Protein AF-A0AAE1BL27-F1 (afdb_monomer_lite)

Sequence (439 aa):
MKFLVLLSLVAVCSARPGFVFLLPASGSTGTPSFDPSQLTNLQQTLAQFIQSQSPVRVLDEPTTLAEEPAPAPVEEAAPVVEEAAPVVEEAAPVEEAAPVEEAVPVEEVILIEEAPLVDPSVNALDAQFAPFIFPGDDPAVVAAKRDHFAAVMAALDRNAATVPAAEQELTAAELEVAEQEAAELLAVEAEAAELAEVEAAERAAVEAEAAEQAEIEAAELAAAEAEAAELAEIEAAEQAAAEAE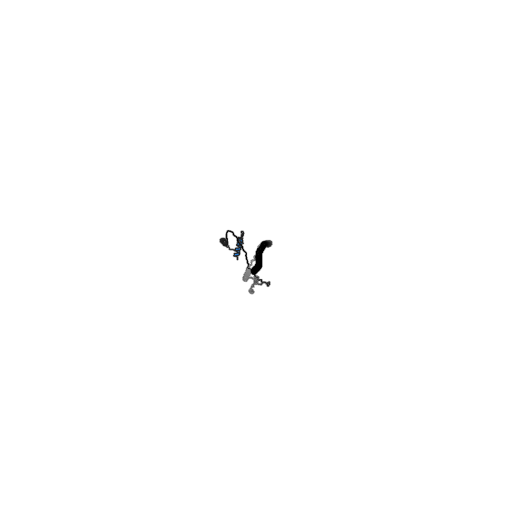AAEQAELEAAELAAAEVEAAEQAELEAAELAEIEAAEQAAAEAEAAELAEVEAAEQAAVELEAAEQAEVEAAAAEQAELEAAEQAELEAAEQAELEAAEQAEAEAVAAEQAELEAAEQAELEAAEQAELEAAEQAELEAAEQAELEAAEQAEAEAVAAEQAEVEAAEQAEAEAAAEAEAQAEQEAAAEAEAGAA

Secondary structure (DSSP, 8-state):
-HHHHHHHHHHHHTTSTTPPP-PPP---S------HHHHHHHHHHHHHHHHHT--------------------------------------------------------PPPP-PPP--STT----TTTGGG--TT--HHHHHHHHHHHHHHHHHHHHHHH----------HHHHHHHHHHHHHHHHHHHHHHHHHHHHHHHHHHHHHHHHHHHHHHHHHHHHHHHHHHHHHHHHHHHHHHHHHHHHHHHHHHHHHHHHHHHHHHHHHHHHHHHHHHHHHHHHHHHHHHHHHHHHHHHHHHHHHHHHHHHHHHHHHHHHHHHHHHHHHHHHHHHHHHHHHHHHHHHHHHHHHHHHHHHHHHHHHHHHHHHHHHHHHHHHHHHHHHHHHHHHHHHHHHHHHHHHHHHHHHHHHHHHHHHHHHHHHHHHHHHHHGGGGS--

Structure (mmCIF, N/CA/C/O backbone):
data_AF-A0AAE1BL27-F1
#
_entry.id   AF-A0AAE1BL27-F1
#
loop_
_atom_site.group_PDB
_atom_site.id
_atom_site.type_symbol
_atom_site.label_atom_id
_atom_site.label_alt_id
_atom_site.label_comp_id
_atom_site.label_asym_id
_atom_site.label_entity_id
_atom_site.label_seq_id
_atom_site.pdbx_PDB_ins_code
_atom_site.Cartn_x
_atom_site.Cartn_y
_atom_site.Cartn_z
_atom_site.occupancy
_atom_site.B_iso_or_equiv
_atom_site.auth_seq_id
_atom_site.auth_comp_id
_atom_site.auth_asym_id
_atom_site.auth_atom_id
_atom_site.pdbx_PDB_model_num
ATOM 1 N N . MET A 1 1 ? -3.739 25.158 -26.200 1.00 50.59 1 MET A N 1
ATOM 2 C CA . MET A 1 1 ? -2.924 23.921 -26.232 1.00 50.59 1 MET A CA 1
ATOM 3 C C . MET A 1 1 ? -1.432 24.213 -26.392 1.00 50.59 1 MET A C 1
ATOM 5 O O . MET A 1 1 ? -0.796 24.266 -25.356 1.00 50.59 1 MET A O 1
ATOM 9 N N . LYS A 1 2 ? -0.862 24.494 -27.581 1.00 43.53 2 LYS A N 1
ATOM 10 C CA . LYS A 1 2 ? 0.613 24.630 -27.758 1.00 43.53 2 LYS A CA 1
ATOM 11 C C . LYS A 1 2 ? 1.339 25.522 -26.720 1.00 43.53 2 LYS A C 1
ATOM 13 O O . LYS A 1 2 ? 2.343 25.092 -26.172 1.00 43.53 2 LYS A O 1
ATOM 18 N N . PHE A 1 3 ? 0.799 26.697 -26.375 1.00 45.34 3 PHE A N 1
ATOM 19 C CA . PHE A 1 3 ? 1.361 27.561 -25.315 1.00 45.34 3 PHE A CA 1
ATOM 20 C C . PHE A 1 3 ? 1.290 26.970 -23.893 1.00 45.34 3 PHE A C 1
ATOM 22 O O . PHE A 1 3 ? 2.192 27.211 -23.101 1.00 45.34 3 PHE A O 1
ATOM 29 N N . LEU A 1 4 ? 0.250 26.194 -23.569 1.00 49.28 4 LEU A N 1
ATOM 30 C CA . LEU A 1 4 ? 0.111 25.528 -22.266 1.00 49.28 4 LEU A CA 1
ATOM 31 C C . LEU A 1 4 ? 1.145 24.409 -22.104 1.00 49.28 4 LEU A C 1
ATOM 33 O O . LEU A 1 4 ? 1.776 24.339 -21.060 1.00 49.28 4 LEU A O 1
ATOM 37 N N . VAL A 1 5 ? 1.377 23.615 -23.158 1.00 55.53 5 VAL A N 1
ATOM 38 C CA . VAL A 1 5 ? 2.412 22.561 -23.174 1.00 55.53 5 VAL A CA 1
ATOM 39 C C . VAL A 1 5 ? 3.809 23.158 -22.965 1.00 55.53 5 VAL A C 1
ATOM 41 O O . VAL A 1 5 ? 4.604 22.626 -22.196 1.00 55.53 5 VAL A O 1
ATOM 44 N N . LEU A 1 6 ? 4.097 24.296 -23.605 1.00 54.53 6 LEU A N 1
ATOM 45 C CA . LEU A 1 6 ? 5.369 25.006 -23.438 1.00 54.53 6 LEU A CA 1
ATOM 46 C C . LEU A 1 6 ? 5.528 25.572 -22.014 1.00 54.53 6 LEU A C 1
ATOM 48 O O . LEU A 1 6 ? 6.613 25.493 -21.444 1.00 54.53 6 LEU A O 1
ATOM 52 N N . LEU A 1 7 ? 4.447 26.084 -21.414 1.00 58.38 7 LEU A N 1
ATOM 53 C CA . LEU A 1 7 ? 4.449 26.580 -20.035 1.00 58.38 7 LEU A CA 1
ATOM 54 C C . LEU A 1 7 ? 4.675 25.450 -19.015 1.00 58.38 7 LEU A C 1
ATOM 56 O O . LEU A 1 7 ? 5.484 25.612 -18.103 1.00 58.38 7 LEU A O 1
ATOM 60 N N . SER A 1 8 ? 4.013 24.298 -19.184 1.00 49.38 8 SER A N 1
ATOM 61 C CA . SER A 1 8 ? 4.203 23.134 -18.309 1.00 49.38 8 SER A CA 1
ATOM 62 C C . SER A 1 8 ? 5.601 22.528 -18.442 1.00 49.38 8 SER A C 1
ATOM 64 O O . SER A 1 8 ? 6.199 22.176 -17.429 1.00 49.38 8 SER A O 1
ATOM 66 N N . LEU A 1 9 ? 6.165 22.472 -19.657 1.00 51.19 9 LEU A N 1
ATOM 67 C CA . LEU A 1 9 ? 7.529 21.979 -19.868 1.00 51.19 9 LEU A CA 1
ATOM 68 C C . LEU A 1 9 ? 8.559 22.857 -19.134 1.00 51.19 9 LEU A C 1
ATOM 70 O O . LEU A 1 9 ? 9.419 22.345 -18.423 1.00 51.19 9 LEU A O 1
ATOM 74 N N . VAL A 1 10 ? 8.427 24.187 -19.233 1.00 59.84 10 VAL A N 1
ATOM 75 C CA . VAL A 1 10 ? 9.307 25.138 -18.530 1.00 59.84 10 VAL A CA 1
ATOM 76 C C . VAL A 1 10 ? 9.161 25.032 -17.008 1.00 59.84 10 VAL A C 1
ATOM 78 O O . VAL A 1 10 ? 10.174 25.045 -16.308 1.00 59.84 10 VAL A O 1
ATOM 81 N N . ALA A 1 11 ? 7.937 24.878 -16.492 1.00 53.44 11 ALA A N 1
ATOM 82 C CA . ALA A 1 11 ? 7.698 24.705 -15.059 1.00 53.44 11 ALA A CA 1
ATOM 83 C C . ALA A 1 11 ? 8.398 23.446 -14.507 1.00 53.44 11 ALA A C 1
ATOM 85 O O . ALA A 1 11 ? 9.106 23.533 -13.503 1.00 53.44 11 ALA A O 1
ATOM 86 N N . VAL A 1 12 ? 8.296 22.311 -15.208 1.00 53.03 12 VAL A N 1
ATOM 87 C CA . VAL A 1 12 ? 8.992 21.063 -14.841 1.00 53.03 12 VAL A CA 1
ATOM 88 C C . VAL A 1 12 ? 10.515 21.232 -14.898 1.00 53.03 12 VAL A C 1
ATOM 90 O O . VAL A 1 12 ? 11.209 20.840 -13.960 1.00 53.03 12 VAL A O 1
ATOM 93 N N . CYS A 1 13 ? 11.056 21.882 -15.935 1.00 50.94 13 CYS A N 1
ATOM 94 C CA . CYS A 1 13 ? 12.497 22.145 -16.027 1.00 50.94 13 CYS A CA 1
ATOM 95 C C . CYS A 1 13 ? 13.019 23.040 -14.889 1.00 50.94 13 CYS A C 1
ATOM 97 O O . CYS A 1 13 ? 14.136 22.833 -14.417 1.00 50.94 13 CYS A O 1
ATOM 99 N N . SER A 1 14 ? 12.228 24.007 -14.409 1.00 51.62 14 SER A N 1
ATOM 100 C CA . SER A 1 14 ? 12.650 24.911 -13.325 1.00 51.62 14 SER A CA 1
ATOM 101 C C . SER A 1 14 ? 12.805 24.251 -11.945 1.00 51.62 14 SER A C 1
ATOM 103 O O . SER A 1 14 ? 13.386 24.864 -11.051 1.00 51.62 14 SER A O 1
ATOM 105 N N . ALA A 1 15 ? 12.359 23.001 -11.771 1.00 46.34 15 ALA A N 1
ATOM 106 C CA . ALA A 1 15 ? 12.457 22.264 -10.508 1.00 46.34 15 ALA A CA 1
ATOM 107 C C . ALA A 1 15 ? 13.798 21.522 -10.295 1.00 46.34 15 ALA A C 1
ATOM 109 O O . ALA A 1 15 ? 14.047 21.025 -9.197 1.00 46.34 15 ALA A O 1
ATOM 110 N N . ARG A 1 16 ? 14.679 21.437 -11.308 1.00 40.88 16 ARG A N 1
ATOM 111 C CA . ARG A 1 16 ? 15.981 20.741 -11.221 1.00 40.88 16 ARG A CA 1
ATOM 112 C C . ARG A 1 16 ? 17.151 21.660 -11.623 1.00 40.88 16 ARG A C 1
ATOM 114 O O . ARG A 1 16 ? 17.292 21.977 -12.806 1.00 40.88 16 ARG A O 1
ATOM 121 N N . PRO A 1 17 ? 18.040 22.062 -10.691 1.00 39.34 17 PRO A N 1
ATOM 122 C CA . PRO A 1 17 ? 19.210 22.872 -11.022 1.00 39.34 17 PRO A CA 1
ATOM 123 C C . PRO A 1 17 ? 20.283 22.017 -11.718 1.00 39.34 17 PRO A C 1
ATOM 125 O O . PRO A 1 17 ? 21.026 21.293 -11.064 1.00 39.34 17 PRO A O 1
ATOM 128 N N . GLY A 1 18 ? 20.376 22.108 -13.049 1.00 46.38 18 GLY A N 1
ATOM 129 C CA . GLY A 1 18 ? 21.448 21.444 -13.807 1.00 46.38 18 GLY A CA 1
ATOM 130 C C . GLY A 1 18 ? 21.264 21.330 -15.324 1.00 46.38 18 GLY A C 1
ATOM 131 O O . GLY A 1 18 ? 22.245 21.087 -16.022 1.00 46.38 18 GLY A O 1
ATOM 132 N N . PHE A 1 19 ? 20.054 21.516 -15.863 1.00 36.66 19 PHE A N 1
ATOM 133 C CA . PHE A 1 19 ? 19.816 21.325 -17.300 1.00 36.66 19 PHE A CA 1
ATOM 134 C C . PHE A 1 19 ? 20.403 22.447 -18.172 1.00 36.66 19 PHE A C 1
ATOM 136 O O . PHE A 1 19 ? 20.003 23.608 -18.079 1.00 36.66 19 PHE A O 1
ATOM 143 N N . VAL A 1 20 ? 21.317 22.069 -19.071 1.00 39.59 20 VAL A N 1
ATOM 144 C CA . VAL A 1 20 ? 21.867 22.918 -20.137 1.00 39.59 20 VAL A CA 1
ATOM 145 C C . VAL A 1 20 ? 21.203 22.536 -21.458 1.00 39.59 20 VAL A C 1
ATOM 147 O O . VAL A 1 20 ? 21.199 21.369 -21.836 1.00 39.59 20 VAL A O 1
ATOM 150 N N . PHE A 1 21 ? 20.652 23.517 -22.174 1.00 33.75 21 PHE A N 1
ATOM 151 C CA . PHE A 1 21 ? 20.040 23.294 -23.485 1.00 33.75 21 PHE A CA 1
ATOM 152 C C . PHE A 1 21 ? 21.085 23.382 -24.606 1.00 33.75 21 PHE A C 1
ATOM 154 O O . PHE A 1 21 ? 21.694 24.433 -24.809 1.00 33.75 21 PHE A O 1
ATOM 161 N N . LEU A 1 22 ? 21.223 22.308 -25.383 1.00 37.34 22 LEU A N 1
ATOM 162 C CA . LEU A 1 22 ? 21.825 22.325 -26.716 1.00 37.34 22 LEU A CA 1
ATOM 163 C C . LEU A 1 22 ? 20.698 22.181 -27.745 1.00 37.34 22 LEU A C 1
ATOM 165 O O . LEU A 1 22 ? 19.935 21.220 -27.689 1.00 37.34 22 LEU A O 1
ATOM 169 N N . LEU A 1 23 ? 20.575 23.138 -28.671 1.00 37.84 23 LEU A N 1
ATOM 170 C CA . LEU A 1 23 ? 19.689 23.004 -29.833 1.00 37.84 23 LEU A CA 1
ATOM 171 C C . LEU A 1 23 ? 20.493 22.522 -31.050 1.00 37.84 23 LEU A C 1
ATOM 173 O O . LEU A 1 23 ? 21.597 23.027 -31.272 1.00 37.84 23 LEU A O 1
ATOM 177 N N . PRO A 1 24 ? 19.939 21.619 -31.880 1.00 34.69 24 PRO A N 1
ATOM 178 C CA . PRO A 1 24 ? 20.549 21.261 -33.152 1.00 34.69 24 PRO A CA 1
ATOM 179 C C . PRO A 1 24 ? 20.460 22.436 -34.132 1.00 34.69 24 PRO A C 1
ATOM 181 O O . PRO A 1 24 ? 19.420 23.085 -34.267 1.00 34.69 24 PRO A O 1
ATOM 184 N N . ALA A 1 25 ? 21.547 22.696 -34.855 1.00 37.59 25 ALA A N 1
ATOM 185 C CA . ALA A 1 25 ? 21.521 23.622 -35.978 1.00 37.59 25 ALA A CA 1
ATOM 186 C C . ALA A 1 25 ? 20.874 22.939 -37.193 1.00 37.59 25 ALA A C 1
ATOM 188 O O . ALA A 1 25 ? 21.264 21.843 -37.588 1.00 37.59 25 ALA A O 1
ATOM 189 N N . SER A 1 26 ? 19.896 23.590 -37.817 1.00 36.06 26 SER A N 1
ATOM 190 C CA . SER A 1 26 ? 19.336 23.178 -39.109 1.00 36.06 26 SER A CA 1
ATOM 191 C C . SER A 1 26 ? 19.057 24.415 -39.954 1.00 36.06 26 SER A C 1
ATOM 193 O O . SER A 1 26 ? 18.599 25.440 -39.448 1.00 36.06 26 SER A O 1
ATOM 195 N N . GLY A 1 27 ? 19.445 24.354 -41.227 1.00 42.00 27 GLY A N 1
ATOM 196 C CA . GLY A 1 27 ? 19.665 25.544 -42.044 1.00 42.00 27 GLY A CA 1
ATOM 197 C C . GLY A 1 27 ? 18.388 26.231 -42.526 1.00 42.00 27 GLY A C 1
ATOM 198 O O . GLY A 1 27 ? 17.584 25.639 -43.239 1.00 42.00 27 GLY A O 1
ATOM 199 N N . SER A 1 28 ? 18.266 27.526 -42.233 1.00 32.38 28 SER A N 1
ATOM 200 C CA . SER A 1 28 ? 17.448 28.466 -43.005 1.00 32.38 28 SER A CA 1
ATOM 201 C C . SER A 1 28 ? 18.057 29.866 -42.907 1.00 32.38 28 SER A C 1
ATOM 203 O O . SER A 1 28 ? 18.417 30.326 -41.822 1.00 32.38 28 SER A O 1
ATOM 205 N N . THR A 1 29 ? 18.235 30.544 -44.041 1.00 46.62 29 THR A N 1
ATOM 206 C CA . THR A 1 29 ? 18.938 31.833 -44.108 1.00 46.62 29 THR A CA 1
ATOM 207 C C . THR A 1 29 ? 18.036 32.994 -43.690 1.00 46.62 29 THR A C 1
ATOM 209 O O . THR A 1 29 ? 17.378 33.616 -44.523 1.00 46.62 29 THR A O 1
ATOM 212 N N . GLY A 1 30 ? 18.044 33.324 -42.401 1.00 40.16 30 GLY A N 1
ATOM 213 C CA . GLY A 1 30 ? 17.404 34.527 -41.871 1.00 40.16 30 GLY A CA 1
ATOM 214 C C . GLY A 1 30 ? 17.525 34.590 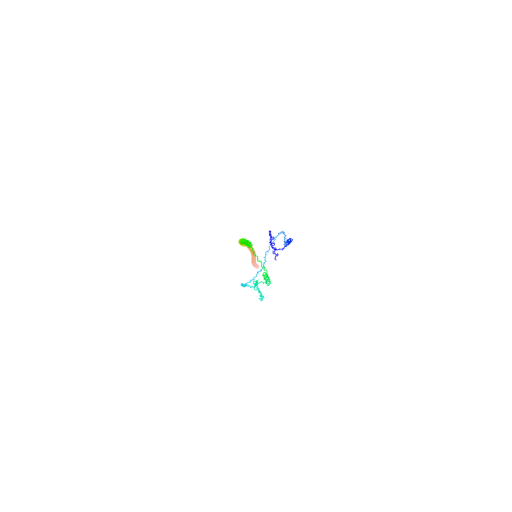-40.355 1.00 40.16 30 GLY A C 1
ATOM 215 O O . GLY A 1 30 ? 16.884 33.813 -39.659 1.00 40.16 30 GLY A O 1
ATOM 216 N N . THR A 1 31 ? 18.352 35.495 -39.832 1.00 37.22 31 THR A N 1
ATOM 217 C CA . THR A 1 31 ? 18.609 35.618 -38.391 1.00 37.22 31 THR A CA 1
ATOM 218 C C . THR A 1 31 ? 17.473 36.361 -37.673 1.00 37.22 31 THR A C 1
ATOM 220 O O . THR A 1 31 ? 17.333 37.574 -37.854 1.00 37.22 31 THR A O 1
ATOM 223 N N . PRO A 1 32 ? 16.681 35.711 -36.795 1.00 39.69 32 PRO A N 1
ATOM 224 C CA . PRO A 1 32 ? 15.852 36.445 -35.850 1.00 39.69 32 PRO A CA 1
ATOM 225 C C . PRO A 1 32 ? 16.770 37.074 -34.794 1.00 39.69 32 PRO A C 1
ATOM 227 O O . PRO A 1 32 ? 17.386 36.377 -33.989 1.00 39.69 32 PRO A O 1
ATOM 230 N N . SER A 1 33 ? 16.889 38.403 -34.799 1.00 45.19 33 SER A N 1
ATOM 231 C CA . SER A 1 33 ? 17.621 39.120 -33.750 1.00 45.19 33 SER A CA 1
ATOM 232 C C . SER A 1 33 ? 16.857 38.993 -32.429 1.00 45.19 33 SER A C 1
ATOM 234 O O . SER A 1 33 ? 15.801 39.601 -32.253 1.00 45.19 33 SER A O 1
ATOM 236 N N . PHE A 1 34 ? 17.363 38.159 -31.519 1.00 46.19 34 PHE A N 1
ATOM 237 C CA . PHE A 1 34 ? 16.756 37.952 -30.209 1.00 46.19 34 PHE A CA 1
ATOM 238 C C . PHE A 1 34 ? 17.209 39.055 -29.246 1.00 46.19 34 PHE A C 1
ATOM 240 O O . PHE A 1 34 ? 18.353 39.071 -28.792 1.00 46.19 34 PHE A O 1
ATOM 247 N N . ASP A 1 35 ? 16.314 39.998 -28.958 1.00 54.22 35 ASP A N 1
ATOM 248 C CA . ASP A 1 35 ? 16.591 41.122 -28.065 1.00 54.22 35 ASP A CA 1
ATOM 249 C C . ASP A 1 35 ? 16.587 40.651 -26.591 1.00 54.22 35 ASP A C 1
ATOM 251 O O . ASP A 1 35 ? 15.551 40.179 -26.106 1.00 54.22 35 ASP A O 1
ATOM 255 N N . PRO A 1 36 ? 17.702 40.779 -25.841 1.00 56.50 36 PRO A N 1
ATOM 256 C CA . PRO A 1 36 ? 17.787 40.300 -24.461 1.00 56.50 36 PRO A CA 1
ATOM 257 C C . PRO A 1 36 ? 16.819 41.015 -23.505 1.00 56.50 36 PRO A C 1
ATOM 259 O O . PRO A 1 36 ? 16.487 40.453 -22.461 1.00 56.50 36 PRO A O 1
ATOM 262 N N . SER A 1 37 ? 16.303 42.199 -23.861 1.00 59.06 37 SER A N 1
ATOM 263 C CA . SER A 1 37 ? 15.263 42.873 -23.075 1.00 59.06 37 SER A CA 1
ATOM 264 C C . SER A 1 37 ? 13.960 42.067 -23.006 1.00 59.06 37 SER A C 1
ATOM 266 O O . SER A 1 37 ? 13.284 42.111 -21.978 1.00 59.06 37 SER A O 1
ATOM 268 N N . GLN A 1 38 ? 13.633 41.271 -24.034 1.00 57.62 38 GLN A N 1
ATOM 269 C CA . GLN A 1 38 ? 12.452 40.395 -24.049 1.00 57.62 38 GLN A CA 1
ATOM 270 C C . GLN A 1 38 ? 12.534 39.333 -22.943 1.00 57.62 38 GLN A C 1
ATOM 272 O O . GLN A 1 38 ? 11.566 39.122 -22.212 1.00 57.62 38 GLN A O 1
ATOM 277 N N . LEU A 1 39 ? 13.706 38.708 -22.775 1.00 62.69 39 LEU A N 1
ATOM 278 C CA . LEU A 1 39 ? 13.932 37.687 -21.749 1.00 62.69 39 LEU A CA 1
ATOM 279 C C . LEU A 1 39 ? 13.813 38.283 -20.338 1.00 62.69 39 LEU A C 1
ATOM 281 O O . LEU A 1 39 ? 13.140 37.716 -19.478 1.00 62.69 39 LEU A O 1
ATOM 285 N N . THR A 1 40 ? 14.417 39.456 -20.114 1.00 66.25 40 THR A N 1
ATOM 286 C CA . THR A 1 40 ? 14.345 40.173 -18.831 1.00 66.25 40 THR A CA 1
ATOM 287 C C . THR A 1 40 ? 12.910 40.577 -18.483 1.00 66.25 40 THR A C 1
ATOM 289 O O . THR A 1 40 ? 12.493 40.447 -17.333 1.00 66.25 40 THR A O 1
ATOM 292 N N . ASN A 1 41 ? 12.133 41.026 -19.472 1.00 62.56 41 ASN A N 1
ATOM 293 C CA . ASN A 1 41 ? 10.742 41.435 -19.285 1.00 62.56 41 ASN A CA 1
ATOM 294 C C . ASN A 1 41 ? 9.838 40.225 -18.964 1.00 62.56 41 ASN A C 1
ATOM 296 O O . ASN A 1 41 ? 9.024 40.280 -18.040 1.00 62.56 41 ASN A O 1
ATOM 300 N N . LEU A 1 42 ? 10.055 39.086 -19.637 1.00 63.25 42 LEU A N 1
ATOM 301 C CA . LEU A 1 42 ? 9.363 37.827 -19.341 1.00 63.25 42 LEU A CA 1
ATOM 302 C C . LEU A 1 42 ? 9.673 37.318 -17.920 1.00 63.25 42 LEU A C 1
ATOM 304 O O . LEU A 1 42 ? 8.758 36.922 -17.200 1.00 63.25 42 LEU A O 1
ATOM 308 N N . GLN A 1 43 ? 10.936 37.392 -17.484 1.00 68.88 43 GLN A N 1
ATOM 309 C CA . GLN A 1 43 ? 11.344 37.034 -16.119 1.00 68.88 43 GLN A CA 1
ATOM 310 C C . GLN A 1 43 ? 10.717 37.951 -15.057 1.00 68.88 43 GLN A C 1
ATOM 312 O O . GLN A 1 43 ? 10.205 37.454 -14.054 1.00 68.88 43 GLN A O 1
ATOM 317 N N . GLN A 1 44 ? 10.692 39.273 -15.274 1.00 69.31 44 GLN A N 1
ATOM 318 C CA . GLN A 1 44 ? 9.998 40.202 -14.368 1.00 69.31 44 GLN A CA 1
ATOM 319 C C . GLN A 1 44 ? 8.484 39.948 -14.320 1.00 69.31 44 GLN A C 1
ATOM 321 O O . GLN A 1 44 ? 7.899 39.979 -13.237 1.00 69.31 44 GLN A O 1
ATOM 326 N N . THR A 1 45 ? 7.864 39.640 -15.462 1.00 68.81 45 THR A N 1
ATOM 327 C CA . THR A 1 45 ? 6.432 39.309 -15.536 1.00 68.81 45 THR A CA 1
ATOM 328 C C . THR A 1 45 ? 6.110 38.035 -14.747 1.00 68.81 45 THR A C 1
ATOM 330 O O . THR A 1 45 ? 5.161 38.033 -13.963 1.00 68.81 45 THR A O 1
ATOM 333 N N . LEU A 1 46 ? 6.928 36.977 -14.864 1.00 61.97 46 LEU A N 1
ATOM 334 C CA . LEU A 1 46 ? 6.778 35.764 -14.045 1.00 61.97 46 LEU A CA 1
ATOM 335 C C . LEU A 1 46 ? 6.947 36.054 -12.546 1.00 61.97 46 LEU A C 1
ATOM 337 O O . LEU A 1 46 ? 6.147 35.585 -11.738 1.00 61.97 46 LEU A O 1
ATOM 341 N N . ALA A 1 47 ? 7.958 36.842 -12.168 1.00 66.44 47 ALA A N 1
ATOM 342 C CA . ALA A 1 47 ? 8.223 37.177 -10.770 1.00 66.44 47 ALA A CA 1
ATOM 343 C C . ALA A 1 47 ? 7.053 37.944 -10.124 1.00 66.44 47 ALA A C 1
ATOM 345 O O . ALA A 1 47 ? 6.650 37.620 -9.006 1.00 66.44 47 ALA A O 1
ATOM 346 N N . GLN A 1 48 ? 6.460 38.909 -10.838 1.00 67.50 48 GLN A N 1
ATOM 347 C CA . GLN A 1 48 ? 5.252 39.604 -10.379 1.00 67.50 48 GLN A CA 1
ATOM 348 C C . GLN A 1 48 ? 4.037 38.672 -10.299 1.00 67.50 48 GLN A C 1
ATOM 350 O O . GLN A 1 48 ? 3.274 38.753 -9.337 1.00 67.50 48 GLN A O 1
ATOM 355 N N . PHE A 1 49 ? 3.869 37.759 -11.261 1.00 64.38 49 PHE A N 1
ATOM 356 C CA . PHE A 1 49 ? 2.776 36.788 -11.237 1.00 64.38 49 PHE A CA 1
ATOM 357 C C . PHE A 1 49 ? 2.859 35.873 -10.004 1.00 64.38 49 PHE A C 1
ATOM 359 O O . PHE A 1 49 ? 1.885 35.774 -9.260 1.00 64.38 49 PHE A O 1
ATOM 366 N N . ILE A 1 50 ? 4.033 35.301 -9.712 1.00 64.25 50 ILE A N 1
ATOM 367 C CA . ILE A 1 50 ? 4.267 34.451 -8.530 1.00 64.25 50 ILE A CA 1
ATOM 368 C C . ILE A 1 50 ? 4.001 35.224 -7.223 1.00 64.25 50 ILE A C 1
ATOM 370 O O . ILE A 1 50 ? 3.303 34.724 -6.338 1.00 64.25 50 ILE A O 1
ATOM 374 N N . GLN A 1 51 ? 4.465 36.476 -7.123 1.00 65.44 51 GLN A N 1
ATOM 375 C CA . GLN A 1 51 ? 4.190 37.332 -5.960 1.00 65.44 51 GLN A CA 1
ATOM 376 C C . GLN A 1 51 ? 2.693 37.656 -5.796 1.00 65.44 51 GLN A C 1
ATOM 378 O O . GLN A 1 51 ? 2.223 37.792 -4.669 1.00 65.44 51 GLN A O 1
ATOM 383 N N . SER A 1 52 ? 1.923 37.725 -6.888 1.00 59.53 52 SER A N 1
ATOM 384 C CA . SER A 1 52 ? 0.473 37.979 -6.842 1.00 59.53 52 SER A CA 1
ATOM 385 C C . SER A 1 52 ? -0.380 36.778 -6.403 1.00 59.53 52 SER A C 1
ATOM 387 O O . SER A 1 52 ? -1.540 36.965 -6.043 1.00 59.53 52 SER A O 1
ATOM 389 N N . GLN A 1 53 ? 0.170 35.559 -6.432 1.00 54.41 53 GLN A N 1
ATOM 390 C CA . GLN A 1 53 ? -0.550 34.303 -6.161 1.00 54.41 53 GLN A CA 1
ATOM 391 C C . GLN A 1 53 ? -0.292 33.729 -4.752 1.00 54.41 53 GLN A C 1
ATOM 393 O O . GLN A 1 53 ? -0.696 32.607 -4.468 1.00 54.41 53 GLN A O 1
ATOM 398 N N . SER A 1 54 ? 0.389 34.465 -3.865 1.00 41.03 54 SER A N 1
ATOM 399 C CA . SER A 1 54 ? 0.891 33.948 -2.578 1.00 41.03 54 SER A CA 1
ATOM 400 C C . SER A 1 54 ? 0.058 34.398 -1.356 1.00 41.03 54 SER A C 1
ATOM 402 O O . SER A 1 54 ? 0.316 35.479 -0.822 1.00 41.03 54 SER A O 1
ATOM 404 N N . PRO A 1 55 ? -0.896 33.596 -0.833 1.00 40.59 55 PRO A N 1
ATOM 405 C CA . PRO A 1 55 ? -1.636 33.915 0.392 1.00 40.59 55 PRO A CA 1
ATOM 406 C C . PRO A 1 55 ? -0.845 33.546 1.664 1.00 40.59 55 PRO A C 1
ATOM 408 O O . PRO A 1 55 ? -1.277 32.719 2.465 1.00 40.59 55 PRO A O 1
ATOM 411 N N . VAL A 1 56 ? 0.321 34.163 1.882 1.00 34.28 56 VAL A N 1
ATOM 412 C CA . VAL A 1 56 ? 1.118 33.931 3.103 1.00 34.28 56 VAL A CA 1
ATOM 413 C C . VAL A 1 56 ? 0.485 34.660 4.293 1.00 34.28 56 VAL A C 1
ATOM 415 O O . VAL A 1 56 ? 0.762 35.833 4.546 1.00 34.28 56 VAL A O 1
ATOM 418 N N . ARG A 1 57 ? -0.358 33.955 5.055 1.00 31.62 57 ARG A N 1
ATOM 419 C CA . ARG A 1 57 ? -0.718 34.354 6.422 1.00 31.62 57 ARG A CA 1
ATOM 420 C C . ARG A 1 57 ? 0.347 33.856 7.394 1.00 31.62 57 ARG A C 1
ATOM 422 O O . ARG A 1 57 ? 0.387 32.675 7.712 1.00 31.62 57 ARG A O 1
ATOM 429 N N . VAL A 1 58 ? 1.161 34.779 7.898 1.00 36.00 58 VAL A N 1
ATOM 430 C CA . VAL A 1 58 ? 1.857 34.591 9.176 1.00 36.00 58 VAL A CA 1
ATOM 431 C C . VAL A 1 58 ? 0.850 34.878 10.289 1.00 36.00 58 VAL A C 1
ATOM 433 O O . VAL A 1 58 ? 0.246 35.951 10.286 1.00 36.00 58 VAL A O 1
ATOM 436 N N . LEU A 1 59 ? 0.675 33.941 11.218 1.00 30.12 59 LEU A N 1
ATOM 437 C CA . LEU A 1 59 ? 0.006 34.156 12.500 1.00 30.12 59 LEU A CA 1
ATOM 438 C C . LEU A 1 59 ? 0.742 33.363 13.581 1.00 30.12 59 LEU A C 1
ATOM 440 O O . LEU A 1 59 ? 1.042 32.187 13.382 1.00 30.12 59 LEU A O 1
ATOM 444 N N . ASP A 1 60 ? 1.024 34.023 14.700 1.00 31.89 60 ASP A N 1
ATOM 445 C CA . ASP A 1 60 ? 1.522 33.400 15.922 1.00 31.89 60 ASP A CA 1
ATOM 446 C C . ASP A 1 60 ? 0.437 32.548 16.612 1.00 31.89 60 ASP A C 1
ATOM 448 O O . ASP A 1 60 ? -0.764 32.809 16.497 1.00 31.89 60 ASP A O 1
ATOM 452 N N . GLU A 1 61 ? 0.887 31.563 17.388 1.00 32.66 61 GLU A N 1
ATOM 453 C CA . GLU A 1 61 ? 0.121 30.867 18.435 1.00 32.66 61 GLU A CA 1
ATOM 454 C C . GLU A 1 61 ? -0.335 31.846 19.553 1.00 32.66 61 GLU A C 1
ATOM 456 O O . GLU A 1 61 ? 0.341 32.863 19.752 1.00 32.66 61 GLU A O 1
ATOM 461 N N . PRO A 1 62 ? -1.440 31.590 20.311 1.00 45.03 62 PRO A N 1
ATOM 462 C CA . PRO A 1 62 ? -1.557 30.363 21.123 1.00 45.03 62 PRO A CA 1
ATOM 463 C C . PRO A 1 62 ? -2.955 29.750 21.411 1.00 45.03 62 PRO A C 1
ATOM 465 O O . PRO A 1 62 ? -3.963 30.437 21.544 1.00 45.03 62 PRO A O 1
ATOM 468 N N . THR A 1 63 ? -2.931 28.431 21.643 1.00 29.02 63 THR A N 1
ATOM 469 C CA . THR A 1 63 ? -3.663 27.637 22.663 1.00 29.02 63 THR A CA 1
ATOM 470 C C . THR A 1 63 ? -5.125 27.970 23.032 1.00 29.02 63 THR A C 1
ATOM 472 O O . THR A 1 63 ? -5.336 28.896 23.809 1.00 29.02 63 THR A O 1
ATOM 475 N N . THR A 1 64 ? -6.074 27.066 22.709 1.00 29.09 64 THR A N 1
ATOM 476 C CA . THR A 1 64 ? -6.899 26.301 23.697 1.00 29.09 64 THR A CA 1
ATOM 477 C C . THR A 1 64 ? -7.821 25.228 23.069 1.00 29.09 64 THR A C 1
ATOM 479 O O . THR A 1 64 ? -8.164 25.291 21.896 1.00 29.09 64 THR A O 1
ATOM 482 N N . LEU A 1 65 ? -8.206 24.248 23.906 1.00 28.33 65 LEU A N 1
ATOM 483 C CA . LEU A 1 65 ? -9.240 23.197 23.757 1.00 28.33 65 LEU A CA 1
ATOM 484 C C . LEU A 1 65 ? -10.523 23.566 22.971 1.00 28.33 65 LEU A C 1
ATOM 486 O O . LEU A 1 65 ? -11.104 24.610 23.263 1.00 28.33 65 LEU A O 1
ATOM 490 N N . ALA A 1 66 ? -11.057 22.634 22.157 1.00 29.52 66 ALA A N 1
ATOM 491 C CA . ALA A 1 66 ? -12.268 21.827 22.469 1.00 29.52 66 ALA A CA 1
ATOM 492 C C . ALA A 1 66 ? -12.874 21.080 21.243 1.00 29.52 66 ALA A C 1
ATOM 494 O O . ALA A 1 66 ? -12.767 21.558 20.121 1.00 29.52 66 ALA A O 1
ATOM 495 N N . GLU A 1 67 ? -13.532 19.945 21.530 1.00 32.06 67 GLU A N 1
ATOM 496 C CA . GLU A 1 67 ? -14.636 19.248 20.818 1.00 32.06 67 GLU A CA 1
ATOM 497 C C . GLU A 1 67 ? -14.621 18.988 19.286 1.00 32.06 67 GLU A C 1
ATOM 499 O O . GLU A 1 67 ? -14.674 19.883 18.445 1.00 32.06 67 GLU A O 1
ATOM 504 N N . GLU A 1 68 ? -14.720 17.693 18.958 1.00 35.75 68 GLU A N 1
ATOM 505 C CA . GLU A 1 68 ? -15.332 17.127 17.739 1.00 35.75 68 GLU A CA 1
ATOM 506 C C . GLU A 1 68 ? -16.884 17.236 17.813 1.00 35.75 68 GLU A C 1
ATOM 508 O O . GLU A 1 68 ? -17.399 17.480 18.910 1.00 35.75 68 GLU A O 1
ATOM 513 N N . PRO A 1 69 ? -17.668 17.066 16.716 1.00 46.50 69 PRO A N 1
ATOM 514 C CA . PRO A 1 69 ? -18.104 15.697 16.360 1.00 46.50 69 PRO A CA 1
ATOM 515 C C . PRO A 1 69 ? -18.418 15.394 14.864 1.00 46.50 69 PRO A C 1
ATOM 517 O O . PRO A 1 69 ? -18.983 16.219 14.147 1.00 46.50 69 PRO A O 1
ATOM 520 N N . ALA A 1 70 ? -18.144 14.145 14.467 1.00 35.50 70 ALA A N 1
ATOM 521 C CA . ALA A 1 70 ? -18.894 13.183 13.631 1.00 35.50 70 ALA A CA 1
ATOM 522 C C . ALA A 1 70 ? -19.648 13.609 12.324 1.00 35.50 70 ALA A C 1
ATOM 524 O O . ALA A 1 70 ? -20.472 14.526 12.336 1.00 35.50 70 ALA A O 1
ATOM 525 N N . PRO A 1 71 ? -19.497 12.860 11.199 1.00 53.28 71 PRO A N 1
ATOM 526 C CA . PRO A 1 71 ? -20.145 13.139 9.900 1.00 53.28 71 PRO A CA 1
ATOM 527 C C . PRO A 1 71 ? -21.298 12.181 9.497 1.00 53.28 71 PRO A C 1
ATOM 529 O O . PRO A 1 71 ? -21.327 11.032 9.925 1.00 53.28 71 PRO A O 1
ATOM 532 N N . ALA A 1 72 ? -22.187 12.620 8.583 1.00 33.97 72 ALA A N 1
ATOM 533 C CA . ALA A 1 72 ? -23.093 11.803 7.733 1.00 33.97 72 ALA A CA 1
ATOM 534 C C . ALA A 1 72 ? -23.967 12.704 6.808 1.00 33.97 72 ALA A C 1
ATOM 536 O O . ALA A 1 72 ? -24.164 13.871 7.153 1.00 33.97 72 ALA A O 1
ATOM 537 N N . PRO A 1 73 ? -24.640 12.198 5.743 1.00 45.00 73 PRO A N 1
ATOM 538 C CA . PRO A 1 73 ? -24.261 11.115 4.819 1.00 45.00 73 PRO A CA 1
ATOM 539 C C . PRO A 1 73 ? -24.496 11.433 3.307 1.00 45.00 73 PRO A C 1
ATOM 541 O O . PRO A 1 73 ? -25.236 12.344 2.955 1.00 45.00 73 PRO A O 1
ATOM 544 N N . VAL A 1 74 ? -23.890 10.608 2.438 1.00 32.44 74 VAL A N 1
ATOM 545 C CA . VAL A 1 74 ? -24.357 10.077 1.122 1.00 32.44 74 VAL A CA 1
ATOM 546 C C . VAL A 1 74 ? -25.314 10.901 0.225 1.00 32.44 74 VAL A C 1
ATOM 548 O O . VAL A 1 74 ? -26.461 11.147 0.582 1.00 32.44 74 VAL A O 1
ATOM 551 N N . GLU A 1 75 ? -24.937 11.057 -1.055 1.00 35.34 75 GLU A N 1
ATOM 552 C CA . GLU A 1 75 ? -25.868 10.809 -2.177 1.00 35.34 75 GLU A CA 1
ATOM 553 C C . GLU A 1 75 ? -25.181 9.936 -3.254 1.00 35.34 75 GLU A C 1
ATOM 555 O O . GLU A 1 75 ? -23.962 9.987 -3.423 1.00 35.34 75 GLU A O 1
ATOM 560 N N . GLU A 1 76 ? -25.955 9.085 -3.932 1.00 31.52 76 GLU A N 1
ATOM 561 C CA . GLU A 1 76 ? -25.503 7.969 -4.777 1.00 31.52 76 GLU A CA 1
ATOM 562 C C . GLU A 1 76 ? -25.983 8.149 -6.230 1.00 31.52 76 GLU A C 1
ATOM 564 O O . GLU A 1 76 ? -27.156 8.442 -6.465 1.00 31.52 76 GLU A O 1
ATOM 569 N N . ALA A 1 77 ? -25.108 7.930 -7.222 1.00 32.03 77 ALA A N 1
ATOM 570 C CA . ALA A 1 77 ? -25.491 7.913 -8.639 1.00 32.03 77 ALA A CA 1
ATOM 571 C C . ALA A 1 77 ? -24.610 6.954 -9.465 1.00 32.03 77 ALA A C 1
ATOM 573 O O . ALA A 1 77 ? -23.492 7.290 -9.856 1.00 32.03 77 ALA A O 1
ATOM 574 N N . ALA A 1 78 ? -25.126 5.754 -9.745 1.00 34.44 78 ALA A N 1
ATOM 575 C CA . ALA A 1 78 ? -24.454 4.736 -10.556 1.00 34.44 78 ALA A CA 1
ATOM 576 C C . ALA A 1 78 ? -24.535 5.021 -12.081 1.00 34.44 78 ALA A C 1
ATOM 578 O O . ALA A 1 78 ? -25.486 5.661 -12.540 1.00 34.44 78 ALA A O 1
ATOM 579 N N . PRO A 1 79 ? -23.568 4.538 -12.892 1.00 37.06 79 PRO A N 1
ATOM 580 C CA . PRO A 1 79 ? -23.561 4.726 -14.346 1.00 37.06 79 PRO A CA 1
ATOM 581 C C . PRO A 1 79 ? -24.514 3.765 -15.080 1.00 37.06 79 PRO A C 1
ATOM 583 O O . PRO A 1 79 ? -24.858 2.696 -14.577 1.00 37.06 79 PRO A O 1
ATOM 586 N N . VAL A 1 80 ? -24.885 4.115 -16.317 1.00 32.69 80 VAL A N 1
ATOM 587 C CA . VAL A 1 80 ? -25.685 3.265 -17.218 1.00 32.69 80 VAL A CA 1
ATOM 588 C C . VAL A 1 80 ? -24.884 2.926 -18.477 1.00 32.69 80 VAL A C 1
ATOM 590 O O . VAL A 1 80 ? -24.202 3.777 -19.043 1.00 32.69 80 VAL A O 1
ATOM 593 N N . VAL A 1 81 ? -24.974 1.660 -18.885 1.00 32.38 81 VAL A N 1
ATOM 594 C CA . VAL A 1 81 ? -24.287 1.045 -20.031 1.00 32.38 81 VAL A CA 1
ATOM 595 C C . VAL A 1 81 ? -25.048 1.305 -21.336 1.00 32.38 81 VAL A C 1
ATOM 597 O O . VAL A 1 81 ? -26.277 1.288 -21.334 1.00 32.38 81 VAL A O 1
ATOM 600 N N . GLU A 1 82 ? -24.339 1.405 -22.463 1.00 34.19 82 GLU A N 1
ATOM 601 C CA . GLU A 1 82 ? -24.881 0.953 -23.751 1.00 34.19 82 GLU A CA 1
ATOM 602 C C . GLU A 1 82 ? -23.818 0.160 -24.535 1.00 34.19 82 GLU A C 1
ATOM 604 O O . GLU A 1 82 ? -22.644 0.528 -24.572 1.00 34.19 82 GLU A O 1
ATOM 609 N N . GLU A 1 83 ? -24.236 -0.965 -25.117 1.00 33.78 83 GLU A N 1
ATOM 610 C CA . GLU A 1 83 ? -23.416 -1.956 -25.826 1.00 33.78 83 GLU A CA 1
ATOM 611 C C . GLU A 1 83 ? -23.963 -2.112 -27.254 1.00 33.78 83 GLU A C 1
ATOM 613 O O . GLU A 1 83 ? -25.163 -2.334 -27.422 1.00 33.78 83 GLU A O 1
ATOM 618 N N . ALA A 1 84 ? -23.114 -2.030 -28.288 1.00 31.67 84 ALA A N 1
ATOM 619 C CA . ALA A 1 84 ? -23.525 -2.328 -29.666 1.00 31.67 84 ALA A CA 1
ATOM 620 C C . ALA A 1 84 ? -22.357 -2.738 -30.588 1.00 31.67 84 ALA A C 1
ATOM 622 O O . ALA A 1 84 ? -21.391 -1.997 -30.762 1.00 31.67 84 ALA A O 1
ATOM 623 N N . ALA A 1 85 ? -22.496 -3.900 -31.235 1.00 32.84 85 ALA A N 1
ATOM 624 C CA . ALA A 1 85 ? -21.674 -4.442 -32.332 1.00 32.84 85 ALA A CA 1
ATOM 625 C C . ALA A 1 85 ? -22.489 -5.576 -33.030 1.00 32.84 85 ALA A C 1
ATOM 627 O O . ALA A 1 85 ? -23.616 -5.817 -32.582 1.00 32.84 85 ALA A O 1
ATOM 628 N N . PRO A 1 86 ? -21.993 -6.357 -34.026 1.00 49.00 86 PRO A N 1
ATOM 629 C CA . PRO A 1 86 ? -20.803 -6.235 -34.896 1.00 49.00 86 PRO A CA 1
ATOM 630 C C . PRO A 1 86 ? -21.107 -6.521 -36.414 1.00 49.00 86 PRO A C 1
ATOM 632 O O . PRO A 1 86 ? -22.267 -6.621 -36.804 1.00 49.00 86 PRO A O 1
ATOM 635 N N . VAL A 1 87 ? -20.056 -6.797 -37.224 1.00 29.22 87 VAL A N 1
ATOM 636 C CA . VAL A 1 87 ? -20.037 -7.445 -38.585 1.00 29.22 87 VAL A CA 1
ATOM 637 C C . VAL A 1 87 ? -20.619 -6.563 -39.739 1.00 29.22 87 VAL A C 1
ATOM 639 O O . VAL A 1 87 ? -21.390 -5.653 -39.465 1.00 29.22 87 VAL A O 1
ATOM 642 N N . VAL A 1 88 ? -20.249 -6.628 -41.039 1.00 30.41 88 VAL A N 1
ATOM 643 C CA . VAL A 1 88 ? -19.977 -7.741 -41.991 1.00 30.41 88 VAL A CA 1
ATOM 644 C C . VAL A 1 88 ? -19.072 -7.307 -43.183 1.00 30.41 88 VAL A C 1
ATOM 646 O O . VAL A 1 88 ? -19.339 -6.245 -43.729 1.00 30.41 88 VAL A O 1
ATOM 649 N N . GLU A 1 89 ? -18.108 -8.168 -43.589 1.00 30.52 89 GLU A N 1
ATOM 650 C CA . GLU A 1 89 ? -17.403 -8.351 -44.911 1.00 30.52 89 GLU A CA 1
ATOM 651 C C . GLU A 1 89 ? -16.882 -7.093 -45.692 1.00 30.52 89 GLU A C 1
ATOM 653 O O . GLU A 1 89 ? -17.056 -5.965 -45.254 1.00 30.52 89 GLU A O 1
ATOM 658 N N . GLU A 1 90 ? -16.097 -7.139 -46.785 1.00 32.28 90 GLU A N 1
ATOM 659 C CA . GLU A 1 90 ? -15.719 -8.186 -47.765 1.00 32.28 90 GLU A CA 1
ATOM 660 C C . GLU A 1 90 ? -14.242 -8.025 -48.249 1.00 32.28 90 GLU A C 1
ATOM 662 O O . GLU A 1 90 ? -13.459 -7.294 -47.644 1.00 32.28 90 GLU A O 1
ATOM 667 N N . ALA A 1 91 ? -13.825 -8.748 -49.299 1.00 31.58 91 ALA A N 1
ATOM 668 C CA . ALA A 1 91 ? -12.424 -8.967 -49.688 1.00 31.58 91 ALA A CA 1
ATOM 669 C C . ALA A 1 91 ? -11.876 -8.044 -50.807 1.00 31.58 91 ALA A C 1
ATOM 671 O O . ALA A 1 91 ? -12.613 -7.351 -51.503 1.00 31.58 91 ALA A O 1
ATOM 672 N N . ALA A 1 92 ? -10.554 -8.099 -51.019 1.00 37.28 92 ALA A N 1
ATOM 673 C CA . ALA A 1 92 ? -9.888 -7.602 -52.231 1.00 37.28 92 ALA A CA 1
ATOM 674 C C . ALA A 1 92 ? -10.092 -8.561 -53.427 1.00 37.28 92 ALA A C 1
ATOM 676 O O . ALA A 1 92 ? -10.398 -9.740 -53.223 1.00 37.28 92 ALA A O 1
ATOM 677 N N . PRO A 1 93 ? -9.844 -8.103 -54.671 1.00 42.47 93 PRO A N 1
ATOM 678 C CA . PRO A 1 93 ? -8.639 -8.618 -55.340 1.00 42.47 93 PRO A CA 1
ATOM 679 C C . PRO A 1 93 ? -7.886 -7.611 -56.243 1.00 42.47 93 PRO A C 1
ATOM 681 O O . PRO A 1 93 ? -8.256 -6.451 -56.398 1.00 42.47 93 PRO A O 1
ATOM 684 N N . VAL A 1 94 ? -6.791 -8.117 -56.820 1.00 35.72 94 VAL A N 1
ATOM 685 C CA . VAL A 1 94 ? -5.870 -7.504 -57.797 1.00 35.72 94 VAL A CA 1
ATOM 686 C C . VAL A 1 94 ? -6.518 -7.321 -59.181 1.00 35.72 94 VAL A C 1
ATOM 688 O O . VAL A 1 94 ? -7.312 -8.165 -59.585 1.00 35.72 94 VAL A O 1
ATOM 691 N N . GLU A 1 95 ? -6.069 -6.324 -59.956 1.00 37.09 95 GLU A N 1
ATOM 692 C CA . GLU A 1 95 ? -5.999 -6.432 -61.426 1.00 37.09 95 GLU A CA 1
ATOM 693 C C . GLU A 1 95 ? -4.649 -5.940 -61.984 1.00 37.09 95 GLU A C 1
ATOM 695 O O . GLU A 1 95 ? -3.922 -5.173 -61.351 1.00 37.09 95 GLU A O 1
ATOM 700 N N . GLU A 1 96 ? -4.329 -6.434 -63.180 1.00 31.91 96 GLU A N 1
ATOM 701 C CA . GLU A 1 96 ? -3.061 -6.337 -63.909 1.00 31.91 96 GLU A CA 1
ATOM 702 C C . GLU A 1 96 ? -3.371 -5.876 -65.346 1.00 31.91 96 GLU A C 1
ATOM 704 O O . GLU A 1 96 ? -4.233 -6.466 -65.999 1.00 31.91 96 GLU A O 1
ATOM 709 N N . ALA A 1 97 ? -2.696 -4.842 -65.866 1.00 33.53 97 ALA A N 1
ATOM 710 C CA . ALA A 1 97 ? -2.895 -4.382 -67.247 1.00 33.53 97 ALA A CA 1
ATOM 711 C C . ALA A 1 97 ? -1.624 -3.775 -67.875 1.00 33.53 97 ALA A C 1
ATOM 713 O O . ALA A 1 97 ? -0.845 -3.092 -67.213 1.00 33.53 97 ALA A O 1
ATOM 714 N N . ALA A 1 98 ? -1.436 -4.043 -69.170 1.00 36.69 98 ALA A N 1
ATOM 715 C CA . ALA A 1 98 ? -0.210 -3.809 -69.943 1.00 36.69 98 ALA A CA 1
ATOM 716 C C . ALA A 1 98 ? -0.213 -2.456 -70.726 1.00 36.69 98 ALA A C 1
ATOM 718 O O . ALA A 1 98 ? -1.234 -1.764 -70.729 1.00 36.69 98 ALA A O 1
ATOM 719 N N . PRO A 1 99 ? 0.905 -2.038 -71.372 1.00 43.19 99 PRO A N 1
ATOM 720 C CA . PRO A 1 99 ? 1.068 -0.695 -71.955 1.00 43.19 99 PRO A CA 1
ATOM 721 C C . PRO A 1 99 ? 0.579 -0.563 -73.417 1.00 43.19 99 PRO A C 1
ATOM 723 O O . PRO A 1 99 ? 0.114 -1.527 -74.021 1.00 43.19 99 PRO A O 1
ATOM 726 N N . VAL A 1 100 ? 0.702 0.647 -73.988 1.00 35.00 100 VAL A N 1
ATOM 727 C CA . VAL A 1 100 ? 0.307 1.026 -75.367 1.00 35.00 100 VAL A CA 1
ATOM 728 C C . VAL A 1 100 ? 1.443 1.816 -76.064 1.00 35.00 100 VAL A C 1
ATOM 730 O O . VAL A 1 100 ? 2.340 2.318 -75.388 1.00 35.00 100 VAL A O 1
ATOM 733 N N . GLU A 1 101 ? 1.440 1.858 -77.404 1.00 35.34 101 GLU A N 1
ATOM 734 C CA . GLU A 1 101 ? 2.609 2.034 -78.297 1.0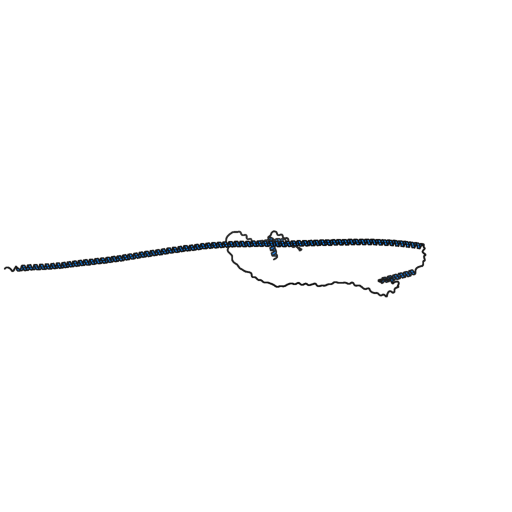0 35.34 101 GLU A CA 1
ATOM 735 C C . GLU A 1 101 ? 2.787 3.433 -78.973 1.00 35.34 101 GLU A C 1
ATOM 737 O O . GLU A 1 101 ? 2.099 4.393 -78.636 1.00 35.34 101 GLU A O 1
ATOM 742 N N . GLU A 1 102 ? 3.677 3.467 -79.990 1.00 32.69 102 GLU A N 1
ATOM 743 C CA . GLU A 1 102 ? 3.919 4.479 -81.054 1.00 32.69 102 GLU A CA 1
ATOM 744 C C . GLU A 1 102 ? 4.669 5.789 -80.698 1.00 32.69 102 GLU A C 1
ATOM 746 O O . GLU A 1 102 ? 4.506 6.338 -79.615 1.00 32.69 102 GLU A O 1
ATOM 751 N N . ALA A 1 103 ? 5.479 6.424 -81.573 1.00 32.16 103 ALA A N 1
ATOM 752 C CA . ALA A 1 103 ? 6.215 6.070 -82.821 1.00 32.16 103 ALA A CA 1
ATOM 753 C C . ALA A 1 103 ? 7.174 7.274 -83.159 1.00 32.16 103 ALA A C 1
ATOM 755 O O . ALA A 1 103 ? 7.260 8.191 -82.346 1.00 32.16 103 ALA A O 1
ATOM 756 N N . VAL A 1 104 ? 7.953 7.434 -84.251 1.00 36.62 104 VAL A N 1
ATOM 757 C CA . VAL A 1 104 ? 8.163 6.772 -85.568 1.00 36.62 104 VAL A CA 1
ATOM 758 C C . VAL A 1 104 ? 9.639 7.027 -86.010 1.00 36.62 104 VAL A C 1
ATOM 760 O O . VAL A 1 104 ? 10.128 8.127 -85.745 1.00 36.62 104 VAL A O 1
ATOM 763 N N . PRO A 1 105 ? 10.359 6.119 -86.712 1.00 39.03 105 PRO A N 1
ATOM 764 C CA . PRO A 1 105 ? 11.644 6.433 -87.369 1.00 39.03 105 PRO A CA 1
ATOM 765 C C . PRO A 1 105 ? 11.473 7.055 -88.775 1.00 39.03 105 PRO A C 1
ATOM 767 O O . PRO A 1 105 ? 10.422 6.911 -89.397 1.00 39.03 105 PRO A O 1
ATOM 770 N N . VAL A 1 106 ? 12.520 7.708 -89.302 1.00 36.50 106 VAL A N 1
ATOM 771 C CA . VAL A 1 106 ? 12.542 8.321 -90.649 1.00 36.50 106 VAL A CA 1
ATOM 772 C C . VAL A 1 106 ? 13.754 7.830 -91.448 1.00 36.50 106 VAL A C 1
ATOM 774 O O . VAL A 1 106 ? 14.885 7.935 -90.981 1.00 36.50 106 VAL A O 1
ATOM 777 N N . GLU A 1 107 ? 13.511 7.332 -92.662 1.00 38.09 107 GLU A N 1
ATOM 778 C CA . GLU A 1 107 ? 14.533 7.067 -93.685 1.00 38.09 107 GLU A CA 1
ATOM 779 C C . GLU A 1 107 ? 14.650 8.267 -94.642 1.00 38.09 107 GLU A C 1
ATOM 781 O O . GLU A 1 107 ? 13.645 8.906 -94.957 1.00 38.09 107 GLU A O 1
ATOM 786 N N . GLU A 1 108 ? 15.846 8.533 -95.177 1.00 34.78 108 GLU A N 1
ATOM 787 C CA . GLU A 1 108 ? 16.037 9.449 -96.310 1.00 34.78 108 GLU A CA 1
ATOM 788 C C . GLU A 1 108 ? 16.900 8.782 -97.393 1.00 34.78 108 GLU A C 1
ATOM 790 O O . GLU A 1 108 ? 17.915 8.148 -97.104 1.00 34.78 108 GLU A O 1
ATOM 795 N N . VAL A 1 109 ? 16.464 8.890 -98.652 1.00 34.38 109 VAL A N 1
ATOM 796 C CA . VAL A 1 109 ? 17.037 8.179 -99.806 1.00 34.38 109 VAL A CA 1
ATOM 797 C C . VAL A 1 109 ? 17.615 9.186 -100.794 1.00 34.38 109 VAL A C 1
ATOM 799 O O . VAL A 1 109 ? 16.898 10.045 -101.304 1.00 34.38 109 VAL A O 1
ATOM 802 N N . ILE A 1 110 ? 18.905 9.053 -101.107 1.00 35.38 110 ILE A N 1
ATOM 803 C CA . ILE A 1 110 ? 19.595 9.917 -102.073 1.00 35.38 110 ILE A CA 1
ATOM 804 C C . ILE A 1 110 ? 19.390 9.376 -103.497 1.00 35.38 110 ILE A C 1
ATOM 806 O O . ILE A 1 110 ? 19.562 8.185 -103.759 1.00 35.38 110 ILE A O 1
ATOM 810 N N . LEU A 1 111 ? 19.004 10.265 -104.414 1.00 33.19 111 LEU A N 1
ATOM 811 C CA . LEU A 1 111 ? 18.683 9.949 -105.809 1.00 33.19 111 LEU A CA 1
ATOM 812 C C . LEU A 1 111 ? 19.916 9.990 -106.728 1.00 33.19 111 LEU A C 1
ATOM 814 O O . LEU A 1 111 ? 20.905 10.662 -106.447 1.00 33.19 111 LEU A O 1
ATOM 818 N N . ILE A 1 112 ? 19.813 9.295 -107.863 1.00 34.09 112 ILE A N 1
ATOM 819 C CA . ILE A 1 112 ? 20.783 9.312 -108.968 1.00 34.09 112 ILE A CA 1
ATOM 820 C C . ILE A 1 112 ? 20.198 10.177 -110.095 1.00 34.09 112 ILE A C 1
ATOM 822 O O . ILE A 1 112 ? 19.055 9.947 -110.492 1.00 34.09 112 ILE A O 1
ATOM 826 N N . GLU A 1 113 ? 20.961 11.138 -110.625 1.00 38.41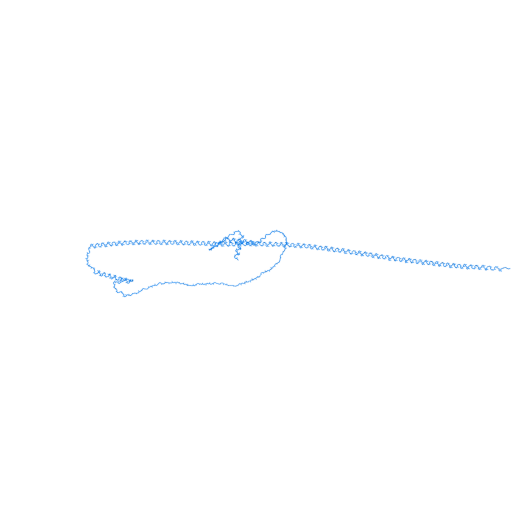 113 GLU A N 1
ATOM 827 C CA . GLU A 1 113 ? 20.567 11.932 -111.804 1.00 38.41 113 GLU A CA 1
ATOM 828 C C . GLU A 1 113 ? 21.116 11.366 -113.127 1.00 38.41 113 GLU A C 1
ATOM 830 O O . GLU A 1 113 ? 22.112 10.641 -113.170 1.00 38.41 113 GLU A O 1
ATOM 835 N N . GLU A 1 114 ? 20.425 11.694 -114.221 1.00 33.44 114 GLU A N 1
ATOM 836 C CA . GLU A 1 114 ? 20.558 11.084 -115.549 1.00 33.44 114 GLU A CA 1
ATOM 837 C C . GLU A 1 114 ? 21.198 12.055 -116.566 1.00 33.44 114 GLU A C 1
ATOM 839 O O . GLU A 1 114 ? 20.922 13.255 -116.560 1.00 33.44 114 GLU A O 1
ATOM 844 N N . ALA A 1 115 ? 22.056 11.548 -117.460 1.00 36.22 115 ALA A N 1
ATOM 845 C CA . ALA A 1 115 ? 22.810 12.369 -118.415 1.00 36.22 115 ALA A CA 1
ATOM 846 C C . ALA A 1 115 ? 22.110 12.503 -119.793 1.00 36.22 115 ALA A C 1
ATOM 848 O O . ALA A 1 115 ? 21.614 11.507 -120.325 1.00 36.22 115 ALA A O 1
ATOM 849 N N . PRO A 1 116 ? 22.104 13.694 -120.429 1.00 43.69 116 PRO A N 1
ATOM 850 C CA . PRO A 1 116 ? 21.396 13.922 -121.690 1.00 43.69 116 PRO A CA 1
ATOM 851 C C . PRO A 1 116 ? 22.172 13.465 -122.942 1.00 43.69 116 PRO A C 1
ATOM 853 O O . PRO A 1 116 ? 23.368 13.709 -123.093 1.00 43.69 116 PRO A O 1
ATOM 856 N N . LEU A 1 117 ? 21.444 12.878 -123.897 1.00 39.00 117 LEU A N 1
ATOM 857 C CA . LEU A 1 117 ? 21.920 12.539 -125.247 1.00 39.00 117 LEU A CA 1
ATOM 858 C C . LEU A 1 117 ? 21.997 13.776 -126.161 1.00 39.00 117 LEU A C 1
ATOM 860 O O . LEU A 1 117 ? 21.092 14.610 -126.153 1.00 39.00 117 LEU A O 1
ATOM 864 N N . VAL A 1 118 ? 23.021 13.845 -127.024 1.00 37.94 118 VAL A N 1
ATOM 865 C CA . VAL A 1 118 ? 23.155 14.860 -128.091 1.00 37.94 118 VAL A CA 1
ATOM 866 C C . VAL A 1 118 ? 23.531 14.203 -129.431 1.00 37.94 118 VAL A C 1
ATOM 868 O O . VAL A 1 118 ? 24.160 13.148 -129.474 1.00 37.94 118 VAL A O 1
ATOM 871 N N . ASP A 1 119 ? 23.069 14.819 -130.520 1.00 34.97 119 ASP A N 1
ATOM 872 C CA . ASP A 1 119 ? 22.947 14.295 -131.888 1.00 34.97 119 ASP A CA 1
ATOM 873 C C . ASP A 1 119 ? 24.265 13.800 -132.552 1.00 34.97 119 ASP A C 1
ATOM 875 O O . ASP A 1 119 ? 25.261 14.532 -132.566 1.00 34.97 119 ASP A O 1
ATOM 879 N N . PRO A 1 120 ? 24.294 12.599 -133.176 1.00 39.31 120 PRO A N 1
ATOM 880 C CA . PRO A 1 120 ? 25.481 12.066 -133.855 1.00 39.31 120 PRO A CA 1
ATOM 881 C C . PRO A 1 120 ? 25.791 12.692 -135.234 1.00 39.31 120 PRO A C 1
ATOM 883 O O . PRO A 1 120 ? 26.799 12.331 -135.843 1.00 39.31 120 PRO A O 1
ATOM 886 N N . SER A 1 121 ? 24.962 13.591 -135.779 1.00 44.12 121 SER A N 1
ATOM 887 C CA . SER A 1 121 ? 25.030 13.985 -137.199 1.00 44.12 121 SER A CA 1
ATOM 888 C C . SER A 1 121 ? 26.084 15.044 -137.579 1.00 44.12 121 SER A C 1
ATOM 890 O O . SER A 1 121 ? 26.071 15.521 -138.715 1.00 44.12 121 SER A O 1
ATOM 892 N N . VAL A 1 122 ? 26.970 15.464 -136.666 1.00 41.62 122 VAL A N 1
ATOM 893 C CA . VAL A 1 122 ? 27.858 16.639 -136.866 1.00 41.62 122 VAL A CA 1
ATOM 894 C C . VAL A 1 122 ? 29.288 16.275 -137.319 1.00 41.62 122 VAL A C 1
ATOM 896 O O . VAL A 1 122 ? 29.992 17.110 -137.887 1.00 41.62 122 VAL A O 1
ATOM 899 N N . ASN A 1 123 ? 29.729 15.026 -137.133 1.00 42.09 123 ASN A N 1
ATOM 900 C CA . ASN A 1 123 ? 31.126 14.608 -137.338 1.00 42.09 123 ASN A CA 1
ATOM 901 C C . ASN A 1 123 ? 31.471 14.195 -138.784 1.00 42.09 123 ASN A C 1
ATOM 903 O O . ASN A 1 123 ? 31.930 13.084 -139.045 1.00 42.09 123 ASN A O 1
ATOM 907 N N . ALA A 1 124 ? 31.320 15.122 -139.731 1.00 51.06 124 ALA A N 1
ATOM 908 C CA . ALA A 1 124 ? 31.933 15.016 -141.059 1.00 51.06 124 ALA A CA 1
ATOM 909 C C . ALA A 1 124 ? 33.403 15.493 -141.014 1.00 51.06 124 ALA A C 1
ATOM 911 O O . ALA A 1 124 ? 33.736 16.563 -141.522 1.00 51.06 124 ALA A O 1
ATOM 912 N N . LEU A 1 125 ? 34.272 14.717 -140.354 1.00 51.72 125 LEU A N 1
ATOM 913 C CA . LEU A 1 125 ? 35.694 15.029 -140.151 1.00 51.72 125 LEU A CA 1
ATOM 914 C C . LEU A 1 125 ? 36.619 13.983 -140.787 1.00 51.72 125 LEU A C 1
ATOM 916 O O . LEU A 1 125 ? 36.227 12.842 -141.027 1.00 51.72 125 LEU A O 1
ATOM 920 N N . ASP A 1 126 ? 37.854 14.402 -141.070 1.00 58.84 126 ASP A N 1
ATOM 921 C CA . ASP A 1 126 ? 38.878 13.566 -141.696 1.00 58.84 126 ASP A CA 1
ATOM 922 C C . ASP A 1 126 ? 39.251 12.373 -140.795 1.00 58.84 126 ASP A C 1
ATOM 924 O O . ASP A 1 126 ? 39.447 12.522 -139.584 1.00 58.84 126 ASP A O 1
ATOM 928 N N . ALA A 1 127 ? 39.370 11.184 -141.391 1.00 62.88 127 ALA A N 1
ATOM 929 C CA . ALA A 1 127 ? 39.582 9.923 -140.680 1.00 62.88 127 ALA A CA 1
ATOM 930 C C . ALA A 1 127 ? 40.892 9.894 -139.869 1.00 62.88 127 ALA A C 1
ATOM 932 O O . ALA A 1 127 ? 41.025 9.095 -138.945 1.00 62.88 127 ALA A O 1
ATOM 933 N N . GLN A 1 128 ? 41.841 10.779 -140.189 1.00 68.12 128 GLN A N 1
ATOM 934 C CA . GLN A 1 128 ? 43.121 10.916 -139.489 1.00 68.12 128 GLN A CA 1
ATOM 935 C C . GLN A 1 128 ? 43.005 11.628 -138.127 1.00 68.12 128 GLN A C 1
ATOM 937 O O . GLN A 1 128 ? 43.861 11.430 -137.269 1.00 68.12 128 GLN A O 1
ATOM 942 N N . PHE A 1 129 ? 41.959 12.435 -137.905 1.00 75.94 129 PHE A N 1
ATOM 943 C CA . PHE A 1 129 ? 41.767 13.188 -136.655 1.00 75.94 129 PHE A CA 1
ATOM 944 C C . PHE A 1 129 ? 40.950 12.419 -135.601 1.00 75.94 129 PHE A C 1
ATOM 946 O O . PHE A 1 129 ? 41.107 12.649 -134.402 1.00 75.94 129 PHE A O 1
ATOM 953 N N . ALA A 1 130 ? 40.114 11.469 -136.032 1.00 69.50 130 ALA A N 1
ATOM 954 C CA . ALA A 1 130 ? 39.221 10.696 -135.163 1.00 69.50 130 ALA A CA 1
ATOM 955 C C . ALA A 1 130 ? 39.878 10.026 -133.925 1.00 69.50 130 ALA A C 1
ATOM 957 O O . ALA A 1 130 ? 39.213 9.987 -132.891 1.00 69.50 130 ALA A O 1
ATOM 958 N N . PRO A 1 131 ? 41.142 9.542 -133.951 1.00 77.06 131 PRO A N 1
ATOM 959 C CA . PRO A 1 131 ? 41.776 8.931 -132.773 1.00 77.06 131 PRO A CA 1
ATOM 960 C C . PRO A 1 131 ? 42.104 9.892 -131.617 1.00 77.06 131 PRO A C 1
ATOM 962 O O . PRO A 1 131 ? 42.450 9.425 -130.536 1.00 77.06 131 PRO A O 1
ATOM 965 N N . PHE A 1 132 ? 42.049 11.213 -131.830 1.00 70.56 132 PHE A N 1
ATOM 966 C CA . PHE A 1 132 ? 42.536 12.221 -130.873 1.00 70.56 132 PHE A CA 1
ATOM 967 C C . PHE A 1 132 ? 41.428 12.901 -130.044 1.00 70.56 132 PHE A C 1
ATOM 969 O O . PHE A 1 132 ? 41.707 13.831 -129.280 1.00 70.56 132 PHE A O 1
ATOM 976 N N . ILE A 1 133 ? 40.181 12.440 -130.182 1.00 76.69 133 ILE A N 1
ATOM 977 C CA . ILE A 1 133 ? 39.025 12.879 -129.388 1.00 76.69 133 ILE A CA 1
ATOM 978 C C . ILE A 1 133 ? 38.701 11.783 -128.369 1.00 76.69 133 ILE A C 1
ATOM 980 O O . ILE A 1 133 ? 38.424 10.646 -128.750 1.00 76.69 133 ILE A O 1
ATOM 984 N N . PHE A 1 134 ? 38.705 12.121 -127.081 1.00 79.06 134 PHE A N 1
ATOM 985 C CA . PHE A 1 134 ? 38.360 11.193 -126.005 1.00 79.06 134 PHE A CA 1
ATOM 986 C C . PHE A 1 134 ? 36.882 11.336 -125.604 1.00 79.06 134 PHE A C 1
ATOM 988 O O . PHE A 1 134 ? 36.338 12.445 -125.644 1.00 79.06 134 PHE A O 1
ATOM 995 N N . PRO A 1 135 ? 36.209 10.249 -125.176 1.00 67.31 135 PRO A N 1
ATOM 996 C CA . PRO A 1 135 ? 34.872 10.342 -124.596 1.00 67.31 135 PRO A CA 1
ATOM 997 C C . PRO A 1 135 ? 34.888 11.259 -123.364 1.00 67.31 135 PRO A C 1
ATOM 999 O O . PRO A 1 135 ? 35.560 10.957 -122.381 1.00 67.31 135 PRO A O 1
ATOM 1002 N N . GLY A 1 136 ? 34.163 12.380 -123.430 1.00 73.25 136 GLY A N 1
ATOM 1003 C CA . GLY A 1 136 ? 34.135 13.402 -122.375 1.00 73.25 136 GLY A CA 1
ATOM 1004 C C . GLY A 1 136 ? 34.963 14.666 -122.646 1.00 73.25 136 GLY A C 1
ATOM 1005 O O . GLY A 1 136 ? 34.956 15.559 -121.804 1.00 73.25 136 GLY A O 1
ATOM 1006 N N . ASP A 1 137 ? 35.639 14.792 -123.796 1.00 78.69 137 ASP A N 1
ATOM 1007 C CA . ASP A 1 137 ? 36.224 16.075 -124.219 1.00 78.69 137 ASP A CA 1
ATOM 1008 C C . ASP A 1 137 ? 35.140 17.164 -124.383 1.00 78.69 137 ASP A C 1
ATOM 1010 O O . ASP A 1 137 ? 34.171 16.989 -125.125 1.00 78.69 137 ASP A O 1
ATOM 1014 N N . ASP A 1 138 ? 35.335 18.323 -123.745 1.00 76.12 138 ASP A N 1
ATOM 1015 C CA . ASP A 1 138 ? 34.475 19.503 -123.912 1.00 76.12 138 ASP A CA 1
ATOM 1016 C C . ASP A 1 138 ? 34.516 20.028 -125.372 1.00 76.12 138 ASP A C 1
ATOM 1018 O O . ASP A 1 138 ? 35.590 20.032 -125.987 1.00 76.12 138 ASP A O 1
ATOM 1022 N N . PRO A 1 139 ? 33.403 20.523 -125.955 1.00 75.75 139 PRO A N 1
ATOM 1023 C CA . PRO A 1 139 ? 33.376 21.026 -127.332 1.00 75.75 139 PRO A CA 1
ATOM 1024 C C . PRO A 1 139 ? 34.438 22.091 -127.667 1.00 75.75 139 PRO A C 1
ATOM 1026 O O . PRO A 1 139 ? 34.938 22.121 -128.794 1.00 75.75 139 PRO A O 1
ATOM 1029 N N . ALA A 1 140 ? 34.822 22.946 -126.713 1.00 74.44 140 ALA A N 1
ATOM 1030 C CA . ALA A 1 140 ? 35.899 23.919 -126.888 1.00 74.44 140 ALA A CA 1
ATOM 1031 C C . ALA A 1 140 ? 37.287 23.254 -126.897 1.00 74.44 140 ALA A C 1
ATOM 1033 O O . ALA A 1 140 ? 38.163 23.672 -127.658 1.00 74.44 140 ALA A O 1
ATOM 1034 N N . VAL A 1 141 ? 37.480 22.182 -126.120 1.00 77.81 141 VAL A N 1
ATOM 1035 C CA . VAL A 1 141 ? 38.699 21.356 -126.146 1.00 77.81 141 VAL A CA 1
ATOM 1036 C C . VAL A 1 141 ? 38.807 20.598 -127.471 1.00 77.81 141 VAL A C 1
ATOM 1038 O O . VAL A 1 141 ? 39.881 20.588 -128.072 1.00 77.81 141 VAL A O 1
ATOM 1041 N N . VAL A 1 142 ? 37.704 20.044 -127.993 1.00 78.62 142 VAL A N 1
ATOM 1042 C CA . VAL A 1 142 ? 37.675 19.413 -129.328 1.00 78.62 142 VAL A CA 1
ATOM 1043 C C . VAL A 1 142 ? 38.019 20.425 -130.426 1.00 78.62 142 VAL A C 1
ATOM 1045 O O . VAL A 1 142 ? 38.833 20.126 -131.302 1.00 78.62 142 VAL A O 1
ATOM 1048 N N . ALA A 1 143 ? 37.465 21.642 -130.366 1.00 77.81 143 ALA A N 1
ATOM 1049 C CA . ALA A 1 143 ? 37.791 22.709 -131.313 1.00 77.81 143 ALA A CA 1
ATOM 1050 C C . ALA A 1 143 ? 39.278 23.109 -131.251 1.00 77.81 143 ALA A C 1
ATOM 1052 O O . ALA A 1 143 ? 39.938 23.176 -132.288 1.00 77.81 143 ALA A O 1
ATOM 1053 N N . ALA A 1 144 ? 39.835 23.292 -130.048 1.00 79.69 144 ALA A N 1
ATOM 1054 C CA . ALA A 1 144 ? 41.250 23.611 -129.859 1.00 79.69 144 ALA A CA 1
ATOM 1055 C C . ALA A 1 144 ? 42.179 22.488 -130.359 1.00 79.69 144 ALA A C 1
ATOM 1057 O O . ALA A 1 144 ? 43.156 22.765 -131.057 1.00 79.69 144 ALA A O 1
ATOM 1058 N N . LYS A 1 145 ? 41.851 21.218 -130.073 1.00 83.25 145 LYS A N 1
ATOM 1059 C CA . LYS A 1 145 ? 42.566 20.039 -130.595 1.00 83.25 145 LYS A CA 1
ATOM 1060 C C . LYS A 1 145 ? 42.535 19.989 -132.124 1.00 83.25 145 LYS A C 1
ATOM 1062 O O . LYS A 1 145 ? 43.569 19.742 -132.741 1.00 83.25 145 LYS A O 1
ATOM 1067 N N . ARG A 1 146 ? 41.381 20.269 -132.742 1.00 81.56 146 ARG A N 1
ATOM 1068 C CA . ARG A 1 146 ? 41.219 20.297 -134.206 1.00 81.56 146 ARG A CA 1
ATOM 1069 C C . ARG A 1 146 ? 42.064 21.393 -134.847 1.00 81.56 146 ARG A C 1
ATOM 1071 O O . ARG A 1 146 ? 42.753 21.135 -135.829 1.00 81.56 146 ARG A O 1
ATOM 1078 N N . ASP A 1 147 ? 42.030 22.600 -134.293 1.00 80.25 147 ASP A N 1
ATOM 1079 C CA . ASP A 1 147 ? 42.746 23.744 -134.859 1.00 80.25 147 ASP A CA 1
ATOM 1080 C C . ASP A 1 147 ? 44.267 23.612 -134.646 1.00 80.25 147 ASP A C 1
ATOM 1082 O O . ASP A 1 147 ? 45.047 23.980 -135.526 1.00 80.25 147 ASP A O 1
ATOM 1086 N N . HIS A 1 148 ? 44.700 22.976 -133.549 1.00 82.75 148 HIS A N 1
ATOM 1087 C CA . HIS A 1 148 ? 46.088 22.550 -133.361 1.00 82.75 148 HIS A CA 1
ATOM 1088 C C . HIS A 1 148 ? 46.508 21.473 -134.376 1.00 82.75 148 HIS A C 1
ATOM 1090 O O . HIS A 1 148 ? 47.539 21.625 -135.026 1.00 82.75 148 HIS A O 1
ATOM 1096 N N . PHE A 1 149 ? 45.706 20.421 -134.581 1.00 83.75 149 PHE A N 1
ATOM 1097 C CA . PHE A 1 149 ? 45.997 19.374 -135.569 1.00 83.75 149 PHE A CA 1
ATOM 1098 C C . PHE A 1 149 ? 46.073 19.940 -136.996 1.00 83.75 149 PHE A C 1
ATOM 1100 O O . PHE A 1 149 ? 47.001 19.630 -137.741 1.00 83.75 149 PHE A O 1
ATOM 1107 N N . ALA A 1 150 ? 45.166 20.853 -137.358 1.00 77.19 150 ALA A N 1
ATOM 1108 C CA . ALA A 1 150 ? 45.214 21.575 -138.627 1.00 77.19 150 ALA A CA 1
ATOM 1109 C C . ALA A 1 150 ? 46.488 22.432 -138.763 1.00 77.19 150 ALA A C 1
ATOM 1111 O O . ALA A 1 150 ? 47.092 22.464 -139.835 1.00 77.19 150 ALA A O 1
ATOM 1112 N N . ALA A 1 151 ? 46.942 23.084 -137.686 1.00 78.88 151 ALA A N 1
ATOM 1113 C CA . ALA A 1 151 ? 48.203 23.825 -137.674 1.00 78.88 151 ALA A CA 1
ATOM 1114 C C . ALA A 1 151 ? 49.437 22.911 -137.811 1.00 78.88 151 ALA A C 1
ATOM 1116 O O . ALA A 1 151 ? 50.377 23.284 -138.515 1.00 78.88 151 ALA A O 1
ATOM 1117 N N . VAL A 1 152 ? 49.424 21.720 -137.199 1.00 81.44 152 VAL A N 1
ATOM 1118 C CA . VAL A 1 152 ? 50.484 20.700 -137.314 1.00 81.44 152 VAL A CA 1
ATOM 1119 C C . VAL A 1 152 ? 50.551 20.129 -138.731 1.00 81.44 152 VAL A C 1
ATOM 1121 O O . VAL A 1 152 ? 51.626 20.123 -139.328 1.00 81.44 152 VAL A O 1
ATOM 1124 N N . MET A 1 153 ? 49.421 19.740 -139.329 1.00 79.38 153 MET A N 1
ATOM 1125 C CA . MET A 1 153 ? 49.387 19.266 -140.721 1.00 79.38 153 MET A CA 1
ATOM 1126 C C . MET A 1 153 ? 49.827 20.370 -141.695 1.00 79.38 153 MET A C 1
ATOM 1128 O O . MET A 1 153 ? 50.703 20.150 -142.528 1.00 79.38 153 MET A O 1
ATOM 1132 N N . ALA A 1 154 ? 49.355 21.607 -141.503 1.00 74.56 154 ALA A N 1
ATOM 1133 C CA . ALA A 1 154 ? 49.804 22.763 -142.281 1.00 74.56 154 ALA A CA 1
ATOM 1134 C C . ALA A 1 154 ? 51.263 23.184 -142.000 1.00 74.56 154 ALA A C 1
ATOM 1136 O O . ALA A 1 154 ? 51.769 24.080 -142.685 1.00 74.56 154 ALA A O 1
ATOM 1137 N N . ALA A 1 155 ? 51.935 22.614 -140.994 1.00 73.44 155 ALA A N 1
ATOM 1138 C CA . ALA A 1 155 ? 53.374 22.747 -140.765 1.00 73.44 155 ALA A CA 1
ATOM 1139 C C . ALA A 1 155 ? 54.154 21.607 -141.443 1.00 73.44 155 ALA A C 1
ATOM 1141 O O . ALA A 1 155 ? 55.173 21.877 -142.075 1.00 73.44 155 ALA A O 1
ATOM 1142 N N . LEU A 1 156 ? 53.643 20.371 -141.397 1.00 76.38 156 LEU A N 1
ATOM 1143 C CA . LEU A 1 156 ? 54.189 19.215 -142.119 1.00 76.38 156 LEU A CA 1
ATOM 1144 C C . LEU A 1 156 ? 54.181 19.436 -143.640 1.00 76.38 156 LEU A C 1
ATOM 1146 O O . LEU A 1 156 ? 55.226 19.283 -144.269 1.00 76.38 156 LEU A O 1
ATOM 1150 N N . ASP A 1 157 ? 53.070 19.911 -144.212 1.00 70.38 157 ASP A N 1
ATOM 1151 C CA . ASP A 1 157 ? 52.983 20.285 -145.636 1.00 70.38 157 ASP A CA 1
ATOM 1152 C C . ASP A 1 157 ? 53.959 21.417 -146.005 1.00 70.38 157 ASP A C 1
ATOM 1154 O O . ASP A 1 157 ? 54.506 21.453 -147.108 1.00 70.38 157 ASP A O 1
ATOM 1158 N N . ARG A 1 158 ? 54.224 22.342 -145.071 1.00 61.84 158 ARG A N 1
ATOM 1159 C CA . ARG A 1 158 ? 55.231 23.398 -145.259 1.00 61.84 158 ARG A CA 1
ATOM 1160 C C . ARG A 1 158 ? 56.648 22.833 -145.253 1.00 61.84 158 ARG A C 1
ATOM 1162 O O . ARG A 1 158 ? 57.434 23.212 -146.114 1.00 61.84 158 ARG A O 1
ATOM 1169 N N . ASN A 1 159 ? 56.952 21.901 -144.351 1.00 56.28 159 ASN A N 1
ATOM 1170 C CA . ASN A 1 159 ? 58.246 21.219 -144.308 1.00 56.28 159 ASN A CA 1
ATOM 1171 C C . ASN A 1 159 ? 58.479 20.381 -145.578 1.00 56.28 159 ASN A C 1
ATOM 1173 O O . ASN A 1 159 ? 59.563 20.435 -146.154 1.00 56.28 159 ASN A O 1
ATOM 1177 N N . ALA A 1 160 ? 57.447 19.693 -146.078 1.00 55.53 160 ALA A N 1
ATOM 1178 C CA . ALA A 1 160 ? 57.489 18.976 -147.354 1.00 55.53 160 ALA A CA 1
ATOM 1179 C C . ALA A 1 160 ? 57.743 19.901 -148.565 1.00 55.53 160 ALA A C 1
ATOM 1181 O O . ALA A 1 160 ? 58.278 19.455 -149.580 1.00 55.53 160 ALA A O 1
ATOM 1182 N N . ALA A 1 161 ? 57.401 21.191 -148.462 1.00 49.66 161 ALA A N 1
ATOM 1183 C CA . ALA A 1 161 ? 57.627 22.190 -149.504 1.00 49.66 161 ALA A CA 1
ATOM 1184 C C . ALA A 1 161 ? 58.992 22.910 -149.422 1.00 49.66 161 ALA A C 1
ATOM 1186 O O . ALA A 1 161 ? 59.348 23.615 -150.369 1.00 49.66 161 ALA A O 1
ATOM 1187 N N . THR A 1 162 ? 59.760 22.772 -148.330 1.00 45.78 162 THR A N 1
ATOM 1188 C CA . THR A 1 162 ? 61.015 23.526 -148.119 1.00 45.78 162 THR A CA 1
ATOM 1189 C C . THR A 1 162 ? 62.175 22.691 -147.565 1.00 45.78 162 THR A C 1
ATOM 1191 O O . THR A 1 162 ? 62.771 23.050 -146.551 1.00 45.78 162 THR A O 1
ATOM 1194 N N . VAL A 1 163 ? 62.570 21.632 -148.278 1.00 41.72 163 VAL A N 1
ATOM 1195 C CA . VAL A 1 163 ? 63.897 21.008 -148.113 1.00 41.72 163 VAL A CA 1
ATOM 1196 C C . VAL A 1 163 ? 64.759 21.313 -149.346 1.00 41.72 163 VAL A C 1
ATOM 1198 O O . VAL A 1 163 ? 64.594 20.662 -150.380 1.00 41.72 163 VAL A O 1
ATOM 1201 N N . PRO A 1 164 ? 65.678 22.297 -149.294 1.00 43.62 164 PRO A N 1
ATOM 1202 C CA . PRO A 1 164 ? 66.716 22.415 -150.309 1.00 43.62 164 PRO A CA 1
ATOM 1203 C C . PRO A 1 164 ? 67.693 21.245 -150.145 1.00 43.62 164 PRO A C 1
ATOM 1205 O O . PRO A 1 164 ? 68.308 21.093 -149.091 1.00 43.62 164 PRO A O 1
ATOM 1208 N N . ALA A 1 165 ? 67.838 20.417 -151.180 1.00 35.81 165 ALA A N 1
ATOM 1209 C CA . ALA A 1 165 ? 68.775 19.298 -151.171 1.00 35.81 165 ALA A CA 1
ATOM 1210 C C . ALA A 1 165 ? 70.225 19.812 -151.109 1.00 35.81 165 ALA A C 1
ATOM 1212 O O . ALA A 1 165 ? 70.800 20.223 -152.117 1.00 35.81 165 ALA A O 1
ATOM 1213 N N . ALA A 1 166 ? 70.793 19.804 -149.905 1.00 38.59 166 ALA A N 1
ATOM 1214 C CA . ALA A 1 166 ? 72.200 20.054 -149.636 1.00 38.59 166 ALA A CA 1
ATOM 1215 C C . ALA A 1 166 ? 72.838 18.738 -149.177 1.00 38.59 166 ALA A C 1
ATOM 1217 O O . ALA A 1 166 ? 72.936 18.465 -147.983 1.00 38.59 166 ALA A O 1
ATOM 1218 N N . GLU A 1 167 ? 73.231 17.910 -150.143 1.00 40.00 167 GLU A N 1
ATOM 1219 C CA . GLU A 1 167 ? 74.022 16.704 -149.899 1.00 40.00 167 GLU A CA 1
ATOM 1220 C C . GLU A 1 167 ? 75.396 17.128 -149.354 1.00 40.00 167 GLU A C 1
ATOM 1222 O O . GLU A 1 167 ? 76.272 17.561 -150.102 1.00 40.00 167 GLU A O 1
ATOM 1227 N N . GLN A 1 168 ? 75.564 17.063 -148.031 1.00 42.84 168 GLN A N 1
ATOM 1228 C CA . GLN A 1 168 ? 76.868 17.174 -147.385 1.00 42.84 168 GLN A CA 1
ATOM 1229 C C . GLN A 1 168 ? 77.370 15.765 -147.082 1.00 42.84 168 GLN A C 1
ATOM 1231 O O . GLN A 1 168 ? 76.807 15.059 -146.247 1.00 42.84 168 GLN A O 1
ATOM 1236 N N . GLU A 1 169 ? 78.426 15.354 -147.784 1.00 46.56 169 GLU A N 1
ATOM 1237 C CA . GLU A 1 169 ? 79.184 14.148 -147.458 1.00 46.56 169 GLU A CA 1
ATOM 1238 C C . GLU A 1 169 ? 79.914 14.380 -146.126 1.00 46.56 169 GLU A C 1
ATOM 1240 O O . GLU A 1 169 ? 81.008 14.945 -146.106 1.00 46.56 169 GLU A O 1
ATOM 1245 N N . LEU A 1 170 ? 79.291 13.975 -145.012 1.00 46.81 170 LEU A N 1
ATOM 1246 C CA . LEU A 1 170 ? 79.946 13.923 -143.701 1.00 46.81 170 LEU A CA 1
ATOM 1247 C C . LEU A 1 170 ? 81.225 13.092 -143.816 1.00 46.81 170 LEU A C 1
ATOM 1249 O O . LEU A 1 170 ? 81.211 11.968 -144.329 1.00 46.81 170 LEU A O 1
ATOM 1253 N N . THR A 1 171 ? 82.345 13.646 -143.362 1.00 54.81 171 THR A N 1
ATOM 1254 C CA . THR A 1 171 ? 83.633 12.965 -143.473 1.00 54.81 171 THR A CA 1
ATOM 1255 C C . THR A 1 171 ? 83.739 11.851 -142.433 1.00 54.81 171 THR A C 1
ATOM 1257 O O . THR A 1 171 ? 83.134 11.908 -141.365 1.00 54.81 171 THR A O 1
ATOM 1260 N N . ALA A 1 172 ? 84.543 10.823 -142.719 1.00 59.00 172 ALA A N 1
ATOM 1261 C CA . ALA A 1 172 ? 84.671 9.663 -141.831 1.00 59.00 172 ALA A CA 1
ATOM 1262 C C . ALA A 1 172 ? 85.121 10.023 -140.397 1.00 59.00 172 ALA A C 1
ATOM 1264 O O . ALA A 1 172 ? 84.761 9.321 -139.461 1.00 59.00 172 ALA A O 1
ATOM 1265 N N . ALA A 1 173 ? 85.851 11.132 -140.222 1.00 60.22 173 ALA A N 1
ATOM 1266 C CA . ALA A 1 173 ? 86.256 11.631 -138.908 1.00 60.22 173 ALA A CA 1
ATOM 1267 C C . ALA A 1 173 ? 85.107 12.313 -138.140 1.00 60.22 173 ALA A C 1
ATOM 1269 O O . ALA A 1 173 ? 85.074 12.255 -136.917 1.00 60.22 173 ALA A O 1
ATOM 1270 N N . GLU A 1 174 ? 84.155 12.943 -138.835 1.00 58.28 174 GLU A N 1
ATOM 1271 C CA . GLU A 1 174 ? 82.956 13.521 -138.209 1.00 58.28 174 GLU A CA 1
ATOM 1272 C C . GLU A 1 174 ? 81.978 12.418 -137.778 1.00 58.28 174 GLU A C 1
ATOM 1274 O O . GLU A 1 174 ? 81.318 12.558 -136.753 1.00 58.28 174 GLU A 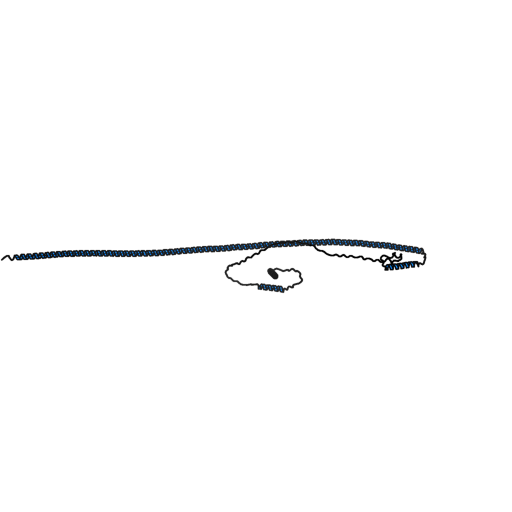O 1
ATOM 1279 N N . LEU A 1 175 ? 81.942 11.292 -138.506 1.00 60.03 175 LEU A N 1
ATOM 1280 C CA . LEU A 1 175 ? 81.222 10.090 -138.080 1.00 60.03 175 LEU A CA 1
ATOM 1281 C C . LEU A 1 175 ? 81.870 9.450 -136.840 1.00 60.03 175 LEU A C 1
ATOM 1283 O O . LEU A 1 175 ? 81.168 9.165 -135.880 1.00 60.03 175 LEU A O 1
ATOM 1287 N N . GLU A 1 176 ? 83.195 9.265 -136.834 1.00 63.47 176 GLU A N 1
ATOM 1288 C CA . GLU A 1 176 ? 83.931 8.655 -135.711 1.00 63.47 176 GLU A CA 1
ATOM 1289 C C . GLU A 1 176 ? 83.808 9.489 -134.419 1.00 63.47 176 GLU A C 1
ATOM 1291 O O . GLU A 1 176 ? 83.609 8.932 -133.340 1.00 63.47 176 GLU A O 1
ATOM 1296 N N . VAL A 1 177 ? 83.820 10.827 -134.525 1.00 66.31 177 VAL A N 1
ATOM 1297 C CA . VAL A 1 177 ? 83.526 11.726 -133.392 1.00 66.31 177 VAL A CA 1
ATOM 1298 C C . VAL A 1 177 ? 82.065 11.618 -132.949 1.00 66.31 177 VAL A C 1
ATOM 1300 O O . VAL A 1 177 ? 81.821 11.507 -131.753 1.00 66.31 177 VAL A O 1
ATOM 1303 N N . ALA A 1 178 ? 81.095 11.591 -133.868 1.00 65.31 178 ALA A N 1
ATOM 1304 C CA . ALA A 1 178 ? 79.682 11.445 -133.508 1.00 65.31 178 ALA A CA 1
ATOM 1305 C C . ALA A 1 178 ? 79.358 10.074 -132.877 1.00 65.31 178 ALA A C 1
ATOM 1307 O O . ALA A 1 178 ? 78.518 9.995 -131.982 1.00 65.31 178 ALA A O 1
ATOM 1308 N N . GLU A 1 179 ? 80.034 9.000 -133.297 1.00 67.56 179 GLU A N 1
ATOM 1309 C CA . GLU A 1 179 ? 79.935 7.675 -132.670 1.00 67.56 179 GLU A CA 1
ATOM 1310 C C . GLU A 1 179 ? 80.567 7.666 -131.268 1.00 67.56 179 GLU A C 1
ATOM 1312 O O . GLU A 1 179 ? 80.002 7.060 -130.356 1.00 67.56 179 GLU A O 1
ATOM 1317 N N . GLN A 1 180 ? 81.680 8.383 -131.056 1.00 71.62 180 GLN A N 1
ATOM 1318 C CA . GLN A 1 180 ? 82.273 8.556 -129.725 1.00 71.62 180 GLN A CA 1
ATOM 1319 C C . GLN A 1 180 ? 81.393 9.424 -128.805 1.00 71.62 180 GLN A C 1
ATOM 1321 O O . GLN A 1 180 ? 81.138 9.018 -127.676 1.00 71.62 180 GLN A O 1
ATOM 1326 N N . GLU A 1 181 ? 80.873 10.564 -129.269 1.00 74.31 181 GLU A N 1
ATOM 1327 C CA . GLU A 1 181 ? 79.956 11.415 -128.490 1.00 74.31 181 GLU A CA 1
ATOM 1328 C C . GLU A 1 181 ? 78.655 10.669 -128.140 1.00 74.31 181 GLU A C 1
ATOM 1330 O O . GLU A 1 181 ? 78.165 10.774 -127.016 1.00 74.31 181 GLU A O 1
ATOM 1335 N N . ALA A 1 182 ? 78.122 9.847 -129.052 1.00 71.00 182 ALA A N 1
ATOM 1336 C CA . ALA A 1 182 ? 76.981 8.977 -128.765 1.00 71.00 182 ALA A CA 1
ATOM 1337 C C . ALA A 1 182 ? 77.318 7.872 -127.745 1.00 71.00 182 ALA A C 1
ATOM 1339 O O . ALA A 1 182 ? 76.487 7.558 -126.894 1.00 71.00 182 ALA A O 1
ATOM 1340 N N . ALA A 1 183 ? 78.523 7.295 -127.794 1.00 73.81 183 ALA A N 1
ATOM 1341 C CA . ALA A 1 183 ? 78.972 6.306 -126.814 1.00 73.81 183 ALA A CA 1
ATOM 1342 C C . ALA A 1 183 ? 79.211 6.922 -125.423 1.00 73.81 183 ALA A C 1
ATOM 1344 O O . ALA A 1 183 ? 78.862 6.305 -124.419 1.00 73.81 183 ALA A O 1
ATOM 1345 N N . GLU A 1 184 ? 79.751 8.142 -125.352 1.00 73.56 184 GLU A N 1
ATOM 1346 C CA . GLU A 1 184 ? 79.925 8.888 -124.100 1.00 73.56 184 GLU A CA 1
ATOM 1347 C C . GLU A 1 184 ? 78.571 9.317 -123.509 1.00 73.56 184 GLU A C 1
ATOM 1349 O O . GLU A 1 184 ? 78.364 9.176 -122.305 1.00 73.56 184 GLU A O 1
ATOM 1354 N N . LEU A 1 185 ? 77.602 9.733 -124.335 1.00 74.50 185 LEU A N 1
ATOM 1355 C CA . LEU A 1 185 ? 76.233 10.002 -123.877 1.00 74.50 185 LEU A CA 1
ATOM 1356 C C . LEU A 1 185 ? 75.523 8.740 -123.367 1.00 74.50 185 LEU A C 1
ATOM 1358 O O . LEU A 1 185 ? 74.898 8.798 -122.313 1.00 74.50 185 LEU A O 1
ATOM 1362 N N . LEU A 1 186 ? 75.656 7.598 -124.052 1.00 74.06 186 LEU A N 1
ATOM 1363 C CA . LEU A 1 186 ? 75.099 6.320 -123.585 1.00 74.06 186 LEU A CA 1
ATOM 1364 C C . LEU A 1 186 ? 75.774 5.818 -122.298 1.00 74.06 186 LEU A C 1
ATOM 1366 O O . LEU A 1 186 ? 75.115 5.183 -121.477 1.00 74.06 186 LEU A O 1
ATOM 1370 N N . ALA A 1 187 ? 77.062 6.111 -122.094 1.00 74.31 187 ALA A N 1
ATOM 1371 C CA . ALA A 1 187 ? 77.746 5.823 -120.835 1.00 74.31 187 ALA A CA 1
ATOM 1372 C C . ALA A 1 187 ? 77.208 6.697 -119.690 1.00 74.31 187 ALA A C 1
ATOM 1374 O O . ALA A 1 187 ? 76.896 6.172 -118.626 1.00 74.31 187 ALA A O 1
ATOM 1375 N N . VAL A 1 188 ? 77.012 8.001 -119.922 1.00 77.19 188 VAL A N 1
ATOM 1376 C CA . VAL A 1 188 ? 76.411 8.917 -118.935 1.00 77.19 188 VAL A CA 1
ATOM 1377 C C . VAL A 1 188 ? 74.945 8.568 -118.646 1.00 77.19 188 VAL A C 1
ATOM 1379 O O . VAL A 1 188 ? 74.513 8.670 -117.501 1.00 77.19 188 VAL A O 1
ATOM 1382 N N . GLU A 1 189 ? 74.176 8.118 -119.641 1.00 76.12 189 GLU A N 1
ATOM 1383 C CA . GLU A 1 189 ? 72.803 7.628 -119.447 1.00 76.12 189 GLU A CA 1
ATOM 1384 C C . GLU A 1 189 ? 72.776 6.328 -118.622 1.00 76.12 189 GLU A C 1
ATOM 1386 O O . GLU A 1 189 ? 71.924 6.178 -117.747 1.00 76.12 189 GLU A O 1
ATOM 1391 N N . ALA A 1 190 ? 73.744 5.425 -118.824 1.00 76.88 190 ALA A N 1
ATOM 1392 C CA . ALA A 1 190 ? 73.896 4.215 -118.016 1.00 76.88 190 ALA A CA 1
ATOM 1393 C C . ALA A 1 190 ? 74.336 4.512 -116.568 1.00 76.88 190 ALA A C 1
ATOM 1395 O O . ALA A 1 190 ? 73.746 3.965 -115.639 1.00 76.88 190 ALA A O 1
ATOM 1396 N N . GLU A 1 191 ? 75.305 5.409 -116.353 1.00 79.75 191 GLU A N 1
ATOM 1397 C CA . GLU A 1 191 ? 75.714 5.855 -115.009 1.00 79.75 191 GLU A CA 1
ATOM 1398 C C . GLU A 1 191 ? 74.563 6.575 -114.281 1.00 79.75 191 GLU A C 1
ATOM 1400 O O . GLU A 1 191 ? 74.345 6.360 -113.088 1.00 79.75 191 GLU A O 1
ATOM 1405 N N . ALA A 1 192 ? 73.773 7.386 -114.994 1.00 77.00 192 ALA A N 1
ATOM 1406 C CA . ALA A 1 192 ? 72.580 8.025 -114.442 1.00 77.00 192 ALA A CA 1
ATOM 1407 C C . ALA A 1 192 ? 71.469 7.015 -114.099 1.00 77.00 192 ALA A C 1
ATOM 1409 O O . ALA A 1 192 ? 70.760 7.213 -113.112 1.00 77.00 192 ALA A O 1
ATOM 1410 N N . ALA A 1 193 ? 71.325 5.934 -114.872 1.00 79.38 193 ALA A N 1
ATOM 1411 C CA . ALA A 1 193 ? 70.399 4.847 -114.562 1.00 79.38 193 ALA A CA 1
ATOM 1412 C C . ALA A 1 193 ? 70.848 4.044 -113.327 1.00 79.38 193 ALA A C 1
ATOM 1414 O O . ALA A 1 193 ? 70.029 3.804 -112.445 1.00 79.38 193 ALA A O 1
ATOM 1415 N N . GLU A 1 194 ? 72.137 3.703 -113.210 1.00 81.62 194 GLU A N 1
ATOM 1416 C CA . GLU A 1 194 ? 72.688 3.019 -112.027 1.00 81.62 194 GLU A CA 1
ATOM 1417 C C . GLU A 1 194 ? 72.508 3.871 -110.758 1.00 81.62 194 GLU A C 1
ATOM 1419 O O . GLU A 1 194 ? 72.027 3.377 -109.739 1.00 81.62 194 GLU A O 1
ATOM 1424 N N . LEU A 1 195 ? 72.789 5.178 -110.829 1.00 85.12 195 LEU A N 1
ATOM 1425 C CA . LEU A 1 195 ? 72.543 6.105 -109.717 1.00 85.12 195 LEU A CA 1
ATOM 1426 C C . LEU A 1 195 ? 71.050 6.237 -109.374 1.00 85.12 195 LEU A C 1
ATOM 1428 O O . LEU A 1 195 ? 70.709 6.331 -108.197 1.00 85.12 195 LEU A O 1
ATOM 1432 N N . ALA A 1 196 ? 70.153 6.206 -110.364 1.00 83.94 196 ALA A N 1
ATOM 1433 C CA . ALA A 1 196 ? 68.710 6.230 -110.125 1.00 83.94 196 ALA A CA 1
ATOM 1434 C C . ALA A 1 196 ? 68.194 4.930 -109.478 1.00 83.94 196 ALA A C 1
ATOM 1436 O O . ALA A 1 196 ? 67.307 4.993 -108.626 1.00 83.94 196 ALA A O 1
ATOM 1437 N N . GLU A 1 197 ? 68.752 3.767 -109.831 1.00 84.12 197 GLU A N 1
ATOM 1438 C CA . GLU A 1 197 ? 68.455 2.495 -109.157 1.00 84.12 197 GLU A CA 1
ATOM 1439 C C . GLU A 1 197 ? 68.978 2.484 -107.711 1.00 84.12 197 GLU A C 1
ATOM 1441 O O . GLU A 1 197 ? 68.264 2.030 -106.814 1.00 84.12 197 GLU A O 1
ATOM 1446 N N . VAL A 1 198 ? 70.164 3.051 -107.451 1.00 87.06 198 VAL A N 1
ATOM 1447 C CA . VAL A 1 198 ? 70.701 3.214 -106.087 1.00 87.06 198 VAL A CA 1
ATOM 1448 C C . VAL A 1 198 ? 69.847 4.180 -105.260 1.00 87.06 198 VAL A C 1
ATOM 1450 O O . VAL A 1 198 ? 69.425 3.810 -104.167 1.00 87.06 198 VAL A O 1
ATOM 1453 N N . GLU A 1 199 ? 69.503 5.368 -105.771 1.00 88.06 199 GLU A N 1
ATOM 1454 C CA . GLU A 1 199 ? 68.610 6.302 -105.062 1.00 88.06 199 GLU A CA 1
ATOM 1455 C C . GLU A 1 199 ? 67.218 5.699 -104.801 1.00 88.06 199 GLU A C 1
ATOM 1457 O O . GLU A 1 199 ? 66.614 5.965 -103.760 1.00 88.06 199 GLU A O 1
ATOM 1462 N N . ALA A 1 200 ? 66.688 4.889 -105.724 1.00 84.75 200 ALA A N 1
ATOM 1463 C CA . ALA A 1 200 ? 65.423 4.188 -105.519 1.00 84.75 200 ALA A CA 1
ATOM 1464 C C . ALA A 1 200 ? 65.538 3.110 -104.426 1.00 84.75 200 ALA A C 1
ATOM 1466 O O . ALA A 1 200 ? 64.643 2.999 -103.588 1.00 84.75 200 ALA A O 1
ATOM 1467 N N . ALA A 1 201 ? 66.642 2.357 -104.396 1.00 87.75 201 ALA A N 1
ATOM 1468 C CA . ALA A 1 201 ? 66.909 1.355 -103.368 1.00 87.75 201 ALA A CA 1
ATOM 1469 C C . ALA A 1 201 ? 67.131 1.981 -101.980 1.00 87.75 201 ALA A C 1
ATOM 1471 O O . ALA A 1 201 ? 66.587 1.479 -100.999 1.00 87.75 201 ALA A O 1
ATOM 1472 N N . GLU A 1 202 ? 67.862 3.097 -101.886 1.00 89.25 202 GLU A N 1
ATOM 1473 C CA . GLU A 1 202 ? 68.054 3.836 -100.629 1.00 89.25 202 GLU A CA 1
ATOM 1474 C C . GLU A 1 202 ? 66.729 4.396 -100.093 1.00 89.25 202 GLU A C 1
ATOM 1476 O O . GLU A 1 202 ? 66.438 4.260 -98.905 1.00 89.25 202 GLU A O 1
ATOM 1481 N N . ARG A 1 203 ? 65.873 4.961 -100.958 1.00 89.62 203 ARG A N 1
ATOM 1482 C CA . ARG A 1 203 ? 64.537 5.430 -100.549 1.00 89.62 203 ARG A CA 1
ATOM 1483 C C . ARG A 1 203 ? 63.640 4.282 -100.090 1.00 89.62 203 ARG A C 1
ATOM 1485 O O . ARG A 1 203 ? 62.985 4.424 -99.065 1.00 89.62 203 ARG A O 1
ATOM 1492 N N . ALA A 1 204 ? 63.648 3.150 -100.795 1.00 90.62 204 ALA A N 1
ATOM 1493 C CA . ALA A 1 204 ? 62.886 1.964 -100.404 1.00 90.62 204 ALA A CA 1
ATOM 1494 C C . ALA A 1 204 ? 63.384 1.354 -99.078 1.00 90.62 204 ALA A C 1
ATOM 1496 O O . ALA A 1 204 ? 62.577 0.855 -98.298 1.00 90.62 204 ALA A O 1
ATOM 1497 N N . ALA A 1 205 ? 64.689 1.426 -98.794 1.00 89.88 205 ALA A N 1
ATOM 1498 C CA . ALA A 1 205 ? 65.250 1.020 -97.507 1.00 89.88 205 ALA A CA 1
ATOM 1499 C C . ALA A 1 205 ? 64.795 1.949 -96.370 1.00 89.88 205 ALA A C 1
ATOM 1501 O O . ALA A 1 205 ? 64.324 1.462 -95.348 1.00 89.88 205 ALA A O 1
ATOM 1502 N N . VAL A 1 206 ? 64.844 3.273 -96.564 1.00 91.94 206 VAL A N 1
ATOM 1503 C CA . VAL A 1 206 ? 64.354 4.252 -95.573 1.00 91.94 206 VAL A CA 1
ATOM 1504 C C . VAL A 1 206 ? 62.838 4.140 -95.356 1.00 91.94 206 VAL A C 1
ATOM 1506 O O . VAL A 1 206 ? 62.373 4.273 -94.228 1.00 91.94 206 VAL A O 1
ATOM 1509 N N . GLU A 1 207 ? 62.057 3.860 -96.403 1.00 91.69 207 GLU A N 1
ATOM 1510 C CA . GLU A 1 207 ? 60.613 3.605 -96.291 1.00 91.69 207 GLU A CA 1
ATOM 1511 C C . GLU A 1 207 ? 60.322 2.307 -95.515 1.00 91.69 207 GLU A C 1
ATOM 1513 O O . GLU A 1 207 ? 59.415 2.284 -94.683 1.00 91.69 207 GLU A O 1
ATOM 1518 N N . ALA A 1 208 ? 61.128 1.256 -95.707 1.00 90.44 208 ALA A N 1
ATOM 1519 C CA . ALA A 1 208 ? 61.030 0.016 -94.938 1.00 90.44 208 ALA A CA 1
ATOM 1520 C C . ALA A 1 208 ? 61.442 0.193 -93.463 1.00 90.44 208 ALA A C 1
ATOM 1522 O O . ALA A 1 208 ? 60.720 -0.263 -92.581 1.00 90.44 208 ALA A O 1
ATOM 1523 N N . GLU A 1 209 ? 62.543 0.899 -93.177 1.00 92.56 209 GLU A N 1
ATOM 1524 C CA . GLU A 1 209 ? 62.968 1.217 -91.803 1.00 92.56 209 GLU A CA 1
ATOM 1525 C C . GLU A 1 209 ? 61.931 2.086 -91.071 1.00 92.56 209 GLU A C 1
ATOM 1527 O O . GLU A 1 209 ? 61.679 1.882 -89.884 1.00 92.56 209 GLU A O 1
ATOM 1532 N N . ALA A 1 210 ? 61.291 3.029 -91.773 1.00 90.88 210 ALA A N 1
ATOM 1533 C CA . ALA A 1 210 ? 60.205 3.839 -91.224 1.00 90.88 210 ALA A CA 1
ATOM 1534 C C . ALA A 1 210 ? 58.924 3.019 -90.976 1.00 90.88 210 ALA A C 1
ATOM 1536 O O . ALA A 1 210 ? 58.226 3.265 -89.993 1.00 90.88 210 ALA A O 1
ATOM 1537 N N . ALA A 1 211 ? 58.621 2.034 -91.828 1.00 91.75 211 ALA A N 1
ATOM 1538 C CA . ALA A 1 211 ? 57.500 1.118 -91.623 1.00 91.75 211 ALA A CA 1
ATOM 1539 C C . ALA A 1 211 ? 57.735 0.171 -90.431 1.00 91.75 211 ALA A C 1
ATOM 1541 O O . ALA A 1 211 ? 56.826 -0.015 -89.626 1.00 91.75 211 ALA A O 1
ATOM 1542 N N . GLU A 1 212 ? 58.950 -0.367 -90.271 1.00 93.88 212 GLU A N 1
ATOM 1543 C CA . GLU A 1 212 ? 59.331 -1.192 -89.114 1.00 93.88 212 GLU A CA 1
ATOM 1544 C C . GLU A 1 212 ? 59.260 -0.384 -87.806 1.00 93.88 212 GLU A C 1
ATOM 1546 O O . GLU A 1 212 ? 58.691 -0.850 -86.821 1.00 93.88 212 GLU A O 1
ATOM 1551 N N . GLN A 1 213 ? 59.743 0.865 -87.806 1.00 91.31 213 GLN A N 1
ATOM 1552 C CA . GLN A 1 213 ? 59.610 1.769 -86.655 1.00 91.31 213 GLN A CA 1
ATOM 1553 C C . GLN A 1 213 ? 58.142 2.070 -86.319 1.00 91.31 213 GLN A C 1
ATOM 1555 O O . GLN A 1 213 ? 57.774 2.030 -85.148 1.00 91.31 213 GLN A O 1
ATOM 1560 N N . ALA A 1 214 ? 57.286 2.296 -87.320 1.00 93.00 214 ALA A N 1
ATOM 1561 C CA . ALA A 1 214 ? 55.857 2.521 -87.101 1.00 93.00 214 ALA A CA 1
ATOM 1562 C C . ALA A 1 214 ? 55.117 1.272 -86.574 1.00 93.00 214 ALA A C 1
ATOM 1564 O O . ALA A 1 214 ? 54.187 1.411 -85.781 1.00 93.00 214 ALA A O 1
ATOM 1565 N N . GLU A 1 215 ? 55.521 0.059 -86.974 1.00 93.75 215 GLU A N 1
ATOM 1566 C CA . GLU A 1 215 ? 54.984 -1.190 -86.409 1.00 93.75 215 GLU A CA 1
ATOM 1567 C C . GLU A 1 215 ? 55.413 -1.368 -84.941 1.00 93.75 215 GLU A C 1
ATOM 1569 O O . GLU A 1 215 ? 54.588 -1.743 -84.106 1.00 93.75 215 GLU A O 1
ATOM 1574 N N . ILE A 1 216 ? 56.662 -1.024 -84.603 1.00 94.75 216 ILE A N 1
ATOM 1575 C CA . ILE A 1 216 ? 57.171 -1.049 -83.223 1.00 94.75 216 ILE A CA 1
ATOM 1576 C C . ILE A 1 216 ? 56.443 -0.019 -82.347 1.00 94.75 216 ILE A C 1
ATOM 1578 O O . ILE A 1 216 ? 55.919 -0.395 -81.302 1.00 94.75 216 ILE A O 1
ATOM 1582 N N . GLU A 1 217 ? 56.336 1.247 -82.770 1.00 95.00 217 GLU A N 1
ATOM 1583 C CA . GLU A 1 217 ? 55.619 2.288 -82.011 1.00 95.00 217 GLU A CA 1
ATOM 1584 C C . GLU A 1 217 ? 54.137 1.926 -81.796 1.00 95.00 217 GLU A C 1
ATOM 1586 O O . GLU A 1 217 ? 53.595 2.136 -80.709 1.00 95.00 217 GLU A O 1
ATOM 1591 N N . ALA A 1 218 ? 53.480 1.325 -82.796 1.00 93.06 218 ALA A N 1
ATOM 1592 C CA . ALA A 1 218 ? 52.104 0.846 -82.667 1.00 93.06 218 ALA A CA 1
ATOM 1593 C C . ALA A 1 218 ? 51.976 -0.344 -81.696 1.00 93.06 218 ALA A C 1
ATOM 1595 O O . ALA A 1 218 ? 51.003 -0.417 -80.943 1.00 93.06 218 ALA A O 1
ATOM 1596 N N . ALA A 1 219 ? 52.948 -1.262 -81.684 1.00 94.06 219 ALA A N 1
ATOM 1597 C CA . ALA A 1 219 ? 52.974 -2.394 -80.761 1.00 94.06 219 ALA A CA 1
ATOM 1598 C C . ALA A 1 219 ? 53.271 -1.965 -79.313 1.00 94.06 219 ALA A C 1
ATOM 1600 O O . ALA A 1 219 ? 52.633 -2.470 -78.389 1.00 94.06 219 ALA A O 1
ATOM 1601 N N . GLU A 1 220 ? 54.187 -1.013 -79.105 1.00 95.56 220 GLU A N 1
ATOM 1602 C CA . GLU A 1 220 ? 54.476 -0.434 -77.785 1.00 95.56 220 GLU A CA 1
ATOM 1603 C C . GLU A 1 220 ? 53.270 0.344 -77.235 1.00 95.56 220 GLU A C 1
ATOM 1605 O O . GLU A 1 220 ? 52.924 0.186 -76.063 1.00 95.56 220 GLU A O 1
ATOM 1610 N N . LEU A 1 221 ? 52.569 1.114 -78.078 1.00 95.00 221 LEU A N 1
ATOM 1611 C CA . LEU A 1 221 ? 51.334 1.800 -77.687 1.00 95.00 221 LEU A CA 1
ATOM 1612 C C . LEU A 1 221 ? 50.227 0.805 -77.313 1.00 95.00 221 LEU A C 1
ATOM 1614 O O . LEU A 1 221 ? 49.611 0.956 -76.261 1.00 95.00 221 LEU A O 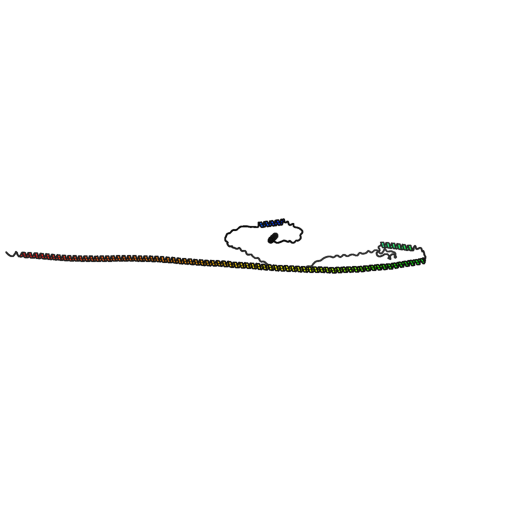1
ATOM 1618 N N . ALA A 1 222 ? 50.006 -0.240 -78.117 1.00 95.06 222 ALA A N 1
ATOM 1619 C CA . ALA A 1 222 ? 48.995 -1.257 -77.821 1.00 95.06 222 ALA A CA 1
ATOM 1620 C C . ALA A 1 222 ? 49.313 -2.059 -76.543 1.00 95.06 222 ALA A C 1
ATOM 1622 O O . ALA A 1 222 ? 48.398 -2.451 -75.818 1.00 95.06 222 ALA A O 1
ATOM 1623 N N . ALA A 1 223 ? 50.596 -2.278 -76.235 1.00 94.56 223 ALA A N 1
ATOM 1624 C CA . ALA A 1 223 ? 51.022 -2.871 -74.969 1.00 94.56 223 ALA A CA 1
ATOM 1625 C C . ALA A 1 223 ? 50.750 -1.932 -73.780 1.00 94.56 223 ALA A C 1
ATOM 1627 O O . ALA A 1 223 ? 50.190 -2.370 -72.779 1.00 94.56 223 ALA A O 1
ATOM 1628 N N . ALA A 1 224 ? 51.066 -0.639 -73.906 1.00 94.94 224 ALA A N 1
ATOM 1629 C CA . ALA A 1 224 ? 50.800 0.352 -72.864 1.00 94.94 224 ALA A CA 1
ATOM 1630 C C . ALA A 1 224 ? 49.293 0.563 -72.609 1.00 94.94 224 ALA A C 1
ATOM 1632 O O . ALA A 1 224 ? 48.883 0.730 -71.461 1.00 94.94 224 ALA A O 1
ATOM 1633 N N . GLU A 1 225 ? 48.453 0.515 -73.650 1.00 94.06 225 GLU A N 1
ATOM 1634 C CA . GLU A 1 225 ? 46.990 0.533 -73.502 1.00 94.06 225 GLU A CA 1
ATOM 1635 C C . GLU A 1 225 ? 46.464 -0.735 -72.806 1.00 94.06 225 GLU A C 1
ATOM 1637 O O . GLU A 1 225 ? 45.549 -0.642 -71.987 1.00 94.06 225 GLU A O 1
ATOM 1642 N N . ALA A 1 226 ? 47.061 -1.905 -73.066 1.00 94.44 226 ALA A N 1
ATOM 1643 C CA . ALA A 1 226 ? 46.708 -3.149 -72.381 1.00 94.44 226 ALA A CA 1
ATOM 1644 C C . ALA A 1 226 ? 47.120 -3.145 -70.895 1.00 94.44 226 ALA A C 1
ATOM 1646 O O . ALA A 1 226 ? 46.303 -3.492 -70.044 1.00 94.44 226 ALA A O 1
ATOM 1647 N N . GLU A 1 227 ? 48.336 -2.692 -70.565 1.00 95.88 227 GLU A N 1
ATOM 1648 C CA . GLU A 1 227 ? 48.785 -2.531 -69.171 1.00 95.88 227 GLU A CA 1
ATOM 1649 C C . GLU A 1 227 ? 47.915 -1.511 -68.413 1.00 95.88 227 GLU A C 1
ATOM 1651 O O . GLU A 1 227 ? 47.532 -1.745 -67.266 1.00 95.88 227 GLU A O 1
ATOM 1656 N N . ALA A 1 228 ? 47.535 -0.402 -69.059 1.00 93.62 228 ALA A N 1
ATOM 1657 C CA . ALA A 1 228 ? 46.625 0.582 -68.474 1.00 93.62 228 ALA A CA 1
ATOM 1658 C C . ALA A 1 228 ? 45.209 0.021 -68.239 1.00 93.62 228 ALA A C 1
ATOM 1660 O O . ALA A 1 228 ? 44.572 0.378 -67.247 1.00 93.62 228 ALA A O 1
ATOM 1661 N N . ALA A 1 229 ? 44.722 -0.865 -69.115 1.00 94.81 229 ALA A N 1
ATOM 1662 C CA . ALA A 1 229 ? 43.437 -1.538 -68.942 1.00 94.81 229 ALA A CA 1
ATOM 1663 C C . ALA A 1 229 ? 43.462 -2.564 -67.793 1.00 94.81 229 ALA A C 1
ATOM 1665 O O . ALA A 1 229 ? 42.531 -2.582 -66.990 1.00 94.81 229 ALA A O 1
ATOM 1666 N N . GLU A 1 230 ? 44.530 -3.362 -67.663 1.00 96.44 230 GLU A N 1
ATOM 1667 C CA . GLU A 1 230 ? 44.700 -4.310 -66.547 1.00 96.44 230 GLU A CA 1
ATOM 1668 C C . GLU A 1 230 ? 44.772 -3.574 -65.199 1.00 96.44 230 GLU A C 1
ATOM 1670 O O . GLU A 1 230 ? 44.083 -3.943 -64.248 1.00 96.44 230 GLU A O 1
ATOM 1675 N N . LEU A 1 231 ? 45.526 -2.471 -65.126 1.00 95.25 231 LEU A N 1
ATOM 1676 C CA . LEU A 1 231 ? 45.583 -1.624 -63.930 1.00 95.25 231 LEU A CA 1
ATOM 1677 C C . LEU A 1 231 ? 44.222 -1.000 -63.577 1.00 95.25 231 LEU A C 1
ATOM 1679 O O . LEU A 1 231 ? 43.884 -0.922 -62.397 1.00 95.25 231 LEU A O 1
ATOM 1683 N N . ALA A 1 232 ? 43.426 -0.596 -64.571 1.00 95.56 232 ALA A N 1
ATOM 1684 C CA . ALA A 1 232 ? 42.083 -0.063 -64.345 1.00 95.56 232 ALA A CA 1
ATOM 1685 C C . ALA A 1 232 ? 41.080 -1.139 -63.878 1.00 95.56 232 ALA A C 1
ATOM 1687 O O . ALA A 1 232 ? 40.209 -0.839 -63.062 1.00 95.56 232 ALA A O 1
ATOM 1688 N N . GLU A 1 233 ? 41.205 -2.386 -64.348 1.00 95.62 233 GLU A N 1
ATOM 1689 C CA . GLU A 1 233 ? 40.407 -3.515 -63.844 1.00 95.62 233 GLU A CA 1
ATOM 1690 C C . GLU A 1 233 ? 40.771 -3.845 -62.386 1.00 95.62 233 GLU A C 1
ATOM 1692 O O . GLU A 1 233 ? 39.877 -4.052 -61.564 1.00 95.62 233 GLU A O 1
ATOM 1697 N N . ILE A 1 234 ? 42.063 -3.807 -62.038 1.00 96.31 234 ILE A N 1
ATOM 1698 C CA . ILE A 1 234 ? 42.540 -3.989 -60.659 1.00 96.31 234 ILE A CA 1
ATOM 1699 C C . ILE A 1 234 ? 42.026 -2.866 -59.746 1.00 96.31 234 ILE A C 1
ATOM 1701 O O . ILE A 1 234 ? 41.453 -3.166 -58.701 1.00 96.31 234 ILE A O 1
ATOM 1705 N N . GLU A 1 235 ? 42.158 -1.590 -60.133 1.00 96.75 235 GLU A N 1
ATOM 1706 C CA . GLU A 1 235 ? 41.675 -0.469 -59.310 1.00 96.75 235 GLU A CA 1
ATOM 1707 C C . GLU A 1 235 ? 40.150 -0.534 -59.107 1.00 96.75 235 GLU A C 1
ATOM 1709 O O . GLU A 1 235 ? 39.661 -0.337 -57.994 1.00 96.75 235 GLU A O 1
ATOM 1714 N N . ALA A 1 236 ? 39.385 -0.884 -60.149 1.00 95.00 236 ALA A N 1
ATOM 1715 C CA . ALA A 1 236 ? 37.940 -1.078 -60.037 1.00 95.00 236 ALA A CA 1
ATOM 1716 C C . ALA A 1 236 ? 37.571 -2.252 -59.108 1.00 95.00 236 ALA A C 1
ATOM 1718 O O . ALA A 1 236 ? 36.610 -2.150 -58.342 1.00 95.00 236 ALA A O 1
ATOM 1719 N N . ALA A 1 237 ? 38.335 -3.349 -59.138 1.00 95.44 237 ALA A N 1
ATOM 1720 C CA . ALA A 1 237 ? 38.137 -4.488 -58.245 1.00 95.44 237 ALA A CA 1
ATOM 1721 C C . ALA A 1 237 ? 38.490 -4.157 -56.782 1.00 95.44 237 ALA A C 1
ATOM 1723 O O . ALA A 1 237 ? 37.759 -4.562 -55.877 1.00 95.44 237 ALA A O 1
ATOM 1724 N N . GLU A 1 238 ? 39.558 -3.391 -56.537 1.00 96.94 238 GLU A N 1
ATOM 1725 C CA . GLU A 1 238 ? 39.926 -2.915 -55.196 1.00 96.94 238 GLU A CA 1
ATOM 1726 C C . GLU A 1 238 ? 38.882 -1.936 -54.633 1.00 96.94 238 GLU A C 1
ATOM 1728 O O . GLU A 1 238 ? 38.483 -2.068 -53.474 1.00 96.94 238 GLU A O 1
ATOM 1733 N N . GLN A 1 239 ? 38.369 -1.008 -55.451 1.00 94.06 239 GLN A N 1
ATOM 1734 C CA . GLN A 1 239 ? 37.285 -0.100 -55.052 1.00 94.06 239 GLN A CA 1
ATOM 1735 C C . GLN A 1 239 ? 35.993 -0.864 -54.716 1.00 94.06 239 GLN A C 1
ATOM 1737 O O . GLN A 1 239 ? 35.395 -0.616 -53.670 1.00 94.06 239 GLN A O 1
ATOM 1742 N N . ALA A 1 240 ? 35.594 -1.836 -55.545 1.00 96.12 240 ALA A N 1
ATOM 1743 C CA . ALA A 1 240 ? 34.410 -2.660 -55.294 1.00 96.12 240 ALA A CA 1
ATOM 1744 C C . ALA A 1 240 ? 34.554 -3.551 -54.043 1.00 96.12 240 ALA A C 1
ATOM 1746 O O . ALA A 1 240 ? 33.584 -3.752 -53.312 1.00 96.12 240 ALA A O 1
ATOM 1747 N N . ALA A 1 241 ? 35.759 -4.061 -53.763 1.00 96.62 241 ALA A N 1
ATOM 1748 C CA . ALA A 1 241 ? 36.040 -4.809 -52.539 1.00 96.62 241 ALA A CA 1
ATOM 1749 C C . ALA A 1 241 ? 35.954 -3.916 -51.287 1.00 96.62 241 ALA A C 1
ATOM 1751 O O . ALA A 1 241 ? 35.369 -4.328 -50.287 1.00 96.62 241 ALA A O 1
ATOM 1752 N N . ALA A 1 242 ? 36.473 -2.686 -51.353 1.00 96.50 242 ALA A N 1
ATOM 1753 C CA . ALA A 1 242 ? 36.390 -1.724 -50.255 1.00 96.50 242 ALA A CA 1
ATOM 1754 C C . ALA A 1 242 ? 34.950 -1.238 -49.993 1.00 96.50 242 ALA A C 1
ATOM 1756 O O . ALA A 1 242 ? 34.567 -1.064 -48.837 1.00 96.50 242 ALA A O 1
ATOM 1757 N N . GLU A 1 243 ? 34.133 -1.055 -51.037 1.00 96.50 243 GLU A N 1
ATOM 1758 C CA . GLU A 1 243 ? 32.702 -0.745 -50.889 1.00 96.50 243 GLU A CA 1
ATOM 1759 C C . GLU A 1 243 ? 31.935 -1.917 -50.250 1.00 96.50 243 GLU A C 1
ATOM 1761 O O . GLU A 1 243 ? 31.112 -1.699 -49.362 1.00 96.50 243 GLU A O 1
ATOM 1766 N N . ALA A 1 244 ? 32.251 -3.161 -50.630 1.00 95.81 244 ALA A N 1
ATOM 1767 C CA . ALA A 1 244 ? 31.662 -4.353 -50.023 1.00 95.81 244 ALA A CA 1
ATOM 1768 C C . ALA A 1 244 ? 32.049 -4.519 -48.539 1.00 95.81 244 ALA A C 1
ATOM 1770 O O . ALA A 1 244 ? 31.177 -4.793 -47.717 1.00 95.81 244 ALA A O 1
ATOM 1771 N N . GLU A 1 245 ? 33.320 -4.301 -48.175 1.00 97.19 245 GLU A N 1
ATOM 1772 C CA . GLU A 1 245 ? 33.766 -4.351 -46.773 1.00 97.19 245 GLU A CA 1
ATOM 1773 C C . GLU A 1 245 ? 33.098 -3.247 -45.934 1.00 97.19 245 GLU A C 1
ATOM 1775 O O . GLU A 1 245 ? 32.630 -3.506 -44.825 1.00 97.19 245 GLU A O 1
ATOM 1780 N N . ALA A 1 246 ? 32.976 -2.029 -46.474 1.00 95.69 246 ALA A N 1
ATOM 1781 C CA . ALA A 1 246 ? 32.274 -0.932 -45.808 1.00 95.69 246 ALA A CA 1
ATOM 1782 C C . ALA A 1 246 ? 30.769 -1.214 -45.624 1.00 95.69 246 ALA A C 1
ATOM 1784 O O . ALA A 1 246 ? 30.192 -0.818 -44.610 1.00 95.69 246 ALA A O 1
ATOM 1785 N N . ALA A 1 247 ? 30.134 -1.913 -46.571 1.00 95.62 247 ALA A N 1
ATOM 1786 C CA . ALA A 1 247 ? 28.742 -2.342 -46.452 1.00 95.62 247 ALA A CA 1
ATOM 1787 C C . ALA A 1 247 ? 28.556 -3.433 -45.380 1.00 95.62 247 ALA A C 1
ATOM 1789 O O . ALA A 1 247 ? 27.631 -3.329 -44.577 1.00 95.62 247 ALA A O 1
ATOM 1790 N N . GLU A 1 248 ? 29.450 -4.429 -45.312 1.00 97.44 248 GLU A N 1
ATOM 1791 C CA . GLU A 1 248 ? 29.428 -5.464 -44.263 1.00 97.44 248 GLU A CA 1
ATOM 1792 C C . GLU A 1 248 ? 29.648 -4.851 -42.869 1.00 97.44 248 GLU A C 1
ATOM 1794 O O . GLU A 1 248 ? 28.910 -5.159 -41.933 1.00 97.44 248 GLU A O 1
ATOM 1799 N N . GLN A 1 249 ? 30.596 -3.916 -42.732 1.00 94.94 249 GLN A N 1
ATOM 1800 C CA . GLN A 1 249 ? 30.814 -3.179 -41.481 1.00 94.94 249 GLN A CA 1
ATOM 1801 C C . GLN A 1 249 ? 29.572 -2.368 -41.070 1.00 94.94 249 GLN A C 1
ATOM 1803 O O . GLN A 1 249 ? 29.176 -2.415 -39.907 1.00 94.94 249 GLN A O 1
ATOM 1808 N N . ALA A 1 250 ? 28.909 -1.687 -42.011 1.00 96.00 250 ALA A N 1
ATOM 1809 C CA . ALA A 1 250 ? 27.688 -0.931 -41.731 1.00 96.00 250 ALA A CA 1
ATOM 1810 C C . ALA A 1 250 ? 26.486 -1.823 -41.352 1.00 96.00 250 ALA A C 1
ATOM 1812 O O . ALA A 1 250 ? 25.679 -1.427 -40.510 1.00 96.00 250 ALA A O 1
ATOM 1813 N N . GLU A 1 251 ? 26.359 -3.024 -41.932 1.00 96.94 251 GLU A N 1
ATOM 1814 C CA . GLU A 1 251 ? 25.334 -4.000 -41.533 1.00 96.94 251 GLU A CA 1
ATOM 1815 C C . GLU A 1 251 ? 25.601 -4.543 -40.118 1.00 96.94 251 GLU A C 1
ATOM 1817 O O . GLU A 1 251 ? 24.673 -4.642 -39.313 1.00 96.94 251 GLU A O 1
ATOM 1822 N N . LEU A 1 252 ? 26.866 -4.817 -39.778 1.00 97.12 252 LEU A N 1
ATOM 1823 C CA . LEU A 1 252 ? 27.269 -5.261 -38.441 1.00 97.12 252 LEU A CA 1
ATOM 1824 C C . LEU A 1 252 ? 27.058 -4.177 -37.371 1.00 97.12 252 LEU A C 1
ATOM 1826 O O . LEU A 1 252 ? 26.483 -4.478 -36.326 1.00 97.12 252 LEU A O 1
ATOM 1830 N N . GLU A 1 253 ? 27.444 -2.921 -37.628 1.00 97.25 253 GLU A N 1
ATOM 1831 C CA . GLU A 1 253 ? 27.179 -1.799 -36.710 1.00 97.25 253 GLU A CA 1
ATOM 1832 C C . GLU A 1 253 ? 25.670 -1.577 -36.507 1.00 97.25 253 GLU A C 1
ATOM 1834 O O . GLU A 1 253 ? 25.214 -1.371 -35.380 1.00 97.25 253 GLU A O 1
ATOM 1839 N N . ALA A 1 254 ? 24.865 -1.672 -37.573 1.00 95.12 254 ALA A N 1
ATOM 1840 C CA . ALA A 1 254 ? 23.410 -1.572 -37.472 1.00 95.12 254 ALA A CA 1
ATOM 1841 C C . ALA A 1 254 ? 22.795 -2.733 -36.667 1.00 95.12 254 ALA A C 1
ATOM 1843 O O . ALA A 1 254 ? 21.865 -2.513 -35.888 1.00 95.12 254 ALA A O 1
ATOM 1844 N N . ALA A 1 255 ? 23.320 -3.953 -36.817 1.00 96.31 255 ALA A N 1
ATOM 1845 C CA . ALA A 1 255 ? 22.882 -5.121 -36.057 1.00 96.31 255 ALA A CA 1
ATOM 1846 C C . ALA A 1 255 ? 23.271 -5.040 -34.569 1.00 96.31 255 ALA A C 1
ATOM 1848 O O . ALA A 1 255 ? 22.457 -5.396 -33.716 1.00 96.31 255 ALA A O 1
ATOM 1849 N N . GLU A 1 256 ? 24.469 -4.541 -34.240 1.00 97.94 256 GLU A N 1
ATOM 1850 C CA . GLU A 1 256 ? 24.902 -4.320 -32.851 1.00 97.94 256 GLU A CA 1
ATOM 1851 C C . GLU A 1 256 ? 24.037 -3.253 -32.163 1.00 97.94 256 GLU A C 1
ATOM 1853 O O . GLU A 1 256 ? 23.547 -3.477 -31.055 1.00 97.94 256 GLU A O 1
ATOM 1858 N N . LEU A 1 257 ? 23.762 -2.132 -32.841 1.00 96.50 257 LEU A N 1
ATOM 1859 C CA . LEU A 1 257 ? 22.879 -1.084 -32.320 1.00 96.50 257 LEU A CA 1
ATOM 1860 C C . LEU A 1 257 ? 21.440 -1.583 -32.111 1.00 96.50 257 LEU A C 1
ATOM 1862 O O . LEU A 1 257 ? 20.844 -1.289 -31.076 1.00 96.50 257 LEU A O 1
ATOM 1866 N N . ALA A 1 258 ? 20.896 -2.369 -33.045 1.00 96.62 258 ALA A N 1
ATOM 1867 C CA . ALA A 1 258 ? 19.563 -2.956 -32.903 1.00 96.62 258 ALA A CA 1
ATOM 1868 C C . ALA A 1 258 ? 19.492 -3.981 -31.755 1.00 96.62 258 ALA A C 1
ATOM 1870 O O . ALA A 1 258 ? 18.499 -4.024 -31.029 1.00 96.62 258 ALA A O 1
ATOM 1871 N N . ALA A 1 259 ? 20.544 -4.782 -31.551 1.00 97.00 259 ALA A N 1
ATOM 1872 C CA . ALA A 1 259 ? 20.629 -5.703 -30.419 1.00 97.00 259 ALA A CA 1
ATOM 1873 C C . ALA A 1 259 ? 20.707 -4.954 -29.076 1.00 97.00 259 ALA A C 1
ATOM 1875 O O . ALA A 1 259 ? 20.013 -5.325 -28.132 1.00 97.00 259 ALA A O 1
ATOM 1876 N N . ALA A 1 260 ? 21.484 -3.869 -29.008 1.00 97.50 260 ALA A N 1
ATOM 1877 C CA . ALA A 1 260 ? 21.587 -3.027 -27.818 1.00 97.50 260 ALA A CA 1
ATOM 1878 C C . ALA A 1 260 ? 20.279 -2.275 -27.496 1.00 97.50 260 ALA A C 1
ATOM 1880 O O . ALA A 1 260 ? 19.962 -2.088 -26.323 1.00 97.50 260 ALA A O 1
ATOM 1881 N N . GLU A 1 261 ? 19.494 -1.873 -28.506 1.00 97.19 261 GLU A N 1
ATOM 1882 C CA . GLU A 1 261 ? 18.157 -1.293 -28.299 1.00 97.19 261 GLU A CA 1
ATOM 1883 C C . GLU A 1 261 ? 17.181 -2.321 -27.702 1.00 97.19 261 GLU A C 1
ATOM 1885 O O . GLU A 1 261 ? 16.443 -1.991 -26.772 1.00 97.19 261 GLU A O 1
ATOM 1890 N N . VAL A 1 262 ? 17.219 -3.576 -28.169 1.00 97.38 262 VAL A N 1
ATOM 1891 C CA . VAL A 1 262 ? 16.413 -4.670 -27.599 1.00 97.38 262 VAL A CA 1
ATOM 1892 C C . VAL A 1 262 ? 16.846 -4.995 -26.167 1.00 97.38 262 VAL A C 1
ATOM 1894 O O . VAL A 1 262 ? 15.989 -5.057 -25.291 1.00 97.38 262 VAL A O 1
ATOM 1897 N N . GLU A 1 263 ? 18.148 -5.129 -25.890 1.00 97.44 263 GLU A N 1
ATOM 1898 C CA . GLU A 1 263 ? 18.635 -5.404 -24.529 1.00 97.44 263 GLU A CA 1
ATOM 1899 C C . GLU A 1 263 ? 18.257 -4.272 -23.555 1.00 97.44 263 GLU A C 1
ATOM 1901 O O . GLU A 1 263 ? 17.804 -4.534 -22.442 1.00 97.44 263 GLU A O 1
ATOM 1906 N N . ALA A 1 264 ? 18.362 -3.008 -23.982 1.00 96.06 264 ALA A N 1
ATOM 1907 C CA . ALA A 1 264 ? 17.940 -1.863 -23.178 1.00 96.06 264 ALA A CA 1
ATOM 1908 C C . ALA A 1 264 ? 16.418 -1.830 -22.934 1.00 96.06 264 ALA A C 1
ATOM 1910 O O . ALA A 1 264 ? 15.982 -1.404 -21.863 1.00 96.06 264 ALA A O 1
ATOM 1911 N N . ALA A 1 265 ? 15.607 -2.285 -23.895 1.00 95.38 265 ALA A N 1
ATOM 1912 C CA . ALA A 1 265 ? 14.160 -2.407 -23.729 1.00 95.38 265 ALA A CA 1
ATOM 1913 C C . ALA A 1 265 ? 13.784 -3.541 -22.758 1.00 95.38 265 ALA A C 1
ATOM 1915 O O . ALA A 1 265 ? 12.961 -3.322 -21.872 1.00 95.38 265 ALA A O 1
ATOM 1916 N N . GLU A 1 266 ? 14.421 -4.713 -22.866 1.00 97.56 266 GLU A N 1
ATOM 1917 C CA . GLU A 1 266 ? 14.217 -5.841 -21.943 1.00 97.56 266 GLU A CA 1
ATOM 1918 C C . GLU A 1 266 ? 14.650 -5.489 -20.507 1.00 97.56 266 GLU A C 1
ATOM 1920 O O . GLU A 1 266 ? 13.939 -5.804 -19.551 1.00 97.56 266 GLU A O 1
ATOM 1925 N N . GLN A 1 267 ? 15.772 -4.776 -20.339 1.00 95.75 267 GLN A N 1
ATOM 1926 C CA . GLN A 1 267 ? 16.207 -4.262 -19.034 1.00 95.75 267 GLN A CA 1
ATOM 1927 C C . GLN A 1 267 ? 15.201 -3.253 -18.455 1.00 95.75 267 GLN A C 1
ATOM 1929 O O . GLN A 1 267 ? 14.853 -3.349 -17.280 1.00 95.75 267 GLN A O 1
ATOM 1934 N N . ALA A 1 268 ? 14.684 -2.327 -19.270 1.00 96.12 268 ALA A N 1
ATOM 1935 C CA . ALA A 1 268 ? 13.695 -1.344 -18.826 1.00 96.12 268 ALA A CA 1
ATOM 1936 C C . ALA A 1 268 ? 12.330 -1.971 -18.472 1.00 96.12 268 ALA A C 1
ATOM 1938 O O . ALA A 1 268 ? 11.665 -1.493 -17.553 1.00 96.12 268 ALA A O 1
ATOM 1939 N N . GLU A 1 269 ? 11.910 -3.038 -19.163 1.00 97.44 269 GLU A N 1
ATOM 1940 C CA . GLU A 1 269 ? 10.710 -3.807 -18.801 1.00 97.44 269 GLU A CA 1
ATOM 1941 C C . GLU A 1 269 ? 10.903 -4.541 -17.464 1.00 97.44 269 GLU A C 1
ATOM 1943 O O . GLU A 1 269 ? 10.011 -4.506 -16.615 1.00 97.44 269 GLU A O 1
ATOM 1948 N N . LEU A 1 270 ? 12.082 -5.133 -17.233 1.00 97.12 270 LEU A N 1
ATOM 1949 C CA . LEU A 1 270 ? 12.416 -5.808 -15.976 1.00 97.12 270 LEU A CA 1
ATOM 1950 C C . LEU A 1 270 ? 12.470 -4.827 -14.795 1.00 97.12 270 LEU A C 1
ATOM 1952 O O . LEU A 1 270 ? 11.826 -5.082 -13.779 1.00 97.12 270 LEU A O 1
ATOM 1956 N N . GLU A 1 271 ? 13.166 -3.691 -14.929 1.00 97.44 271 GLU A N 1
ATOM 1957 C CA . GLU A 1 271 ? 13.211 -2.653 -13.883 1.00 97.44 271 GLU A CA 1
ATOM 1958 C C . GLU A 1 271 ? 11.807 -2.105 -13.565 1.00 97.44 271 GLU A C 1
ATOM 1960 O O . GLU A 1 271 ? 11.464 -1.909 -12.398 1.00 97.44 271 GLU A O 1
ATOM 1965 N N . ALA A 1 272 ? 10.962 -1.898 -14.582 1.00 96.56 272 ALA A N 1
ATOM 1966 C CA . ALA A 1 272 ? 9.582 -1.458 -14.382 1.00 96.56 272 ALA A CA 1
ATOM 1967 C C . ALA A 1 272 ? 8.712 -2.524 -13.688 1.00 96.56 272 ALA A C 1
ATOM 1969 O O . ALA A 1 272 ? 7.863 -2.174 -12.866 1.00 96.56 272 ALA A O 1
ATOM 1970 N N . ALA A 1 273 ? 8.925 -3.809 -13.988 1.00 96.56 273 ALA A N 1
ATOM 1971 C CA . ALA A 1 273 ? 8.221 -4.915 -13.346 1.00 96.56 273 ALA A CA 1
ATOM 1972 C C . ALA A 1 273 ? 8.646 -5.105 -11.878 1.00 96.56 273 ALA A C 1
ATOM 1974 O O . ALA A 1 273 ? 7.778 -5.267 -11.022 1.00 96.56 273 ALA A O 1
ATOM 1975 N N . GLU A 1 274 ? 9.946 -5.023 -11.569 1.00 98.12 274 GLU A N 1
ATOM 1976 C CA . GLU A 1 274 ? 10.460 -5.116 -10.193 1.00 98.12 274 GLU A CA 1
ATOM 1977 C C . GLU A 1 274 ? 9.936 -3.959 -9.327 1.00 98.12 274 GLU A C 1
ATOM 1979 O O . GLU A 1 274 ? 9.449 -4.185 -8.219 1.00 98.12 274 GLU A O 1
ATOM 1984 N N . LEU A 1 275 ? 9.937 -2.727 -9.852 1.00 96.94 275 LEU A N 1
ATOM 1985 C CA . LEU A 1 275 ? 9.351 -1.574 -9.159 1.00 96.94 275 LEU A CA 1
ATOM 1986 C C . LEU A 1 275 ? 7.840 -1.738 -8.930 1.00 96.94 275 LEU A C 1
ATOM 1988 O O . LEU A 1 275 ? 7.361 -1.433 -7.840 1.00 96.94 275 LEU A O 1
ATOM 1992 N N . ALA A 1 276 ? 7.094 -2.258 -9.909 1.00 97.12 276 ALA A N 1
ATOM 1993 C CA . ALA A 1 276 ? 5.660 -2.509 -9.758 1.00 97.12 276 ALA A CA 1
ATOM 1994 C C . ALA A 1 276 ? 5.347 -3.630 -8.745 1.00 97.12 276 ALA A C 1
ATOM 1996 O O . ALA A 1 276 ? 4.352 -3.535 -8.025 1.00 97.12 276 ALA A O 1
ATOM 1997 N N . GLU A 1 277 ? 6.184 -4.672 -8.651 1.00 97.81 277 GLU A N 1
ATOM 1998 C CA . GLU A 1 277 ? 6.055 -5.713 -7.619 1.00 97.81 277 GLU A CA 1
ATOM 1999 C C . GLU A 1 277 ? 6.330 -5.143 -6.218 1.00 97.81 277 GLU A C 1
ATOM 2001 O O . GLU A 1 277 ? 5.575 -5.426 -5.286 1.00 97.81 277 GLU A O 1
ATOM 2006 N N . ILE A 1 278 ? 7.345 -4.281 -6.075 1.00 97.44 278 ILE A N 1
ATOM 2007 C CA . ILE A 1 278 ? 7.659 -3.595 -4.812 1.00 97.44 278 ILE A CA 1
ATOM 2008 C C . ILE A 1 278 ? 6.520 -2.652 -4.398 1.00 97.44 278 ILE A C 1
ATOM 2010 O O . ILE A 1 278 ? 6.035 -2.761 -3.274 1.00 97.44 278 ILE A O 1
ATOM 2014 N N . GLU A 1 279 ? 6.033 -1.780 -5.289 1.00 97.69 279 GLU A N 1
ATOM 2015 C CA . GLU A 1 279 ? 4.922 -0.863 -4.981 1.00 97.69 279 GLU A CA 1
ATOM 2016 C C . GLU A 1 279 ? 3.636 -1.619 -4.597 1.00 97.69 279 GLU A C 1
ATOM 2018 O O . GLU A 1 279 ? 2.926 -1.202 -3.678 1.00 97.69 279 GLU A O 1
ATOM 2023 N N . ALA A 1 280 ? 3.344 -2.750 -5.250 1.00 96.88 280 ALA A N 1
ATOM 2024 C CA . ALA A 1 280 ? 2.205 -3.600 -4.903 1.00 96.88 280 ALA A CA 1
ATOM 2025 C C . ALA A 1 280 ? 2.389 -4.311 -3.548 1.00 96.88 280 ALA A C 1
ATOM 2027 O O . ALA A 1 280 ? 1.431 -4.432 -2.782 1.00 96.88 280 ALA A O 1
ATOM 2028 N N . ALA A 1 281 ? 3.607 -4.757 -3.226 1.00 96.50 281 ALA A N 1
ATOM 2029 C CA . ALA A 1 281 ? 3.922 -5.377 -1.941 1.00 96.50 281 ALA A CA 1
ATOM 2030 C C . ALA A 1 281 ? 3.866 -4.371 -0.777 1.00 96.50 281 ALA A C 1
ATOM 2032 O O . ALA A 1 281 ? 3.343 -4.706 0.286 1.00 96.50 281 ALA A O 1
ATOM 2033 N N . GLU A 1 282 ? 4.343 -3.137 -0.975 1.00 97.81 282 GLU A N 1
ATOM 2034 C CA . GLU A 1 282 ? 4.238 -2.056 0.016 1.00 97.81 282 GLU A CA 1
ATOM 2035 C C . GLU A 1 282 ? 2.775 -1.652 0.261 1.00 97.81 282 GLU A C 1
ATOM 2037 O O . GLU A 1 282 ? 2.371 -1.497 1.414 1.00 97.81 282 GLU A O 1
ATOM 2042 N N . GLN A 1 283 ? 1.951 -1.562 -0.792 1.00 96.69 283 GLN A N 1
ATOM 2043 C CA . GLN A 1 283 ? 0.509 -1.307 -0.659 1.00 96.69 283 GLN A CA 1
ATOM 2044 C C . GLN A 1 283 ? -0.200 -2.433 0.106 1.00 96.69 283 GLN A C 1
ATOM 2046 O O . GLN A 1 283 ? -0.913 -2.158 1.070 1.00 96.69 283 GLN A O 1
ATOM 2051 N N . ALA A 1 284 ? 0.044 -3.697 -0.252 1.00 97.31 284 ALA A N 1
ATOM 2052 C CA . ALA A 1 284 ? -0.553 -4.844 0.435 1.00 97.31 284 ALA A CA 1
ATOM 2053 C C . ALA A 1 284 ? -0.115 -4.955 1.911 1.00 97.31 284 ALA A C 1
ATOM 2055 O O . ALA A 1 284 ? -0.904 -5.371 2.759 1.00 97.31 284 ALA A O 1
ATOM 2056 N N . ALA A 1 285 ? 1.122 -4.563 2.237 1.00 97.69 285 ALA A N 1
ATOM 2057 C CA . ALA A 1 285 ? 1.599 -4.495 3.617 1.00 97.69 285 ALA A CA 1
ATOM 2058 C C . ALA A 1 285 ? 0.899 -3.381 4.415 1.00 97.69 285 ALA A C 1
ATOM 2060 O O . ALA A 1 285 ? 0.469 -3.623 5.541 1.00 97.69 285 ALA A O 1
ATOM 2061 N N . ALA A 1 286 ? 0.725 -2.194 3.824 1.00 97.56 286 ALA A N 1
ATOM 2062 C CA . ALA A 1 286 ? 0.023 -1.079 4.459 1.00 97.56 286 ALA A CA 1
ATOM 2063 C C . ALA A 1 286 ? -1.478 -1.362 4.666 1.00 97.56 286 ALA A C 1
ATOM 2065 O O . ALA A 1 286 ? -2.032 -1.008 5.706 1.00 97.56 286 ALA A O 1
ATOM 2066 N N . GLU A 1 287 ? -2.137 -2.039 3.718 1.00 97.75 287 GLU A N 1
ATOM 2067 C CA . GLU A 1 287 ? -3.522 -2.505 3.884 1.00 97.75 287 GLU A CA 1
ATOM 2068 C C . GLU A 1 287 ? -3.646 -3.552 5.004 1.00 97.75 287 GLU A C 1
ATOM 2070 O O . GLU A 1 287 ? -4.608 -3.514 5.773 1.00 97.75 287 GLU A O 1
ATOM 2075 N N . ALA A 1 288 ? -2.666 -4.452 5.145 1.00 97.12 288 ALA A N 1
ATOM 2076 C CA . ALA A 1 288 ? -2.639 -5.438 6.223 1.00 97.12 288 ALA A CA 1
ATOM 2077 C C . ALA A 1 288 ? -2.405 -4.801 7.607 1.00 97.12 288 ALA A C 1
ATOM 2079 O O . ALA A 1 288 ? -3.114 -5.143 8.551 1.00 97.12 288 ALA A O 1
ATOM 2080 N N . GLU A 1 289 ? -1.476 -3.846 7.728 1.00 97.56 289 GLU A N 1
ATOM 2081 C CA . GLU A 1 289 ? -1.236 -3.100 8.976 1.00 97.56 289 GLU A CA 1
ATOM 2082 C C . GLU A 1 289 ? -2.474 -2.281 9.382 1.00 97.56 289 GLU A C 1
ATOM 2084 O O . GLU A 1 289 ? -2.886 -2.307 10.541 1.00 97.56 289 GLU A O 1
ATOM 2089 N N . ALA A 1 290 ? -3.137 -1.624 8.423 1.00 96.94 290 ALA A N 1
ATOM 2090 C CA . ALA A 1 290 ? -4.388 -0.908 8.672 1.00 96.94 290 ALA A CA 1
ATOM 2091 C C . ALA A 1 290 ? -5.534 -1.840 9.117 1.00 96.94 290 ALA A C 1
ATOM 2093 O O . ALA A 1 290 ? -6.346 -1.453 9.958 1.00 96.94 290 ALA A O 1
ATOM 2094 N N . ALA A 1 291 ? -5.598 -3.066 8.586 1.00 97.19 291 ALA A N 1
ATOM 2095 C CA . ALA A 1 291 ? -6.580 -4.065 9.001 1.00 97.19 291 ALA A CA 1
ATOM 2096 C C . ALA A 1 291 ? -6.302 -4.619 10.412 1.00 97.19 291 ALA A C 1
ATOM 2098 O O . ALA A 1 291 ? -7.241 -4.760 11.194 1.00 97.19 291 ALA A O 1
ATOM 2099 N N . GLU A 1 292 ? -5.036 -4.880 10.764 1.00 97.81 292 GLU A N 1
ATOM 2100 C CA . GLU A 1 292 ? -4.645 -5.319 12.114 1.00 97.81 292 GLU A CA 1
ATOM 2101 C C . GLU A 1 292 ? -4.958 -4.236 13.159 1.00 97.81 292 GLU A C 1
ATOM 2103 O O . GLU A 1 292 ? -5.565 -4.530 14.190 1.00 97.81 292 GLU A O 1
ATOM 2108 N N . LEU A 1 293 ? -4.644 -2.968 12.867 1.00 97.25 293 LEU A N 1
ATOM 2109 C CA . LEU A 1 293 ? -4.994 -1.838 13.734 1.00 97.25 293 LEU A CA 1
ATOM 2110 C C . LEU A 1 293 ? -6.514 -1.698 13.919 1.00 97.25 293 LEU A C 1
ATOM 2112 O O . LEU A 1 293 ? -6.970 -1.502 15.044 1.00 97.25 293 LEU A O 1
ATOM 2116 N N . ALA A 1 294 ? -7.307 -1.862 12.856 1.00 97.19 294 ALA A N 1
ATOM 2117 C CA . ALA A 1 294 ? -8.766 -1.815 12.943 1.00 97.19 294 ALA A CA 1
ATOM 2118 C C . ALA A 1 294 ? -9.368 -2.991 13.743 1.00 97.19 294 ALA A C 1
ATOM 2120 O O . ALA A 1 294 ? -10.369 -2.803 14.437 1.00 97.19 294 ALA A O 1
ATOM 2121 N N . GLU A 1 295 ? -8.771 -4.190 13.692 1.00 97.69 295 GLU A N 1
ATOM 2122 C CA . GLU A 1 295 ? -9.176 -5.318 14.547 1.00 97.69 295 GLU A CA 1
ATOM 2123 C C . GLU A 1 295 ? -8.851 -5.041 16.025 1.00 97.69 295 GLU A C 1
ATOM 2125 O O . GLU A 1 295 ? -9.686 -5.302 16.893 1.00 97.69 295 GLU A O 1
ATOM 2130 N N . VAL A 1 296 ? -7.688 -4.443 16.316 1.00 97.94 296 VAL A N 1
ATOM 2131 C CA . VAL A 1 296 ? -7.301 -4.037 17.678 1.00 97.94 296 VAL A CA 1
ATOM 2132 C C . VAL A 1 296 ? -8.223 -2.941 18.223 1.00 97.94 296 VAL A C 1
ATOM 2134 O O . VAL A 1 296 ? -8.756 -3.106 19.318 1.00 97.94 296 VAL A O 1
ATOM 2137 N N . GLU A 1 297 ? -8.487 -1.869 17.469 1.00 97.44 297 GLU A N 1
ATOM 2138 C CA . GLU A 1 297 ? -9.402 -0.797 17.898 1.00 97.44 297 GLU A CA 1
ATOM 2139 C C . GLU A 1 297 ? -10.829 -1.319 18.147 1.00 97.44 297 GLU A C 1
ATOM 2141 O O . GLU A 1 297 ? -11.471 -0.929 19.125 1.00 97.44 297 GLU A O 1
ATOM 2146 N N . ALA A 1 298 ? -11.323 -2.238 17.309 1.00 97.06 298 ALA A N 1
ATOM 2147 C CA . ALA A 1 298 ? -12.622 -2.879 17.512 1.00 97.06 298 ALA A CA 1
ATOM 2148 C C . ALA A 1 298 ? -12.640 -3.789 18.756 1.00 97.06 298 ALA A C 1
ATOM 2150 O O . ALA A 1 298 ? -13.635 -3.816 19.485 1.00 97.06 298 ALA A O 1
ATOM 2151 N N . ALA A 1 299 ? -11.548 -4.510 19.030 1.00 96.75 299 ALA A N 1
ATOM 2152 C CA . ALA A 1 299 ? -11.417 -5.346 20.221 1.00 96.75 299 ALA A CA 1
ATOM 2153 C C . ALA A 1 299 ? -11.324 -4.515 21.514 1.00 96.75 299 ALA A C 1
ATOM 2155 O O . ALA A 1 299 ? -11.937 -4.885 22.517 1.00 96.75 299 ALA A O 1
ATOM 2156 N N . GLU A 1 300 ? -10.618 -3.379 21.497 1.00 97.75 300 GLU A N 1
ATOM 2157 C CA . GLU A 1 300 ? -10.563 -2.445 22.629 1.00 97.75 300 GLU A CA 1
ATOM 2158 C C . GLU A 1 300 ? -11.934 -1.804 22.897 1.00 97.75 300 GLU A C 1
ATOM 2160 O O . GLU A 1 300 ? -12.378 -1.769 24.046 1.00 97.75 300 GLU A O 1
ATOM 2165 N N . GLN A 1 301 ? -12.660 -1.380 21.855 1.00 96.69 301 GLN A N 1
ATOM 2166 C CA . GLN A 1 301 ? -14.027 -0.859 21.996 1.00 96.69 301 GLN A CA 1
ATOM 2167 C C . GLN A 1 301 ? -14.986 -1.908 22.580 1.00 96.69 301 GLN A C 1
ATOM 2169 O O . GLN A 1 301 ? -15.722 -1.606 23.520 1.00 96.69 301 GLN A O 1
ATOM 2174 N N . ALA A 1 302 ? -14.938 -3.153 22.092 1.00 97.06 302 ALA A N 1
ATOM 2175 C CA . ALA A 1 302 ? -15.758 -4.247 22.615 1.00 97.06 302 ALA A CA 1
ATOM 2176 C C . ALA A 1 302 ? -15.413 -4.612 24.073 1.00 97.06 302 ALA A C 1
ATOM 2178 O O . ALA A 1 302 ? -16.301 -4.977 24.844 1.00 97.06 302 ALA A O 1
ATOM 2179 N N . ALA A 1 303 ? -14.143 -4.491 24.477 1.00 97.62 303 ALA A N 1
ATOM 2180 C CA . ALA A 1 303 ? -13.727 -4.685 25.865 1.00 97.62 303 ALA A CA 1
ATOM 2181 C C . ALA A 1 303 ? -14.261 -3.577 26.793 1.00 97.62 303 ALA A C 1
ATOM 2183 O O . ALA A 1 303 ? -14.718 -3.878 27.894 1.00 97.62 303 ALA A O 1
ATOM 2184 N N . VAL A 1 304 ? -14.264 -2.317 26.340 1.00 97.81 304 VAL A N 1
ATOM 2185 C CA . VAL A 1 304 ? -14.842 -1.187 27.090 1.00 97.81 304 VAL A CA 1
ATOM 2186 C C . VAL A 1 304 ? -16.368 -1.294 27.190 1.00 97.81 304 VAL A C 1
ATOM 2188 O O . VAL A 1 304 ? -16.924 -1.021 28.253 1.00 97.81 304 VAL A O 1
ATOM 2191 N N . GLU A 1 305 ? -17.057 -1.729 26.129 1.00 97.50 305 GLU A N 1
ATOM 2192 C CA . GLU A 1 305 ? -18.507 -1.982 26.173 1.00 97.50 305 GLU A CA 1
ATOM 2193 C C . GLU A 1 305 ? -18.853 -3.126 27.142 1.00 97.50 305 GLU A C 1
ATOM 2195 O O . GLU A 1 305 ? -19.809 -3.009 27.911 1.00 97.50 305 GLU A O 1
ATOM 2200 N N . LEU A 1 306 ? -18.042 -4.193 27.178 1.00 97.38 306 LEU A N 1
ATOM 2201 C CA . LEU A 1 306 ? -18.195 -5.280 28.147 1.00 97.38 306 LEU A CA 1
ATOM 2202 C C . LEU A 1 306 ? -17.965 -4.805 29.589 1.00 97.38 306 LEU A C 1
ATOM 2204 O O . LEU A 1 306 ? -18.790 -5.103 30.448 1.00 97.38 306 LEU A O 1
ATOM 2208 N N . GLU A 1 307 ? -16.902 -4.042 29.867 1.00 97.12 307 GLU A N 1
ATOM 2209 C CA . GLU A 1 307 ? -16.648 -3.522 31.220 1.00 97.12 307 GLU A CA 1
ATOM 2210 C C . GLU A 1 307 ? -17.786 -2.592 31.681 1.00 97.12 307 GLU A C 1
ATOM 2212 O O . GLU A 1 307 ? -18.242 -2.685 32.820 1.00 97.12 307 GLU A O 1
ATOM 2217 N N . ALA A 1 308 ? -18.311 -1.745 30.789 1.00 96.81 308 ALA A N 1
ATOM 2218 C CA . ALA A 1 308 ? -19.468 -0.901 31.080 1.00 96.81 308 ALA A CA 1
ATOM 2219 C C . ALA A 1 308 ? -20.746 -1.720 31.356 1.00 96.81 308 ALA A C 1
ATOM 2221 O O . ALA A 1 308 ? -21.530 -1.354 32.234 1.00 96.81 308 ALA A O 1
ATOM 2222 N N . ALA A 1 309 ? -20.953 -2.836 30.649 1.00 96.75 309 ALA A N 1
ATOM 2223 C CA . ALA A 1 309 ? -22.073 -3.743 30.888 1.00 96.75 309 ALA A CA 1
ATOM 2224 C C . ALA A 1 309 ? -21.941 -4.496 32.227 1.00 96.75 309 ALA A C 1
ATOM 2226 O O . ALA A 1 309 ? -22.915 -4.570 32.976 1.00 96.75 309 ALA A O 1
ATOM 2227 N N . GLU A 1 310 ? -20.746 -4.991 32.568 1.00 97.44 310 GLU A N 1
ATOM 2228 C CA . GLU A 1 310 ? -20.471 -5.632 33.863 1.00 97.44 310 GLU A CA 1
ATOM 2229 C C . GLU A 1 310 ? -20.646 -4.643 35.030 1.00 97.44 310 GLU A C 1
ATOM 2231 O O . GLU A 1 310 ? -21.263 -4.981 36.042 1.00 97.44 310 GLU A O 1
ATOM 2236 N N . GLN A 1 311 ? -20.180 -3.395 34.885 1.00 96.44 311 GLN A N 1
ATOM 2237 C CA . GLN A 1 311 ? -20.412 -2.340 35.880 1.00 96.44 311 GLN A CA 1
ATOM 2238 C C . GLN A 1 311 ? -21.911 -2.032 36.043 1.00 96.44 311 GLN A C 1
ATOM 2240 O O . GLN A 1 311 ? -22.387 -1.924 37.173 1.00 96.44 311 GLN A O 1
ATOM 2245 N N . ALA A 1 312 ? -22.674 -1.962 34.946 1.00 96.25 312 ALA A N 1
ATOM 2246 C CA . ALA A 1 312 ? -24.120 -1.738 34.993 1.00 96.25 312 ALA A CA 1
ATOM 2247 C C . ALA A 1 312 ? -24.895 -2.906 35.638 1.00 96.25 312 ALA A C 1
ATOM 2249 O O . ALA A 1 312 ? -25.868 -2.661 36.353 1.00 96.25 312 ALA A O 1
ATOM 2250 N N . GLU A 1 313 ? -24.471 -4.162 35.444 1.00 97.25 313 GLU A N 1
ATOM 2251 C CA . GLU A 1 313 ? -25.050 -5.321 36.143 1.00 97.25 313 GLU A CA 1
ATOM 2252 C C . GLU A 1 313 ? -24.777 -5.253 37.656 1.00 97.25 313 GLU A C 1
ATOM 2254 O O . GLU A 1 313 ? -25.683 -5.482 38.459 1.00 97.25 313 GLU A O 1
ATOM 2259 N N . VAL A 1 314 ? -23.563 -4.857 38.060 1.00 96.88 314 VAL A N 1
ATOM 2260 C CA . VAL A 1 314 ? -23.204 -4.668 39.476 1.00 96.88 314 VAL A CA 1
ATOM 2261 C C . VAL A 1 314 ? -23.989 -3.520 40.121 1.00 96.88 314 VAL A C 1
ATOM 2263 O O . VAL A 1 314 ? -24.479 -3.681 41.240 1.00 96.88 314 VAL A O 1
ATOM 2266 N N . GLU A 1 315 ? -24.160 -2.382 39.439 1.00 97.00 315 GLU A N 1
ATOM 2267 C CA . GLU A 1 315 ? -24.992 -1.278 39.941 1.00 97.00 315 GLU A CA 1
ATOM 2268 C C . GLU A 1 315 ? -26.475 -1.672 40.042 1.00 97.00 315 GLU A C 1
ATOM 2270 O O . GLU A 1 315 ? -27.124 -1.348 41.039 1.00 97.00 315 GLU A O 1
ATOM 2275 N N . ALA A 1 316 ? -27.005 -2.418 39.067 1.00 96.38 316 ALA A N 1
ATOM 2276 C CA . ALA A 1 316 ? -28.381 -2.912 39.097 1.00 96.38 316 ALA A CA 1
ATOM 2277 C C . ALA A 1 316 ? -28.617 -3.905 40.249 1.00 96.38 316 ALA A C 1
ATOM 2279 O O . ALA A 1 316 ? -29.591 -3.760 40.987 1.00 96.38 316 ALA A O 1
ATOM 2280 N N . ALA A 1 317 ? -27.707 -4.861 40.460 1.00 96.50 317 ALA A N 1
ATOM 2281 C CA . ALA A 1 317 ? -27.790 -5.817 41.565 1.00 96.50 317 ALA A CA 1
ATOM 2282 C C . ALA A 1 317 ? -27.669 -5.133 42.940 1.00 96.50 317 ALA A C 1
ATOM 2284 O O . ALA A 1 317 ? -28.372 -5.498 43.883 1.00 96.50 317 ALA A O 1
ATOM 2285 N N . ALA A 1 318 ? -26.821 -4.104 43.059 1.00 96.44 318 ALA A N 1
ATOM 2286 C CA . ALA A 1 318 ? -26.717 -3.298 44.274 1.00 96.44 318 ALA A CA 1
ATOM 2287 C C . ALA A 1 318 ? -27.994 -2.477 44.542 1.00 96.44 318 ALA A C 1
ATOM 2289 O O . ALA A 1 318 ? -28.389 -2.320 45.698 1.00 96.44 318 ALA A O 1
ATOM 2290 N N . ALA A 1 319 ? -28.659 -1.983 43.492 1.00 96.12 319 ALA A N 1
ATOM 2291 C CA . ALA A 1 319 ? -29.944 -1.298 43.605 1.00 96.12 319 ALA A CA 1
ATOM 2292 C C . ALA A 1 319 ? -31.082 -2.255 44.006 1.00 96.12 319 ALA A C 1
ATOM 2294 O O . ALA A 1 319 ? -31.853 -1.918 44.901 1.00 96.12 319 ALA A O 1
ATOM 2295 N N . GLU A 1 320 ? -31.154 -3.456 43.417 1.00 96.81 320 GLU A N 1
ATOM 2296 C CA . GLU A 1 320 ? -32.135 -4.490 43.787 1.00 96.81 320 GLU A CA 1
ATOM 2297 C C . GLU A 1 320 ? -31.951 -4.943 45.245 1.00 96.81 320 GLU A C 1
ATOM 2299 O O . GLU A 1 320 ? -32.926 -5.026 45.993 1.00 96.81 320 GLU A O 1
ATOM 2304 N N . GLN A 1 321 ? -30.705 -5.150 45.695 1.00 96.12 321 GLN A N 1
ATOM 2305 C CA . GLN A 1 321 ? -30.424 -5.455 47.102 1.00 96.12 321 GLN A CA 1
ATOM 2306 C C . GLN A 1 321 ? -30.860 -4.308 48.029 1.00 96.12 321 GLN A C 1
ATOM 2308 O O . GLN A 1 321 ? -31.462 -4.566 49.069 1.00 96.12 321 GLN A O 1
ATOM 2313 N N . ALA A 1 322 ? -30.598 -3.049 47.664 1.00 95.38 322 ALA A N 1
ATOM 2314 C CA . ALA A 1 322 ? -31.002 -1.896 48.467 1.00 95.38 322 ALA A CA 1
ATOM 2315 C C . ALA A 1 322 ? -32.532 -1.702 48.517 1.00 95.38 322 ALA A C 1
ATOM 2317 O O . ALA A 1 322 ? -33.057 -1.294 49.554 1.00 95.38 322 ALA A O 1
ATOM 2318 N N . GLU A 1 323 ? -33.257 -2.010 47.435 1.00 97.31 323 GLU A N 1
ATOM 2319 C CA . GLU A 1 323 ? -34.727 -2.020 47.422 1.00 97.31 323 GLU A CA 1
ATOM 2320 C C . GLU A 1 323 ? -35.281 -3.137 48.320 1.00 97.31 323 GLU A C 1
ATOM 2322 O O . GLU A 1 323 ? -36.194 -2.889 49.108 1.00 97.31 323 GLU A O 1
ATOM 2327 N N . LEU A 1 324 ? -34.687 -4.335 48.274 1.00 96.69 324 LEU A N 1
ATOM 2328 C CA . LEU A 1 324 ? -35.074 -5.467 49.118 1.00 96.69 324 LEU A CA 1
ATOM 2329 C C . LEU A 1 324 ? -34.800 -5.194 50.606 1.00 96.69 324 LEU A C 1
ATOM 2331 O O . LEU A 1 324 ? -35.698 -5.369 51.425 1.00 96.69 324 LEU A O 1
ATOM 2335 N N . GLU A 1 325 ? -33.611 -4.700 50.967 1.00 96.38 325 GLU A N 1
ATOM 2336 C CA . GLU A 1 325 ? -33.273 -4.343 52.355 1.00 96.38 325 GLU A CA 1
ATOM 2337 C C . GLU A 1 325 ? -34.176 -3.225 52.907 1.00 96.38 325 GLU A C 1
ATOM 2339 O O . GLU A 1 325 ? -34.515 -3.235 54.093 1.00 96.38 325 GLU A O 1
ATOM 2344 N N . ALA A 1 326 ? -34.594 -2.273 52.064 1.00 95.69 326 ALA A N 1
ATOM 2345 C CA . ALA A 1 326 ? -35.553 -1.236 52.438 1.00 95.69 326 ALA A CA 1
ATOM 2346 C C . ALA A 1 326 ? -36.985 -1.785 52.584 1.00 95.69 326 ALA A C 1
ATOM 2348 O O . ALA A 1 326 ? -37.716 -1.350 53.476 1.00 95.69 326 ALA A O 1
ATOM 2349 N N . ALA A 1 327 ? -37.385 -2.746 51.746 1.00 95.69 327 ALA A N 1
ATOM 2350 C CA . ALA A 1 327 ? -38.683 -3.410 51.836 1.00 95.69 327 ALA A CA 1
ATOM 2351 C C . ALA A 1 327 ? -38.793 -4.293 53.091 1.00 95.69 327 ALA A C 1
ATOM 2353 O O . ALA A 1 327 ? -39.791 -4.196 53.801 1.00 95.69 327 ALA A O 1
ATOM 2354 N N . GLU A 1 328 ? -37.761 -5.082 53.414 1.00 96.12 328 GLU A N 1
ATOM 2355 C CA . GLU A 1 328 ? -37.713 -5.888 54.644 1.00 96.12 328 GLU A CA 1
ATOM 2356 C C . GLU A 1 328 ? -37.754 -5.006 55.904 1.00 96.12 328 GLU A C 1
ATOM 2358 O O . GLU A 1 328 ? -38.475 -5.319 56.851 1.00 96.12 328 GLU A O 1
ATOM 2363 N N . GLN A 1 329 ? -37.042 -3.869 55.910 1.00 95.88 329 GLN A N 1
ATOM 2364 C CA . GLN A 1 329 ? -37.117 -2.896 57.009 1.00 95.88 329 GLN A CA 1
ATOM 2365 C C . GLN A 1 329 ? -38.518 -2.285 57.142 1.00 95.88 329 GLN A C 1
ATOM 2367 O O . GLN A 1 329 ? -39.042 -2.213 58.250 1.00 95.88 329 GLN A O 1
ATOM 2372 N N . ALA A 1 330 ? -39.155 -1.896 56.033 1.00 94.88 330 ALA A N 1
ATOM 2373 C CA . ALA A 1 330 ? -40.504 -1.332 56.053 1.00 94.88 330 ALA A CA 1
ATOM 2374 C C . ALA A 1 330 ? -41.581 -2.353 56.474 1.00 94.88 330 ALA A C 1
ATOM 2376 O O . ALA A 1 330 ? -42.528 -1.982 57.168 1.00 94.88 330 ALA A O 1
ATOM 2377 N N . GLU A 1 331 ? -41.447 -3.629 56.093 1.00 96.44 331 GLU A N 1
ATOM 2378 C CA . GLU A 1 331 ? -42.335 -4.702 56.562 1.00 96.44 331 GLU A CA 1
ATOM 2379 C C . GLU A 1 331 ? -42.147 -4.959 58.064 1.00 96.44 331 GLU A C 1
ATOM 2381 O O . GLU A 1 331 ? -43.137 -5.076 58.787 1.00 96.44 331 GLU A O 1
ATOM 2386 N N . LEU A 1 332 ? -40.902 -4.969 58.557 1.00 95.44 332 LEU A N 1
ATOM 2387 C CA . LEU A 1 332 ? -40.598 -5.148 59.978 1.00 95.44 332 LEU A CA 1
ATOM 2388 C C . LEU A 1 332 ? -41.106 -3.972 60.828 1.00 95.44 332 LEU A C 1
ATOM 2390 O O . LEU A 1 332 ? -41.795 -4.206 61.817 1.00 95.44 332 LEU A O 1
ATOM 2394 N N . GLU A 1 333 ? -40.849 -2.721 60.430 1.00 95.81 333 GLU A N 1
ATOM 2395 C CA . GLU A 1 333 ? -41.365 -1.536 61.135 1.00 95.81 333 GLU A CA 1
ATOM 2396 C C . GLU A 1 333 ? -42.903 -1.506 61.166 1.00 95.81 333 GLU A C 1
ATOM 2398 O O . GLU A 1 333 ? -43.492 -1.118 62.177 1.00 95.81 333 GLU A O 1
ATOM 2403 N N . ALA A 1 334 ? -43.567 -1.929 60.083 1.00 95.12 334 ALA A N 1
ATOM 2404 C CA . ALA A 1 334 ? -45.024 -2.029 60.029 1.00 95.12 334 ALA A CA 1
ATOM 2405 C C . ALA A 1 334 ? -45.568 -3.179 60.897 1.00 95.12 334 ALA A C 1
ATOM 2407 O O . ALA A 1 334 ? -46.622 -3.029 61.518 1.00 95.12 334 ALA A O 1
ATOM 2408 N N . ALA A 1 335 ? -44.857 -4.309 60.970 1.00 94.62 335 ALA A N 1
ATOM 2409 C CA . ALA A 1 335 ? -45.220 -5.441 61.817 1.00 94.62 335 ALA A CA 1
ATOM 2410 C C . ALA A 1 335 ? -45.058 -5.116 63.312 1.00 94.62 335 ALA A C 1
ATOM 2412 O O . ALA A 1 335 ? -45.976 -5.390 64.082 1.00 94.62 335 ALA A O 1
ATOM 2413 N N . GLU A 1 336 ? -43.954 -4.476 63.717 1.00 95.50 336 GLU A N 1
ATOM 2414 C CA . GLU A 1 336 ? -43.745 -4.030 65.103 1.00 95.50 336 GLU A CA 1
ATOM 2415 C C . GLU A 1 336 ? -44.793 -2.987 65.528 1.00 95.50 336 GLU A C 1
ATOM 2417 O O . GLU A 1 336 ? -45.329 -3.070 66.633 1.00 95.50 336 GLU A O 1
ATOM 2422 N N . GLN A 1 337 ? -45.153 -2.046 64.644 1.00 95.38 337 GLN A N 1
ATOM 2423 C CA . GLN A 1 337 ? -46.241 -1.092 64.901 1.00 95.38 337 GLN A CA 1
ATOM 2424 C C . GLN A 1 337 ? -47.596 -1.797 65.059 1.00 95.38 337 GLN A C 1
ATOM 2426 O O . GLN A 1 337 ? -48.329 -1.496 65.998 1.00 95.38 337 GLN A O 1
ATOM 2431 N N . ALA A 1 338 ? -47.919 -2.765 64.196 1.00 94.19 338 ALA A N 1
ATOM 2432 C CA . ALA A 1 338 ? -49.173 -3.512 64.277 1.00 94.19 338 ALA A CA 1
ATOM 2433 C C . ALA A 1 338 ? -49.256 -4.428 65.515 1.00 94.19 338 ALA A C 1
ATOM 2435 O O . ALA A 1 338 ? -50.334 -4.564 66.096 1.00 94.19 338 ALA A O 1
ATOM 2436 N N . GLU A 1 339 ? -48.145 -5.039 65.946 1.00 95.81 339 GLU A N 1
ATOM 2437 C CA . GLU A 1 339 ? -48.091 -5.809 67.197 1.00 95.81 339 GLU A CA 1
ATOM 2438 C C . GLU A 1 339 ? -48.263 -4.895 68.418 1.00 95.81 339 GLU A C 1
ATOM 2440 O O . GLU A 1 339 ? -49.021 -5.234 69.328 1.00 95.81 339 GLU A O 1
ATOM 2445 N N . LEU A 1 340 ? -47.640 -3.711 68.417 1.00 95.12 340 LEU A N 1
ATOM 2446 C CA . LEU A 1 340 ? -47.768 -2.732 69.498 1.00 95.12 340 LEU A CA 1
ATOM 2447 C C . LEU A 1 340 ? -49.190 -2.154 69.586 1.00 95.12 340 LEU A C 1
ATOM 2449 O O . LEU A 1 340 ? -49.763 -2.151 70.673 1.00 95.12 340 LEU A O 1
ATOM 2453 N N . GLU A 1 341 ? -49.804 -1.743 68.470 1.00 95.38 341 GLU A N 1
ATOM 2454 C CA . GLU A 1 341 ? -51.202 -1.278 68.456 1.00 95.38 341 GLU A CA 1
ATOM 2455 C C . GLU A 1 341 ? -52.179 -2.372 68.925 1.00 95.38 341 GLU A C 1
ATOM 2457 O O . GLU A 1 341 ? -53.141 -2.081 69.642 1.00 95.38 341 GLU A O 1
ATOM 2462 N N . ALA A 1 342 ? -51.937 -3.637 68.561 1.00 94.31 342 ALA A N 1
ATOM 2463 C CA . ALA A 1 342 ? -52.745 -4.765 69.023 1.00 94.31 342 ALA A CA 1
ATOM 2464 C C . ALA A 1 342 ? -52.539 -5.063 70.520 1.00 94.31 342 ALA A C 1
ATOM 2466 O O . ALA A 1 342 ? -53.500 -5.404 71.213 1.00 94.31 342 ALA A O 1
ATOM 2467 N N . ALA A 1 343 ? -51.315 -4.910 71.034 1.00 93.69 343 ALA A N 1
ATOM 2468 C CA . ALA A 1 343 ? -51.006 -5.070 72.452 1.00 93.69 343 ALA A CA 1
ATOM 2469 C C . ALA A 1 343 ? -51.627 -3.952 73.307 1.00 93.69 343 ALA A C 1
ATOM 2471 O O . ALA A 1 343 ? -52.252 -4.253 74.322 1.00 93.69 343 ALA A O 1
ATOM 2472 N N . GLU A 1 344 ? -51.538 -2.688 72.875 1.00 95.00 344 GLU A N 1
ATOM 2473 C CA . GLU A 1 344 ? -52.190 -1.557 73.553 1.00 95.00 344 GLU A CA 1
ATOM 2474 C C . GLU A 1 344 ? -53.722 -1.699 73.554 1.00 95.00 344 GLU A C 1
ATOM 2476 O O . GLU A 1 344 ? -54.364 -1.426 74.570 1.00 95.00 344 GLU A O 1
ATOM 2481 N N . GLN A 1 345 ? -54.325 -2.186 72.460 1.00 94.94 345 GLN A N 1
ATOM 2482 C CA . GLN A 1 345 ? -55.760 -2.502 72.430 1.00 94.94 345 GLN A CA 1
ATOM 2483 C C . GLN A 1 345 ? -56.119 -3.639 73.395 1.00 94.94 345 GLN A C 1
ATOM 2485 O O . GLN A 1 345 ? -57.091 -3.512 74.138 1.00 94.94 345 GLN A O 1
ATOM 2490 N N . ALA A 1 346 ? -55.332 -4.717 73.440 1.00 93.62 346 ALA A N 1
ATOM 2491 C CA . ALA A 1 346 ? -55.573 -5.834 74.353 1.00 93.62 346 ALA A CA 1
ATOM 2492 C C . ALA A 1 346 ? -55.400 -5.443 75.835 1.00 93.62 346 ALA A C 1
ATOM 2494 O O . ALA A 1 346 ? -56.171 -5.904 76.678 1.00 93.62 346 ALA A O 1
ATOM 2495 N N . GLU A 1 347 ? -54.438 -4.574 76.166 1.00 95.12 347 GLU A N 1
ATOM 2496 C CA . GLU A 1 347 ? -54.287 -4.017 77.517 1.00 95.12 347 GLU A CA 1
ATOM 2497 C C . GLU A 1 347 ? -55.472 -3.106 77.875 1.00 95.12 347 GLU A C 1
ATOM 2499 O O . GLU A 1 347 ? -56.043 -3.239 78.957 1.00 95.12 347 GLU A O 1
ATOM 2504 N N . ALA A 1 348 ? -55.913 -2.243 76.954 1.00 94.00 348 ALA A N 1
ATOM 2505 C CA . ALA A 1 348 ? -57.077 -1.384 77.164 1.00 94.00 348 ALA A CA 1
ATOM 2506 C C . ALA A 1 348 ? -58.385 -2.182 77.343 1.00 94.00 348 ALA A C 1
ATOM 2508 O O . ALA A 1 348 ? -59.183 -1.851 78.222 1.00 94.00 348 ALA A O 1
ATOM 2509 N N . GLU A 1 349 ? -58.601 -3.248 76.563 1.00 95.38 349 GLU A N 1
ATOM 2510 C CA . GLU A 1 349 ? -59.742 -4.157 76.738 1.00 95.38 349 GLU A CA 1
ATOM 2511 C C . GLU A 1 349 ? -59.665 -4.926 78.067 1.00 95.38 349 GLU A C 1
ATOM 2513 O O . GLU A 1 349 ? -60.682 -5.060 78.749 1.00 95.38 349 GLU A O 1
ATOM 2518 N N . ALA A 1 350 ? -58.476 -5.376 78.482 1.00 93.56 350 ALA A N 1
ATOM 2519 C CA . ALA A 1 350 ? -58.283 -6.056 79.763 1.00 93.56 350 ALA A CA 1
ATOM 2520 C C . ALA A 1 350 ? -58.555 -5.131 80.963 1.00 93.56 350 ALA A C 1
ATOM 2522 O O . ALA A 1 350 ? -59.272 -5.521 81.883 1.00 93.56 350 ALA A O 1
ATOM 2523 N N . VAL A 1 351 ? -58.057 -3.891 80.932 1.00 95.38 351 VAL A N 1
ATOM 2524 C CA . VAL A 1 351 ? -58.318 -2.880 81.974 1.00 95.38 351 VAL A CA 1
ATOM 2525 C C . VAL A 1 351 ? -59.801 -2.495 82.015 1.00 95.38 351 VAL A C 1
ATOM 2527 O O . VAL A 1 351 ? -60.361 -2.337 83.099 1.00 95.38 351 VAL A O 1
ATOM 2530 N N . ALA A 1 352 ? -60.469 -2.385 80.862 1.00 94.00 352 ALA A N 1
ATOM 2531 C CA . ALA A 1 352 ? -61.911 -2.144 80.809 1.00 94.00 352 ALA A CA 1
ATOM 2532 C C . ALA A 1 352 ? -62.725 -3.331 81.365 1.00 94.00 352 ALA A C 1
ATOM 2534 O O . ALA A 1 352 ? -63.741 -3.120 82.028 1.00 94.00 352 ALA A O 1
ATOM 2535 N N . ALA A 1 353 ? -62.275 -4.569 81.138 1.00 92.31 353 ALA A N 1
ATOM 2536 C CA . ALA A 1 353 ? -62.899 -5.765 81.700 1.00 92.31 353 ALA A CA 1
ATOM 2537 C C . ALA A 1 353 ? -62.704 -5.866 83.224 1.00 92.31 353 ALA A C 1
ATOM 2539 O O . ALA A 1 353 ? -63.667 -6.151 83.930 1.00 92.31 353 ALA A O 1
ATOM 2540 N N . GLU A 1 354 ? -61.505 -5.573 83.742 1.00 92.81 354 GLU A N 1
ATOM 2541 C CA . GLU A 1 354 ? -61.222 -5.559 85.187 1.00 92.81 354 GLU A CA 1
ATOM 2542 C C . GLU A 1 354 ? -62.021 -4.456 85.908 1.00 92.81 354 GLU A C 1
ATOM 2544 O O . GLU A 1 354 ? -62.571 -4.691 86.983 1.00 92.81 354 GLU A O 1
ATOM 2549 N N . GLN A 1 355 ? -62.182 -3.279 85.286 1.00 92.62 355 GLN A N 1
ATOM 2550 C CA . GLN A 1 355 ? -63.075 -2.224 85.788 1.00 92.62 355 GLN A CA 1
ATOM 2551 C C . GLN A 1 355 ? -64.544 -2.668 85.803 1.00 92.62 355 GLN A C 1
ATOM 2553 O O . GLN A 1 355 ? -65.230 -2.442 86.796 1.00 92.62 355 GLN A O 1
ATOM 2558 N N . ALA A 1 356 ? -65.025 -3.336 84.751 1.00 91.75 356 ALA A N 1
ATOM 2559 C CA . ALA A 1 356 ? -66.395 -3.845 84.702 1.00 91.75 356 ALA A CA 1
ATOM 2560 C C . ALA A 1 356 ? -66.652 -4.985 85.711 1.00 91.75 356 ALA A C 1
ATOM 2562 O O . ALA A 1 356 ? -67.750 -5.076 86.258 1.00 91.75 356 ALA A O 1
ATOM 2563 N N . GLU A 1 357 ? -65.657 -5.837 85.987 1.00 94.00 357 GLU A N 1
ATOM 2564 C CA . GLU A 1 357 ? -65.738 -6.853 87.046 1.00 94.00 357 GLU A CA 1
ATOM 2565 C C . GLU A 1 357 ? -65.755 -6.206 88.440 1.00 94.00 357 GLU A C 1
ATOM 2567 O O . GLU A 1 357 ? -66.569 -6.602 89.274 1.00 94.00 357 GLU A O 1
ATOM 2572 N N . LEU A 1 358 ? -64.947 -5.163 88.675 1.00 92.88 358 LEU A N 1
ATOM 2573 C CA . LEU A 1 358 ? -64.971 -4.389 89.920 1.00 92.88 358 LEU A CA 1
ATOM 2574 C C . LEU A 1 358 ? -66.321 -3.682 90.127 1.00 92.88 358 LEU A C 1
ATOM 2576 O O . LEU A 1 358 ? -66.924 -3.839 91.184 1.00 92.88 358 LEU A O 1
ATOM 2580 N N . GLU A 1 359 ? -66.834 -2.956 89.126 1.00 93.50 359 GLU A N 1
ATOM 2581 C CA . GLU A 1 359 ? -68.137 -2.276 89.215 1.00 93.50 359 GLU A CA 1
ATOM 2582 C C . GLU A 1 359 ? -69.287 -3.265 89.467 1.00 93.50 359 GLU A C 1
ATOM 2584 O O . GLU A 1 359 ? -70.213 -2.955 90.219 1.00 93.50 359 GLU A O 1
ATOM 2589 N N . ALA A 1 360 ? -69.232 -4.463 88.873 1.00 92.06 360 ALA A N 1
ATOM 2590 C CA . ALA A 1 360 ? -70.206 -5.525 89.118 1.00 92.06 360 ALA A CA 1
ATOM 2591 C C . ALA A 1 360 ? -70.060 -6.150 90.518 1.00 92.06 360 ALA A C 1
ATOM 2593 O O . ALA A 1 360 ? -71.068 -6.487 91.142 1.00 92.06 360 ALA A O 1
ATOM 2594 N N . ALA A 1 361 ? -68.834 -6.288 91.030 1.00 91.06 361 ALA A N 1
ATOM 2595 C CA . ALA A 1 361 ? -68.570 -6.787 92.377 1.00 91.06 361 ALA A CA 1
ATOM 2596 C C . ALA A 1 361 ? -69.004 -5.785 93.460 1.00 91.06 361 ALA A C 1
ATOM 2598 O O . ALA A 1 361 ? -69.663 -6.190 94.414 1.00 91.06 361 ALA A O 1
ATOM 2599 N N . GLU A 1 362 ? -68.718 -4.489 93.290 1.00 93.12 362 GLU A N 1
ATOM 2600 C CA . GLU A 1 362 ? -69.182 -3.427 94.194 1.00 93.12 362 GLU A CA 1
ATOM 2601 C C . GLU A 1 362 ? -70.717 -3.328 94.203 1.00 93.12 362 GLU A C 1
ATOM 2603 O O . GLU A 1 362 ? -71.317 -3.205 95.270 1.00 93.12 362 GLU A O 1
ATOM 2608 N N . GLN A 1 363 ? -71.373 -3.455 93.040 1.00 92.56 363 GLN A N 1
ATOM 2609 C CA . GLN A 1 363 ? -72.839 -3.529 92.962 1.00 92.56 363 GLN A CA 1
ATOM 2610 C C . GLN A 1 363 ? -73.389 -4.767 93.684 1.00 92.56 363 GLN A C 1
ATOM 2612 O O . GLN A 1 363 ? -74.336 -4.642 94.456 1.00 92.56 363 GLN A O 1
ATOM 2617 N N . ALA A 1 364 ? -72.785 -5.944 93.495 1.00 91.12 364 ALA A N 1
ATOM 2618 C CA . ALA A 1 364 ? -73.222 -7.172 94.157 1.00 91.12 364 ALA A CA 1
ATOM 2619 C C . ALA A 1 364 ? -72.984 -7.158 95.681 1.00 91.12 364 ALA A C 1
ATOM 2621 O O . ALA A 1 364 ? -73.809 -7.685 96.427 1.00 91.12 364 ALA A O 1
ATOM 2622 N N . GLU A 1 365 ? -71.893 -6.549 96.162 1.00 93.25 365 GLU A N 1
ATOM 2623 C CA . GLU A 1 365 ? -71.651 -6.349 97.597 1.00 93.25 365 GLU A CA 1
ATOM 2624 C C . GLU A 1 365 ? -72.662 -5.361 98.195 1.00 93.25 365 GLU A C 1
ATOM 2626 O O . GLU A 1 365 ? -73.204 -5.624 99.267 1.00 93.25 365 GLU A O 1
ATOM 2631 N N . LEU A 1 366 ? -72.981 -4.272 97.485 1.00 92.38 366 LEU A N 1
ATOM 2632 C CA . LEU A 1 366 ? -73.971 -3.286 97.918 1.00 92.38 366 LEU A CA 1
ATOM 2633 C C . LEU A 1 366 ? -75.390 -3.877 97.945 1.00 92.38 366 LEU A C 1
ATOM 2635 O O . LEU A 1 366 ? -76.066 -3.756 98.963 1.00 92.38 366 LEU A O 1
ATOM 2639 N N . GLU A 1 367 ? -75.823 -4.586 96.896 1.00 93.00 367 GLU A N 1
ATOM 2640 C CA . GLU A 1 367 ? -77.123 -5.277 96.874 1.00 93.00 367 GLU A CA 1
ATOM 2641 C C . GLU A 1 367 ? -77.235 -6.335 97.985 1.00 93.00 367 GLU A C 1
ATOM 2643 O O . GLU A 1 367 ? -78.298 -6.484 98.591 1.00 93.00 367 GLU A O 1
ATOM 2648 N N . ALA A 1 368 ? -76.151 -7.064 98.280 1.00 91.44 368 ALA A N 1
ATOM 2649 C CA . ALA A 1 368 ? -76.117 -8.037 99.371 1.00 91.44 368 ALA A CA 1
ATOM 2650 C C . ALA A 1 368 ? -76.122 -7.369 100.758 1.00 91.44 368 ALA A C 1
ATOM 2652 O O . ALA A 1 368 ? -76.741 -7.894 101.685 1.00 91.44 368 ALA A O 1
ATOM 2653 N N . ALA A 1 369 ? -75.469 -6.214 100.909 1.00 90.19 369 ALA A N 1
ATOM 2654 C CA . ALA A 1 369 ? -75.475 -5.433 102.142 1.00 90.19 369 ALA A CA 1
ATOM 2655 C C . ALA A 1 369 ? -76.849 -4.800 102.413 1.00 90.19 369 ALA A C 1
ATOM 2657 O O . ALA A 1 369 ? -77.340 -4.905 103.535 1.00 90.19 369 ALA A O 1
ATOM 2658 N N . GLU A 1 370 ? -77.505 -4.223 101.399 1.00 92.12 370 GLU A N 1
ATOM 2659 C CA . GLU A 1 370 ? -78.875 -3.702 101.515 1.00 92.12 370 GLU A CA 1
ATOM 2660 C C . GLU A 1 370 ? -79.878 -4.819 101.846 1.00 92.12 370 GLU A C 1
ATOM 2662 O O . GLU A 1 370 ? -80.736 -4.635 102.710 1.00 92.12 370 GLU A O 1
ATOM 2667 N N . GLN A 1 371 ? -79.747 -6.004 101.232 1.00 91.75 371 GLN A N 1
ATOM 2668 C CA . GLN A 1 371 ? -80.564 -7.173 101.585 1.00 91.75 371 GLN A CA 1
ATOM 2669 C C . GLN A 1 371 ? -80.324 -7.627 103.031 1.00 91.75 371 GLN A C 1
ATOM 2671 O O . GLN A 1 371 ? -81.286 -7.869 103.754 1.00 91.75 371 GLN A O 1
ATOM 2676 N N . ALA A 1 372 ? -79.068 -7.693 103.484 1.00 89.94 372 ALA A N 1
ATOM 2677 C CA . ALA A 1 372 ? -78.742 -8.089 104.853 1.00 89.94 372 ALA A CA 1
ATOM 2678 C C . ALA A 1 372 ? -79.187 -7.054 105.905 1.00 89.94 372 ALA A C 1
ATOM 2680 O O . ALA A 1 372 ? -79.614 -7.443 106.992 1.00 89.94 372 ALA A O 1
ATOM 2681 N N . GLU A 1 373 ? -79.119 -5.751 105.604 1.00 92.38 373 GLU A N 1
ATOM 2682 C CA . GLU A 1 373 ? -79.660 -4.696 106.474 1.00 92.38 373 GLU A CA 1
ATOM 2683 C C . GLU A 1 373 ? -81.191 -4.773 106.545 1.00 92.38 373 GLU A C 1
ATOM 2685 O O . GLU A 1 373 ? -81.751 -4.680 107.637 1.00 92.38 373 GLU A O 1
ATOM 2690 N N . LEU A 1 374 ? -81.867 -5.020 105.417 1.00 92.00 374 LEU A N 1
ATOM 2691 C CA . LEU A 1 374 ? -83.321 -5.179 105.364 1.00 92.00 374 LEU A CA 1
ATOM 2692 C C . LEU A 1 374 ? -83.785 -6.438 106.113 1.00 92.00 374 LEU A C 1
ATOM 2694 O O . LEU A 1 374 ? -84.670 -6.335 106.957 1.00 92.00 374 LEU A O 1
ATOM 2698 N N . GLU A 1 375 ? -83.161 -7.601 105.891 1.00 92.25 375 GLU A N 1
ATOM 2699 C CA . GLU A 1 375 ? -83.477 -8.835 106.630 1.00 92.25 375 GLU A CA 1
ATOM 2700 C C . GLU A 1 375 ? -83.235 -8.680 108.142 1.00 92.25 375 GLU A C 1
ATOM 2702 O O . GLU A 1 375 ? -84.016 -9.192 108.948 1.00 92.25 375 GLU A O 1
ATOM 2707 N N . ALA A 1 376 ? -82.179 -7.965 108.546 1.00 90.19 376 ALA A N 1
ATOM 2708 C CA . ALA A 1 376 ? -81.901 -7.680 109.952 1.00 90.19 376 ALA A CA 1
ATOM 2709 C C . ALA A 1 376 ? -82.899 -6.677 110.558 1.00 90.19 376 ALA A C 1
ATOM 2711 O O . ALA A 1 376 ? -83.271 -6.816 111.723 1.00 90.19 376 ALA A O 1
ATOM 2712 N N . ALA A 1 377 ? -83.357 -5.689 109.783 1.00 89.44 377 ALA A N 1
ATOM 2713 C CA . ALA A 1 377 ? -84.380 -4.738 110.204 1.00 89.44 377 ALA A CA 1
ATOM 2714 C C . ALA A 1 377 ? -85.759 -5.403 110.344 1.00 89.44 377 ALA A C 1
ATOM 2716 O O . ALA A 1 377 ? -86.422 -5.190 111.357 1.00 89.44 377 ALA A O 1
ATOM 2717 N N . GLU A 1 378 ? -86.163 -6.257 109.395 1.00 91.00 378 GLU A N 1
ATOM 2718 C CA . GLU A 1 378 ? -87.403 -7.041 109.487 1.00 91.00 378 GLU A CA 1
ATOM 2719 C C . GLU A 1 378 ? -87.369 -8.014 110.677 1.00 91.00 378 GLU A C 1
ATOM 2721 O O . GLU A 1 378 ? -88.354 -8.124 111.407 1.00 91.00 378 GLU A O 1
ATOM 2726 N N . GLN A 1 379 ? -86.230 -8.673 110.937 1.00 90.44 379 GLN A N 1
ATOM 2727 C CA . GLN A 1 379 ? -86.056 -9.512 112.131 1.00 90.44 379 GLN A CA 1
ATOM 2728 C C . GLN A 1 379 ? -86.149 -8.694 113.425 1.00 90.44 379 GLN A C 1
ATOM 2730 O O . GLN A 1 379 ? -86.836 -9.111 114.353 1.00 90.44 379 GLN A O 1
ATOM 2735 N N . ALA A 1 380 ? -85.521 -7.516 113.489 1.00 88.50 380 ALA A N 1
ATOM 2736 C CA . ALA A 1 380 ? -85.585 -6.649 114.664 1.00 88.50 380 ALA A CA 1
ATOM 2737 C C . ALA A 1 380 ? -86.987 -6.051 114.898 1.00 88.50 380 ALA A C 1
ATOM 2739 O O . ALA A 1 380 ? -87.400 -5.912 116.049 1.00 88.50 380 ALA A O 1
ATOM 2740 N N . GLU A 1 381 ? -87.736 -5.718 113.840 1.00 90.94 381 GLU A N 1
ATOM 2741 C CA . GLU A 1 381 ? -89.138 -5.290 113.951 1.00 90.94 381 GLU A CA 1
ATOM 2742 C C . GLU A 1 381 ? -90.032 -6.445 114.424 1.00 90.94 381 GLU A C 1
ATOM 2744 O O . GLU A 1 381 ? -90.871 -6.241 115.302 1.00 90.94 381 GLU A O 1
ATOM 2749 N N . LEU A 1 382 ? -89.813 -7.666 113.921 1.00 90.00 382 LEU A N 1
ATOM 2750 C CA . LEU A 1 382 ? -90.548 -8.860 114.341 1.00 90.00 382 LEU A CA 1
ATOM 2751 C C . LEU A 1 382 ? -90.250 -9.230 115.802 1.00 90.00 382 LEU A C 1
ATOM 2753 O O . LEU A 1 382 ? -91.189 -9.406 116.574 1.00 90.00 382 LEU A O 1
ATOM 2757 N N . GLU A 1 383 ? -88.980 -9.272 116.222 1.00 90.19 383 GLU A N 1
ATOM 2758 C CA . GLU A 1 383 ? -88.607 -9.521 117.624 1.00 90.19 383 GLU A CA 1
ATOM 2759 C C . GLU A 1 383 ? -89.169 -8.445 118.568 1.00 90.19 383 GLU A C 1
ATOM 2761 O O . GLU A 1 383 ? -89.603 -8.764 119.677 1.00 90.19 383 GLU A O 1
ATOM 2766 N N . ALA A 1 384 ? -89.194 -7.176 118.144 1.00 88.31 384 ALA A N 1
ATOM 2767 C CA . ALA A 1 384 ? -89.788 -6.090 118.921 1.00 88.31 384 ALA A CA 1
ATOM 2768 C C . ALA A 1 384 ? -91.323 -6.186 118.986 1.00 88.31 384 ALA A C 1
ATOM 2770 O O . ALA A 1 384 ? -91.909 -5.871 120.023 1.00 88.31 384 ALA A O 1
ATOM 2771 N N . ALA A 1 385 ? -91.978 -6.637 117.912 1.00 87.25 385 ALA A N 1
ATOM 2772 C CA . ALA A 1 385 ? -93.418 -6.873 117.879 1.00 87.25 385 ALA A CA 1
ATOM 2773 C C . ALA A 1 385 ? -93.822 -8.071 118.754 1.00 87.25 385 ALA A C 1
ATOM 2775 O O . ALA A 1 385 ? -94.765 -7.948 119.533 1.00 87.25 385 ALA A O 1
ATOM 2776 N N . GLU A 1 386 ? -93.085 -9.187 118.700 1.00 88.94 386 GLU A N 1
ATOM 2777 C CA . GLU A 1 386 ? -93.303 -10.345 119.579 1.00 88.94 386 GLU A CA 1
ATOM 2778 C C . GLU A 1 386 ? -93.070 -9.986 121.056 1.00 88.94 386 GLU A C 1
ATOM 2780 O O . GLU A 1 386 ? -93.866 -10.369 121.913 1.00 88.94 386 GLU A O 1
ATOM 2785 N N . GLN A 1 387 ? -92.036 -9.193 121.369 1.00 88.06 387 GLN A N 1
ATOM 2786 C CA . GLN A 1 387 ? -91.816 -8.676 122.727 1.00 88.06 387 GLN A CA 1
ATOM 2787 C C . GLN A 1 387 ? -92.955 -7.756 123.185 1.00 88.06 387 GLN A C 1
ATOM 2789 O O . GLN A 1 387 ? -93.426 -7.896 124.310 1.00 88.06 387 GLN A O 1
ATOM 2794 N N . ALA A 1 388 ? -93.444 -6.857 122.326 1.00 86.56 388 ALA A N 1
ATOM 2795 C CA . ALA A 1 388 ? -94.556 -5.968 122.658 1.00 86.56 388 ALA A CA 1
ATOM 2796 C C . ALA A 1 388 ? -95.897 -6.713 122.817 1.00 86.56 388 ALA A C 1
ATOM 2798 O O . ALA A 1 388 ? -96.695 -6.346 123.680 1.00 86.56 388 ALA A O 1
ATOM 2799 N N . GLU A 1 389 ? -96.153 -7.764 122.028 1.00 88.19 389 GLU A N 1
ATOM 2800 C CA . GLU A 1 389 ? -97.322 -8.637 122.209 1.00 88.19 389 GLU A CA 1
ATOM 2801 C C . GLU A 1 389 ? -97.216 -9.440 123.514 1.00 88.19 389 GLU A C 1
ATOM 2803 O O . GLU A 1 389 ? -98.200 -9.535 124.248 1.00 88.19 389 GLU A O 1
ATOM 2808 N N . LEU A 1 390 ? -96.025 -9.944 123.856 1.00 87.31 390 LEU A N 1
ATOM 2809 C CA . LEU A 1 390 ? -95.780 -10.663 125.107 1.00 87.31 390 LEU A CA 1
ATOM 2810 C C . LEU A 1 390 ? -95.916 -9.746 126.332 1.00 87.31 390 LEU A C 1
ATOM 2812 O O . LEU A 1 390 ? -96.636 -10.101 127.261 1.00 87.31 390 LEU A O 1
ATOM 2816 N N . GLU A 1 391 ? -95.322 -8.547 126.328 1.00 86.94 391 GLU A N 1
ATOM 2817 C CA . GLU A 1 391 ? -95.499 -7.561 127.408 1.00 86.94 391 GLU A CA 1
ATOM 2818 C C . GLU A 1 391 ? -96.970 -7.134 127.561 1.00 86.94 391 GLU A C 1
ATOM 2820 O O . GLU A 1 391 ? -97.450 -6.961 128.683 1.00 86.94 391 GLU A O 1
ATOM 2825 N N . ALA A 1 392 ? -97.709 -6.985 126.455 1.00 84.88 392 ALA A N 1
ATOM 2826 C CA . ALA A 1 392 ? -99.138 -6.679 126.490 1.00 84.88 392 ALA A CA 1
ATOM 2827 C C . ALA A 1 392 ? -99.979 -7.856 127.017 1.00 84.88 392 ALA A C 1
ATOM 2829 O O . ALA A 1 392 ? -100.952 -7.635 127.740 1.00 84.88 392 ALA A O 1
ATOM 2830 N N . ALA A 1 393 ? -99.603 -9.099 126.699 1.00 82.75 393 ALA A N 1
ATOM 2831 C CA . ALA A 1 393 ? -100.245 -10.301 127.221 1.00 82.75 393 ALA A CA 1
ATOM 2832 C C . ALA A 1 393 ? -99.971 -10.490 128.724 1.00 82.75 393 ALA A C 1
ATOM 2834 O O . ALA A 1 393 ? -100.912 -10.738 129.475 1.00 82.75 393 ALA A O 1
ATOM 2835 N N . GLU A 1 394 ? -98.729 -10.292 129.183 1.00 86.06 394 GLU A N 1
ATOM 2836 C CA . GLU A 1 394 ? -98.378 -10.322 130.610 1.00 86.06 394 GLU A CA 1
ATOM 2837 C C . GLU A 1 394 ? -99.082 -9.200 131.391 1.00 86.06 394 GLU A C 1
ATOM 2839 O O . GLU A 1 394 ? -99.572 -9.436 132.497 1.00 86.06 394 GLU A O 1
ATOM 2844 N N . GLN A 1 395 ? -99.211 -7.995 130.818 1.00 82.88 395 GLN A N 1
ATOM 2845 C CA . GLN A 1 395 ? -100.006 -6.917 131.420 1.00 82.88 395 GLN A CA 1
ATOM 2846 C C . GLN A 1 395 ? -101.496 -7.275 131.492 1.00 82.88 395 GLN A C 1
ATOM 2848 O O . GLN A 1 395 ? -102.111 -7.065 132.534 1.00 82.88 395 GLN A O 1
ATOM 2853 N N . ALA A 1 396 ? -102.073 -7.859 130.438 1.00 81.88 396 ALA A N 1
ATOM 2854 C CA . ALA A 1 396 ? -103.470 -8.290 130.438 1.00 81.88 396 ALA A CA 1
ATOM 2855 C C . ALA A 1 396 ? -103.738 -9.444 131.426 1.00 81.88 396 ALA A C 1
ATOM 2857 O O . ALA A 1 396 ? -104.788 -9.463 132.069 1.00 81.88 396 ALA A O 1
ATOM 2858 N N . GLU A 1 397 ? -102.797 -10.380 131.597 1.00 83.56 397 GLU A N 1
ATOM 2859 C CA . GLU A 1 397 ? -102.878 -11.429 132.621 1.00 83.56 397 GLU A CA 1
ATOM 2860 C C . GLU A 1 397 ? -102.756 -10.833 134.034 1.00 83.56 397 GLU A C 1
ATOM 2862 O O . GLU A 1 397 ? -103.553 -11.163 134.912 1.00 83.56 397 GLU A O 1
ATOM 2867 N N . ALA A 1 398 ? -101.836 -9.888 134.250 1.00 79.06 398 ALA A N 1
ATOM 2868 C CA . ALA A 1 398 ? -101.695 -9.188 135.526 1.00 79.06 398 ALA A CA 1
ATOM 2869 C C . ALA A 1 398 ? -102.934 -8.343 135.883 1.00 79.06 398 ALA A C 1
ATOM 2871 O O . ALA A 1 398 ? -103.364 -8.353 137.038 1.00 79.06 398 ALA A O 1
ATOM 2872 N N . GLU A 1 399 ? -103.547 -7.652 134.914 1.00 81.88 399 GLU A N 1
ATOM 2873 C CA . GLU A 1 399 ? -104.819 -6.940 135.106 1.00 81.88 399 GLU A CA 1
ATOM 2874 C C . GLU A 1 399 ? -105.979 -7.907 135.388 1.00 81.88 399 GLU A C 1
ATOM 2876 O O . GLU A 1 399 ? -106.802 -7.626 136.260 1.00 81.88 399 GLU A O 1
ATOM 2881 N N . ALA A 1 400 ? -106.033 -9.066 134.722 1.00 79.56 400 ALA A N 1
ATOM 2882 C CA . ALA A 1 400 ? -107.044 -10.090 134.986 1.00 79.56 400 ALA A CA 1
ATOM 2883 C C . ALA A 1 400 ? -106.913 -10.686 136.400 1.00 79.56 400 ALA A C 1
ATOM 2885 O O . ALA A 1 400 ? -107.911 -10.794 137.112 1.00 79.56 400 ALA A O 1
ATOM 2886 N N . VAL A 1 401 ? -105.691 -10.996 136.845 1.00 81.38 401 VAL A N 1
ATOM 2887 C CA . VAL A 1 401 ? -105.414 -11.476 138.212 1.00 81.38 401 VAL A CA 1
ATOM 2888 C C . VAL A 1 401 ? -105.720 -10.396 139.256 1.00 81.38 401 VAL A C 1
ATOM 2890 O O . VAL A 1 401 ? -106.255 -10.706 140.320 1.00 81.38 401 VAL A O 1
ATOM 2893 N N . ALA A 1 402 ? -105.441 -9.121 138.965 1.00 77.62 402 ALA A N 1
ATOM 2894 C CA . ALA A 1 402 ? -105.819 -8.010 139.839 1.00 77.62 402 ALA A CA 1
ATOM 2895 C C . ALA A 1 402 ? -107.347 -7.819 139.915 1.00 77.62 402 ALA A C 1
ATOM 2897 O O . ALA A 1 402 ? -107.872 -7.502 140.983 1.00 77.62 402 ALA A O 1
ATOM 2898 N N . ALA A 1 403 ? -108.071 -8.047 138.815 1.00 75.31 403 ALA A N 1
ATOM 2899 C CA . ALA A 1 403 ? -109.532 -8.018 138.792 1.00 75.31 403 ALA A CA 1
ATOM 2900 C C . ALA A 1 403 ? -110.151 -9.193 139.572 1.00 75.31 403 ALA A C 1
ATOM 2902 O O . ALA A 1 403 ? -111.085 -8.973 140.340 1.00 75.31 403 ALA A O 1
ATOM 2903 N N . GLU A 1 404 ? -109.602 -10.407 139.449 1.00 76.75 404 GLU A N 1
ATOM 2904 C CA . GLU A 1 404 ? -110.015 -11.573 140.247 1.00 76.75 404 GLU A CA 1
ATOM 2905 C C . GLU A 1 404 ? -109.777 -11.331 141.748 1.00 76.75 404 GLU A C 1
ATOM 2907 O O . GLU A 1 404 ? -110.664 -11.575 142.565 1.00 76.75 404 GLU A O 1
ATOM 2912 N N . GLN A 1 405 ? -108.624 -10.762 142.124 1.00 74.56 405 GLN A N 1
ATOM 2913 C CA . GLN A 1 405 ? -108.345 -10.370 143.512 1.00 74.56 405 GLN A CA 1
ATOM 2914 C C . GLN A 1 405 ? -109.334 -9.313 144.026 1.00 74.56 405 GLN A C 1
ATOM 2916 O O . GLN A 1 405 ? -109.823 -9.442 145.145 1.00 74.56 405 GLN A O 1
ATOM 2921 N N . ALA A 1 406 ? -109.690 -8.315 143.212 1.00 74.94 406 ALA A N 1
ATOM 2922 C CA . ALA A 1 406 ? -110.688 -7.313 143.582 1.00 74.94 406 ALA A CA 1
ATOM 2923 C C . ALA A 1 406 ? -112.112 -7.896 143.716 1.00 74.94 406 ALA A C 1
ATOM 2925 O O . ALA A 1 406 ? -112.876 -7.439 144.568 1.00 74.94 406 ALA A O 1
ATOM 2926 N N . GLU A 1 407 ? -112.479 -8.911 142.922 1.00 75.06 407 GLU A N 1
ATOM 2927 C CA . GLU A 1 407 ? -113.750 -9.636 143.080 1.00 75.06 407 GLU A CA 1
ATOM 2928 C C . GLU A 1 407 ? -113.764 -10.469 144.374 1.00 75.06 407 GLU A C 1
ATOM 2930 O O . GLU A 1 407 ? -114.759 -10.452 145.102 1.00 75.06 407 GLU A O 1
ATOM 2935 N N . VAL A 1 408 ? -112.646 -11.120 144.720 1.00 75.50 408 VAL A N 1
ATOM 2936 C CA . VAL A 1 408 ? -112.488 -11.852 145.989 1.00 75.50 408 VAL A CA 1
ATOM 2937 C C . VAL A 1 408 ? -112.534 -10.908 147.196 1.00 75.50 408 VAL A C 1
ATOM 2939 O O . VAL A 1 408 ? -113.301 -11.165 148.120 1.00 75.50 408 VAL A O 1
ATOM 2942 N N . GLU A 1 409 ? -111.803 -9.787 147.189 1.00 74.00 409 GLU A N 1
ATOM 2943 C CA . GLU A 1 409 ? -111.857 -8.797 148.279 1.00 74.00 409 GLU A CA 1
ATOM 2944 C C . GLU A 1 409 ? -113.267 -8.200 148.449 1.00 74.00 409 GLU A C 1
ATOM 2946 O O . GLU A 1 409 ? -113.717 -7.978 149.576 1.00 74.00 409 GLU A O 1
ATOM 2951 N N . ALA A 1 410 ? -113.997 -7.971 147.351 1.00 72.00 410 ALA A N 1
ATOM 2952 C CA . ALA A 1 410 ? -115.385 -7.514 147.400 1.00 72.00 410 ALA A CA 1
ATOM 2953 C C . ALA A 1 410 ? -116.342 -8.585 147.959 1.00 72.00 410 ALA A C 1
ATOM 2955 O O . ALA A 1 410 ? -117.272 -8.251 148.699 1.00 72.00 410 ALA A O 1
ATOM 2956 N N . ALA A 1 411 ? -116.112 -9.865 147.648 1.00 69.69 411 ALA A N 1
ATOM 2957 C CA . ALA A 1 411 ? -116.877 -10.979 148.202 1.00 69.69 411 ALA A CA 1
ATOM 2958 C C . ALA A 1 411 ? -116.612 -11.171 149.707 1.00 69.69 411 ALA A C 1
ATOM 2960 O O . ALA A 1 411 ? -117.566 -11.310 150.474 1.00 69.69 411 ALA A O 1
ATOM 2961 N N . GLU A 1 412 ? -115.350 -11.101 150.149 1.00 72.38 412 GLU A N 1
ATOM 2962 C CA . GLU A 1 412 ? -114.988 -11.174 151.572 1.00 72.38 412 GLU A CA 1
ATOM 2963 C C . GLU A 1 412 ? -115.570 -9.997 152.373 1.00 72.38 412 GLU A C 1
ATOM 2965 O O . GLU A 1 412 ? -116.069 -10.196 153.483 1.00 72.38 412 GLU A O 1
ATOM 2970 N N . GLN A 1 413 ? -115.584 -8.778 151.813 1.00 67.75 413 GLN A N 1
ATOM 2971 C CA . GLN A 1 413 ? -116.249 -7.630 152.447 1.00 67.75 413 GLN A CA 1
ATOM 2972 C C . GLN A 1 413 ? -117.764 -7.841 152.577 1.00 67.75 413 GLN A C 1
ATOM 2974 O O . GLN A 1 413 ? -118.320 -7.585 153.645 1.00 67.75 413 GLN A O 1
ATOM 2979 N N . ALA A 1 414 ? -118.429 -8.362 151.541 1.00 67.12 414 ALA A N 1
ATOM 2980 C CA . ALA A 1 414 ? -119.861 -8.651 151.590 1.00 67.12 414 ALA A CA 1
ATOM 2981 C C . ALA A 1 414 ? -120.214 -9.757 152.609 1.00 67.12 414 ALA A C 1
ATOM 2983 O O . ALA A 1 414 ? -121.237 -9.659 153.291 1.00 67.12 414 ALA A O 1
ATOM 2984 N N . GLU A 1 415 ? -119.374 -10.789 152.757 1.00 65.69 415 GLU A N 1
ATOM 2985 C CA . GLU A 1 415 ? -119.556 -11.821 153.788 1.00 65.69 415 GLU A CA 1
ATOM 2986 C C . GLU A 1 415 ? -119.307 -11.264 155.203 1.00 65.69 415 GLU A C 1
ATOM 2988 O O . GLU A 1 415 ? -120.067 -11.565 156.128 1.00 65.69 415 GLU A O 1
ATOM 2993 N N . ALA A 1 416 ? -118.311 -10.387 155.373 1.00 63.53 416 ALA A N 1
ATOM 2994 C CA . ALA A 1 416 ? -118.022 -9.732 156.649 1.00 63.53 416 ALA A CA 1
ATOM 2995 C C . ALA A 1 416 ? -119.144 -8.779 157.108 1.00 63.53 416 ALA A C 1
ATOM 2997 O O . ALA A 1 416 ? -119.512 -8.798 158.286 1.00 63.53 416 ALA A O 1
ATOM 2998 N N . GLU A 1 417 ? -119.726 -7.982 156.204 1.00 64.75 417 GLU A N 1
ATOM 2999 C CA . GLU A 1 417 ? -120.885 -7.134 156.526 1.00 64.75 417 GLU A CA 1
ATOM 3000 C C . GLU A 1 417 ? -122.118 -7.983 156.888 1.00 64.75 417 GLU A C 1
ATOM 3002 O O . GLU A 1 417 ? -122.767 -7.723 157.904 1.00 64.75 417 GLU A O 1
ATOM 3007 N N . ALA A 1 418 ? -122.396 -9.054 156.134 1.00 62.91 418 ALA A N 1
ATOM 3008 C CA . ALA A 1 418 ? -123.506 -9.965 156.423 1.00 62.91 418 ALA A CA 1
ATOM 3009 C C . ALA A 1 418 ? -123.359 -10.687 157.779 1.00 62.91 418 ALA A C 1
ATOM 3011 O O . ALA A 1 418 ? -124.349 -10.885 158.490 1.00 62.91 418 ALA A O 1
ATOM 3012 N N . ALA A 1 419 ? -122.133 -11.053 158.169 1.00 60.75 419 ALA A N 1
ATOM 3013 C CA . ALA A 1 419 ? -121.853 -11.631 159.482 1.00 60.75 419 ALA A CA 1
ATOM 3014 C C . ALA A 1 419 ? -122.084 -10.620 160.623 1.00 60.75 419 ALA A C 1
ATOM 3016 O O . ALA A 1 419 ? -122.686 -10.968 161.643 1.00 60.75 419 ALA A O 1
ATOM 3017 N N . ALA A 1 420 ? -121.667 -9.363 160.437 1.00 59.91 420 ALA A N 1
ATOM 3018 C CA . ALA A 1 420 ? -121.839 -8.301 161.428 1.00 59.91 420 ALA A CA 1
ATOM 3019 C C . ALA A 1 420 ? -123.318 -7.928 161.656 1.00 59.91 420 ALA A C 1
ATOM 3021 O O . ALA A 1 420 ? -123.732 -7.725 162.801 1.00 59.91 420 ALA A O 1
ATOM 3022 N N . GLU A 1 421 ? -124.143 -7.885 160.601 1.00 60.50 421 GLU A N 1
ATOM 3023 C CA . GLU A 1 421 ? -125.588 -7.649 160.752 1.00 60.50 421 GLU A CA 1
ATOM 3024 C C . GLU A 1 421 ? -126.297 -8.786 161.509 1.00 60.50 421 GLU A C 1
ATOM 3026 O O . GLU A 1 421 ? -127.231 -8.525 162.274 1.00 60.50 421 GLU A O 1
ATOM 3031 N N . ALA A 1 422 ? -125.851 -10.036 161.341 1.00 59.81 422 ALA A N 1
ATOM 3032 C CA . ALA A 1 422 ? -126.426 -11.189 162.033 1.00 59.81 422 ALA A CA 1
ATOM 3033 C C . ALA A 1 422 ? -126.132 -11.179 163.547 1.00 59.81 422 ALA A C 1
ATOM 3035 O O . ALA A 1 422 ? -127.029 -11.452 164.350 1.00 59.81 422 ALA A O 1
ATOM 3036 N N . GLU A 1 423 ? -124.908 -10.824 163.954 1.00 58.56 423 GLU A N 1
ATOM 3037 C CA . GLU A 1 423 ? -124.532 -10.720 165.373 1.00 58.56 423 GLU A CA 1
ATOM 3038 C C . GLU A 1 423 ? -125.297 -9.580 166.077 1.00 58.56 423 GLU A C 1
ATOM 3040 O O . GLU A 1 423 ? -125.853 -9.772 167.161 1.00 58.56 423 GLU A O 1
ATOM 3045 N N . ALA A 1 424 ? -125.444 -8.428 165.412 1.00 58.59 424 ALA A N 1
ATOM 3046 C CA . ALA A 1 424 ? -126.163 -7.267 165.943 1.00 58.59 424 ALA A CA 1
ATOM 3047 C C . ALA A 1 424 ? -127.677 -7.494 166.158 1.00 58.59 424 ALA A C 1
ATOM 3049 O O . ALA A 1 424 ? -128.289 -6.815 166.989 1.00 58.59 424 ALA A O 1
ATOM 3050 N N . GLN A 1 425 ? -128.298 -8.429 165.429 1.00 58.72 425 GLN A N 1
ATOM 3051 C CA . GLN A 1 425 ? -129.702 -8.811 165.643 1.00 58.72 425 GLN A CA 1
ATOM 3052 C C . GLN A 1 425 ? -129.860 -9.750 166.849 1.00 58.72 425 GLN A C 1
ATOM 3054 O O . GLN A 1 425 ? -130.796 -9.583 167.635 1.00 58.72 425 GLN A O 1
ATOM 3059 N N . ALA A 1 426 ? -128.921 -10.681 167.050 1.00 58.91 426 ALA A N 1
ATOM 3060 C CA . ALA A 1 426 ? -128.969 -11.652 168.143 1.00 58.91 426 ALA A CA 1
ATOM 3061 C C . ALA A 1 426 ? -128.897 -11.001 169.541 1.00 58.91 426 ALA A C 1
ATOM 3063 O O . ALA A 1 426 ? -129.595 -11.437 170.460 1.00 58.91 426 ALA A O 1
ATOM 3064 N N . GLU A 1 427 ? -128.111 -9.930 169.713 1.00 58.97 427 GLU A N 1
ATOM 3065 C CA . GLU A 1 427 ? -128.047 -9.210 170.996 1.00 58.97 427 GLU A CA 1
ATOM 3066 C C . GLU A 1 427 ? -129.345 -8.452 171.337 1.00 58.97 427 GLU A C 1
ATOM 3068 O O . GLU A 1 427 ? -129.682 -8.314 172.517 1.00 58.97 427 GLU A O 1
ATOM 3073 N N . GLN A 1 428 ? -130.110 -7.985 170.339 1.00 57.41 428 GLN A N 1
ATOM 3074 C CA . GLN A 1 428 ? -131.345 -7.227 170.592 1.00 57.41 428 GLN A CA 1
ATOM 3075 C C . GLN A 1 428 ? -132.502 -8.114 171.065 1.00 57.41 428 GLN A C 1
ATOM 3077 O O . GLN A 1 428 ? -133.235 -7.712 171.972 1.00 57.41 428 GLN A O 1
ATOM 3082 N N . GLU A 1 429 ? -132.657 -9.326 170.519 1.00 58.09 429 GLU A N 1
ATOM 3083 C CA . GLU A 1 429 ? -133.690 -10.259 170.996 1.00 58.09 429 GLU A CA 1
ATOM 3084 C C . GLU A 1 429 ? -133.404 -10.731 172.433 1.00 58.09 429 GLU A C 1
ATOM 3086 O O . GLU A 1 429 ? -134.309 -10.756 173.270 1.00 58.09 429 GLU A O 1
ATOM 3091 N N . ALA A 1 430 ? -132.135 -11.005 172.762 1.00 57.62 430 ALA A N 1
ATOM 3092 C CA . ALA A 1 430 ? -131.726 -11.455 174.095 1.00 57.62 430 ALA A CA 1
ATOM 3093 C C . ALA A 1 430 ? -132.002 -10.427 175.213 1.00 57.62 430 ALA A C 1
ATOM 3095 O O . ALA A 1 430 ? -132.250 -10.807 176.360 1.00 57.62 430 ALA A O 1
ATOM 3096 N N . ALA A 1 431 ? -131.982 -9.128 174.897 1.00 56.81 431 ALA A N 1
ATOM 3097 C CA . ALA A 1 431 ? -132.282 -8.066 175.857 1.00 56.81 431 ALA A CA 1
ATOM 3098 C C . ALA A 1 431 ? -133.790 -7.921 176.156 1.00 56.81 431 ALA A C 1
ATOM 3100 O O . ALA A 1 431 ? -134.158 -7.474 177.244 1.00 56.81 431 ALA A O 1
ATOM 3101 N N . ALA A 1 432 ? -134.664 -8.297 175.216 1.00 56.88 432 ALA A N 1
ATOM 3102 C CA . ALA A 1 432 ? -136.098 -8.010 175.284 1.00 56.88 432 ALA A CA 1
ATOM 3103 C C . ALA A 1 432 ? -136.891 -8.951 176.215 1.00 56.88 432 ALA A C 1
ATOM 3105 O O . ALA A 1 432 ? -137.865 -8.520 176.834 1.00 56.88 432 ALA A O 1
ATOM 3106 N N . GLU A 1 433 ? -136.495 -10.222 176.357 1.00 56.34 433 GLU A N 1
ATOM 3107 C CA . GLU A 1 433 ? -137.258 -11.192 177.167 1.00 56.34 433 GLU A CA 1
ATOM 3108 C C . GLU A 1 433 ? -137.072 -11.034 178.691 1.00 56.34 433 GLU A C 1
ATOM 3110 O O . GLU A 1 433 ? -137.884 -11.537 179.472 1.00 56.34 433 GLU A O 1
ATOM 3115 N N . ALA A 1 434 ? -136.042 -10.314 179.149 1.00 55.75 434 ALA A N 1
ATOM 3116 C CA . ALA A 1 434 ? -135.712 -10.219 180.575 1.00 55.75 434 ALA A CA 1
ATOM 3117 C C . ALA A 1 434 ? -136.647 -9.298 181.393 1.00 55.75 434 ALA A C 1
ATOM 3119 O O . ALA A 1 434 ? -136.771 -9.476 182.607 1.00 55.75 434 ALA A O 1
ATOM 3120 N N . GLU A 1 435 ? -137.318 -8.324 180.766 1.00 56.69 435 GLU A N 1
ATOM 3121 C CA . GLU A 1 435 ? -138.111 -7.302 181.479 1.00 56.69 435 GLU A CA 1
ATOM 3122 C C . GLU A 1 435 ? -139.527 -7.783 181.878 1.00 56.69 435 GLU A C 1
ATOM 3124 O O . GLU A 1 435 ? -140.182 -7.188 182.731 1.00 56.69 435 GLU A O 1
ATOM 3129 N N . ALA A 1 436 ? -139.998 -8.912 181.334 1.00 56.53 436 ALA A N 1
ATOM 3130 C CA . ALA A 1 436 ? -141.350 -9.439 181.570 1.00 56.53 436 ALA A CA 1
ATOM 3131 C C . ALA A 1 436 ? -141.493 -10.346 182.821 1.00 56.53 436 ALA A C 1
ATOM 3133 O O . ALA A 1 436 ? -142.543 -10.960 183.024 1.00 56.53 436 ALA A O 1
ATOM 3134 N N . GLY A 1 437 ? -140.436 -10.486 183.635 1.00 54.94 437 GLY A N 1
ATOM 3135 C CA . GLY A 1 437 ? -140.234 -11.658 184.502 1.00 54.94 437 GLY A CA 1
ATOM 3136 C C . GLY A 1 437 ? -140.550 -11.557 186.005 1.00 54.94 437 GLY A C 1
ATOM 3137 O O . GLY A 1 437 ? -140.549 -12.600 186.661 1.00 54.94 437 GLY A O 1
ATOM 3138 N N . ALA A 1 438 ? -140.798 -10.375 186.587 1.00 45.09 438 ALA A N 1
ATOM 3139 C CA . ALA A 1 438 ? -141.121 -10.255 188.020 1.00 45.09 438 ALA A CA 1
ATOM 3140 C C . ALA A 1 438 ? -141.904 -8.975 188.382 1.00 45.09 438 ALA A C 1
ATOM 3142 O O . ALA A 1 438 ? -141.386 -7.867 188.254 1.00 45.09 438 ALA A O 1
ATOM 3143 N N . ALA A 1 439 ? -143.117 -9.158 188.916 1.00 49.97 439 ALA A N 1
ATOM 3144 C CA . ALA A 1 439 ? -143.961 -8.142 189.554 1.00 49.97 439 ALA A CA 1
ATOM 3145 C C . ALA A 1 439 ? -144.508 -8.671 190.894 1.00 49.97 439 ALA A C 1
ATOM 3147 O O . ALA A 1 439 ? -144.619 -9.914 191.019 1.00 49.97 439 ALA A O 1
#

Radius of gyration: 109.87 Å; chains: 1; bounding box: 230×55×341 Å

Organism: Petrolisthes cinctipes (NCBI:txid88211)

pLDDT: mean 72.62, std 23.51, range [28.33, 98.12]

Foldseek 3Di:
DVVVVVVVVVVVVVVDPDDDDDDDDDDDPDDDPDDVVVVVVVVVVVVVVVVVPDPDDDDDDDDDDDDDDDDDDDDDDDDDDDDDDDDDDDDDDDDDDDDDDDDDDDDDDDDDDDDDDDDPPPPPDDPVLVVVDDVPQDPVNSVVSVVVVVVVVVVVVVVVVDDDDDDDPDDPVNVVVVVVVVVVVVVVVVVVVVVVVVVVVVVVVVVVVVVVVVVVVVVVVVVVVVVVVVVVVVVVVVVVVVVVVVVVVVVVVVVVVVVVVVVVVVVVVVVVVVVVVVVVVVVVVVVVVVVVVVVVVVVVVVVVVVVVVVVVVVVVVVVVVVVVVVVVVVVVVVVVVVVVVVVVVVVVVVVVVVVVVVVVVVVVVVVVVVVVVVVVVVVVVVVVVVVVVVVVVVVVVVVVVVVVVVVVVVVVVVVVVVVVVVVVVVVVVVVPPPVVPDD